Protein AF-A0A2T2T4G4-F1 (afdb_monomer_lite)

Foldseek 3Di:
DLADDDDDPVDPQEDDDPDFFDFSHFDPLLVVVLRVLVSLVLDAPKDADPVLLWIAAWDADPVRDIDGRLQLQQKWFDDPLDTHRCPPCVQRNGRDNSSSCSLAVQRIFGDFLQLQQLCVPPNPADGRFGFARHNPDDPPQGRSAGDCVRAPLVHLCCSRHRDGDRRRDRNANHQNSLSSSVRSPDDDDPSNCVSCPQEDAWPWDDWDDPDLFKTKTATDDDPPFAFPKKWKWKDFSPDDTDTQDIDDDHRIDMDGQNWATWMWMKMWTATPVRDIHIYSDIDIDGRDFELVQKDWDWDDADPLRFTKIKIAGDTGGNHDLQKKKFKWKFAPPDPDTDTPDIGSHRIDIRPRHFAFKMWMWIWIAGNVGDTDIYGTHIDGGDDDDQKRKDDQPPAQDAQKTKMKMAGQAWWKKWKWKADPVRDTQDIDIDTHHHRHIDIDMPPVHPSVPDDFDKMWIWMDIDPDIDIDIYGYDD

Structure (mmCIF, N/CA/C/O backbone):
data_AF-A0A2T2T4G4-F1
#
_entry.id   AF-A0A2T2T4G4-F1
#
loop_
_atom_site.group_PDB
_atom_site.id
_atom_site.type_symbol
_atom_site.label_atom_id
_atom_site.label_alt_id
_atom_site.label_comp_id
_atom_site.label_asym_id
_atom_site.label_entity_id
_atom_site.label_seq_id
_atom_site.pdbx_PDB_ins_code
_atom_site.Cartn_x
_atom_site.Cartn_y
_atom_site.Cartn_z
_atom_site.occupancy
_atom_site.B_iso_or_equiv
_atom_site.auth_seq_id
_atom_site.auth_comp_id
_atom_site.auth_asym_id
_atom_site.auth_atom_id
_atom_site.pdbx_PDB_model_num
ATOM 1 N N . PRO A 1 1 ? 4.767 -22.105 -36.476 1.00 50.28 1 PRO A N 1
ATOM 2 C CA . PRO A 1 1 ? 5.667 -20.942 -36.633 1.00 50.28 1 PRO A CA 1
ATOM 3 C C . PRO A 1 1 ? 5.771 -20.277 -35.268 1.00 50.28 1 PRO A C 1
ATOM 5 O O . PRO A 1 1 ? 4.762 -20.271 -34.569 1.00 50.28 1 PRO A O 1
ATOM 8 N N . ASP A 1 2 ? 6.945 -19.782 -34.886 1.00 65.94 2 ASP A N 1
ATOM 9 C CA . ASP A 1 2 ? 7.110 -19.106 -33.591 1.00 65.94 2 ASP A CA 1
ATOM 10 C C . ASP A 1 2 ? 6.454 -17.708 -33.599 1.00 65.94 2 ASP A C 1
ATOM 12 O O . ASP A 1 2 ? 6.078 -17.201 -32.552 1.00 65.94 2 ASP A O 1
ATOM 16 N N . MET A 1 3 ? 6.233 -17.127 -34.789 1.00 81.25 3 MET A N 1
ATOM 17 C CA . MET A 1 3 ? 5.476 -15.891 -35.028 1.00 81.25 3 MET A CA 1
ATOM 18 C C . MET A 1 3 ? 4.976 -15.835 -36.487 1.00 81.25 3 MET A C 1
ATOM 20 O O . MET A 1 3 ? 5.630 -16.385 -37.378 1.00 81.25 3 MET A O 1
ATOM 24 N N . ASP A 1 4 ? 3.835 -15.183 -36.731 1.00 84.31 4 ASP A N 1
ATOM 25 C CA . ASP A 1 4 ? 3.264 -14.906 -38.062 1.00 84.31 4 ASP A CA 1
ATOM 26 C C . ASP A 1 4 ? 2.778 -13.446 -38.098 1.00 84.31 4 ASP A C 1
ATOM 28 O O . ASP A 1 4 ? 1.934 -13.063 -37.288 1.00 84.31 4 ASP A O 1
ATOM 32 N N . THR A 1 5 ? 3.336 -12.629 -38.996 1.00 83.62 5 THR A N 1
ATOM 33 C CA . THR A 1 5 ? 2.974 -11.216 -39.177 1.00 83.62 5 THR A CA 1
ATOM 34 C C . THR A 1 5 ? 2.558 -10.969 -40.626 1.00 83.62 5 THR A C 1
ATOM 36 O O . THR A 1 5 ? 3.230 -11.392 -41.568 1.00 83.62 5 THR A O 1
ATOM 39 N N . ASN A 1 6 ? 1.427 -10.283 -40.819 1.00 87.62 6 ASN A N 1
ATOM 40 C CA . ASN A 1 6 ? 0.841 -10.034 -42.137 1.00 87.62 6 ASN A CA 1
ATOM 41 C C . ASN A 1 6 ? 0.688 -8.529 -42.367 1.00 87.62 6 ASN A C 1
ATOM 43 O O . ASN A 1 6 ? -0.032 -7.857 -41.635 1.00 87.62 6 ASN A O 1
ATOM 47 N N . PHE A 1 7 ? 1.329 -8.013 -43.416 1.00 89.50 7 PHE A N 1
ATOM 48 C CA . PHE A 1 7 ? 1.323 -6.587 -43.744 1.00 89.50 7 PHE A CA 1
ATOM 49 C C . PHE A 1 7 ? 0.552 -6.321 -45.036 1.00 89.50 7 PHE A C 1
ATOM 51 O O . PHE A 1 7 ? 0.706 -7.034 -46.029 1.00 89.50 7 PHE A O 1
ATOM 58 N N . ASN A 1 8 ? -0.267 -5.268 -45.033 1.00 89.12 8 ASN A N 1
ATOM 59 C CA . ASN A 1 8 ? -1.022 -4.854 -46.209 1.00 89.12 8 ASN A CA 1
ATOM 60 C C . ASN A 1 8 ? -0.156 -3.996 -47.149 1.00 89.12 8 ASN A C 1
ATOM 62 O O . ASN A 1 8 ? 0.025 -2.802 -46.909 1.00 89.12 8 ASN A O 1
ATOM 66 N N . PHE A 1 9 ? 0.332 -4.592 -48.237 1.00 86.81 9 PHE A N 1
ATOM 67 C CA . PHE A 1 9 ? 1.117 -3.903 -49.269 1.00 86.81 9 PHE A CA 1
ATOM 68 C C . PHE A 1 9 ? 0.275 -3.144 -50.308 1.00 86.81 9 PHE A C 1
ATOM 70 O O . PHE A 1 9 ? 0.850 -2.493 -51.176 1.00 86.81 9 PHE A O 1
ATOM 77 N N . ASP A 1 10 ? -1.059 -3.171 -50.214 1.00 92.00 10 ASP A N 1
ATOM 78 C CA . ASP A 1 10 ? -1.937 -2.376 -51.088 1.00 92.00 10 ASP A CA 1
ATOM 79 C C . ASP A 1 10 ? -2.020 -0.897 -50.660 1.00 92.00 10 ASP A C 1
ATOM 81 O O . ASP A 1 10 ? -2.660 -0.091 -51.335 1.00 92.00 10 ASP A O 1
ATOM 85 N N . ARG A 1 11 ? -1.388 -0.525 -49.537 1.00 90.50 11 ARG A N 1
ATOM 86 C CA . ARG A 1 11 ? -1.280 0.870 -49.095 1.00 90.50 11 ARG A CA 1
ATOM 87 C C . ARG A 1 11 ? -0.245 1.633 -49.922 1.00 90.50 11 ARG A C 1
ATOM 89 O O . ARG A 1 11 ? 0.830 1.114 -50.216 1.00 90.50 11 ARG A O 1
ATOM 96 N N . ASP A 1 12 ? -0.546 2.888 -50.229 1.00 93.25 12 ASP A N 1
ATOM 97 C CA . ASP A 1 12 ? 0.314 3.808 -50.980 1.00 93.25 12 ASP A CA 1
ATOM 98 C C . ASP A 1 12 ? 1.119 4.772 -50.090 1.00 93.25 12 ASP A C 1
ATOM 100 O O . ASP A 1 12 ? 1.944 5.534 -50.595 1.00 93.25 12 ASP A O 1
ATOM 104 N N . ASP A 1 13 ? 0.923 4.713 -48.772 1.00 94.69 13 ASP A N 1
ATOM 105 C CA . ASP A 1 13 ? 1.534 5.602 -47.781 1.00 94.69 13 ASP A CA 1
ATOM 106 C C . ASP A 1 13 ? 2.660 4.951 -46.960 1.00 94.69 13 ASP A C 1
ATOM 108 O O . ASP A 1 13 ? 3.085 5.499 -45.945 1.00 94.69 13 ASP A O 1
ATOM 112 N N . TRP A 1 14 ? 3.186 3.803 -47.394 1.00 96.12 14 TRP A N 1
ATOM 113 C CA . TRP A 1 14 ? 4.353 3.190 -46.759 1.00 96.12 14 TRP A CA 1
ATOM 114 C C . TRP A 1 14 ? 5.651 3.937 -47.075 1.00 96.12 14 TRP A C 1
ATOM 116 O O . TRP A 1 14 ? 5.998 4.156 -48.238 1.00 96.12 14 TRP A O 1
ATOM 126 N N . HIS A 1 15 ? 6.433 4.204 -46.032 1.00 96.38 15 HIS A N 1
ATOM 127 C CA . HIS A 1 15 ? 7.832 4.601 -46.132 1.00 96.38 15 HIS A CA 1
ATOM 128 C C . HIS A 1 15 ? 8.752 3.410 -45.842 1.00 96.38 15 HIS A C 1
ATOM 130 O O . HIS A 1 15 ? 8.664 2.780 -44.790 1.00 96.38 15 HIS A O 1
ATOM 136 N N . PHE A 1 16 ? 9.663 3.116 -46.775 1.00 95.44 16 PHE A N 1
ATOM 137 C CA . PHE A 1 16 ? 10.645 2.021 -46.673 1.00 95.44 16 PHE A CA 1
ATOM 138 C C . PHE A 1 16 ? 12.096 2.519 -46.552 1.00 95.44 16 PHE A C 1
ATOM 140 O O . PHE A 1 16 ? 13.031 1.718 -46.583 1.00 95.44 16 PHE A O 1
ATOM 147 N N . GLY A 1 17 ? 12.309 3.838 -46.512 1.00 93.19 17 GLY A N 1
ATOM 148 C CA . GLY A 1 17 ? 13.645 4.433 -46.523 1.00 93.19 17 GLY A CA 1
ATOM 149 C C . GLY A 1 17 ? 14.357 4.344 -45.172 1.00 93.19 17 GLY A C 1
ATOM 150 O O . GLY A 1 17 ? 13.733 4.186 -44.133 1.00 93.19 17 GLY A O 1
ATOM 151 N N . GLU A 1 18 ? 15.683 4.499 -45.166 1.00 91.62 18 GLU A N 1
ATOM 152 C CA . GLU A 1 18 ? 16.475 4.466 -43.924 1.00 91.62 18 GLU A CA 1
ATOM 153 C C . GLU A 1 18 ? 16.306 5.723 -43.055 1.00 91.62 18 GLU A C 1
ATOM 155 O O . GLU A 1 18 ? 16.443 5.630 -41.839 1.00 91.62 18 GLU A O 1
ATOM 160 N N . GLY A 1 19 ? 16.006 6.877 -43.659 1.00 93.31 19 GLY A N 1
ATOM 161 C CA . GLY A 1 19 ? 15.723 8.121 -42.931 1.00 93.31 19 GLY A CA 1
ATOM 162 C C . GLY A 1 19 ? 14.305 8.171 -42.363 1.00 93.31 19 GLY A C 1
ATOM 163 O O . GLY A 1 19 ? 13.494 7.297 -42.666 1.00 93.31 19 GLY A O 1
ATOM 164 N N . ASP A 1 20 ? 14.014 9.218 -41.593 1.00 93.94 20 ASP A N 1
ATOM 165 C CA . ASP A 1 20 ? 12.701 9.439 -40.976 1.00 93.94 20 ASP A CA 1
ATOM 166 C C . ASP A 1 20 ? 11.572 9.451 -42.016 1.00 93.94 20 ASP A C 1
ATOM 168 O O . ASP A 1 20 ? 11.730 9.964 -43.133 1.00 93.94 20 ASP A O 1
ATOM 172 N N . ALA A 1 21 ? 10.427 8.882 -41.643 1.00 94.94 21 ALA A N 1
ATOM 173 C CA . ALA A 1 21 ? 9.232 8.896 -42.466 1.00 94.94 21 ALA A CA 1
ATOM 174 C C . ALA A 1 21 ? 8.748 10.341 -42.677 1.00 94.94 21 ALA A C 1
ATOM 176 O O . ALA A 1 21 ? 8.621 11.110 -41.722 1.00 94.94 21 ALA A O 1
ATOM 177 N N . PRO A 1 22 ? 8.476 10.755 -43.926 1.00 94.50 22 PRO A N 1
ATOM 178 C CA . PRO A 1 22 ? 7.974 12.091 -44.198 1.00 94.50 22 PRO A CA 1
ATOM 179 C C . PRO A 1 22 ? 6.506 12.235 -43.774 1.00 94.50 22 PRO A C 1
ATOM 181 O O . PRO A 1 22 ? 5.774 11.261 -43.603 1.00 94.50 22 PRO A O 1
ATOM 184 N N . SER A 1 23 ? 6.048 13.487 -43.673 1.00 94.25 23 SER A N 1
ATOM 185 C CA . SER A 1 23 ? 4.639 13.808 -43.412 1.00 94.25 23 SER A CA 1
ATOM 186 C C . SER A 1 23 ? 3.700 13.055 -44.358 1.00 94.25 23 SER A C 1
ATOM 188 O O . SER A 1 23 ? 3.874 13.091 -45.577 1.00 94.25 23 SER A O 1
ATOM 190 N N . GLY A 1 24 ? 2.698 12.392 -43.777 1.00 93.88 24 GLY A N 1
ATOM 191 C CA . GLY A 1 24 ? 1.692 11.626 -44.510 1.00 93.88 24 GLY A CA 1
ATOM 192 C C . GLY A 1 24 ? 2.099 10.198 -44.878 1.00 93.88 24 GLY A C 1
ATOM 193 O O . GLY A 1 24 ? 1.319 9.548 -45.563 1.00 93.88 24 GLY A O 1
ATOM 194 N N . GLN A 1 25 ? 3.268 9.711 -44.446 1.00 96.12 25 GLN A N 1
ATOM 195 C CA . GLN A 1 25 ? 3.678 8.313 -44.622 1.00 96.12 25 GLN A CA 1
ATOM 196 C C . GLN A 1 25 ? 3.863 7.602 -43.278 1.00 96.12 25 GLN A C 1
ATOM 198 O O . GLN A 1 25 ? 4.226 8.232 -42.283 1.00 96.12 25 GLN A O 1
ATOM 203 N N . LEU A 1 26 ? 3.632 6.289 -43.263 1.00 94.94 26 LEU A N 1
ATOM 204 C CA . LEU A 1 26 ? 3.906 5.403 -42.131 1.00 94.94 26 LEU A CA 1
ATOM 205 C C . LEU A 1 26 ? 5.256 4.716 -42.316 1.00 94.94 26 LEU A C 1
ATOM 207 O O . LEU A 1 26 ? 5.515 4.137 -43.374 1.00 94.94 26 LEU A O 1
ATOM 211 N N . ASP A 1 27 ? 6.098 4.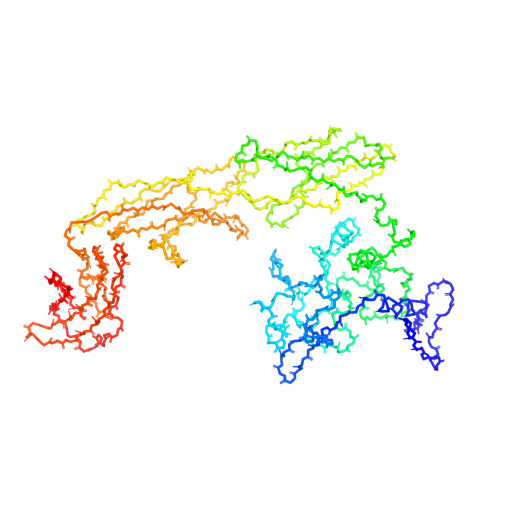725 -41.284 1.00 96.44 27 ASP A N 1
ATOM 212 C CA . ASP A 1 27 ? 7.347 3.971 -41.318 1.00 96.44 27 ASP A CA 1
ATOM 213 C C . ASP A 1 27 ? 7.075 2.463 -41.255 1.00 96.44 27 ASP A C 1
ATOM 215 O O . ASP A 1 27 ? 6.640 1.930 -40.232 1.00 96.44 27 ASP A O 1
ATOM 219 N N . PHE A 1 28 ? 7.361 1.749 -42.346 1.00 95.69 28 PHE A N 1
ATOM 220 C CA . PHE A 1 28 ? 7.135 0.306 -42.400 1.00 95.69 28 PHE A CA 1
ATOM 221 C C . PHE A 1 28 ? 7.978 -0.442 -41.360 1.00 95.69 28 PHE A C 1
ATOM 223 O O . PHE A 1 28 ? 7.524 -1.436 -40.798 1.00 95.69 28 PHE A O 1
ATOM 230 N N . THR A 1 29 ? 9.200 0.030 -41.082 1.00 95.56 29 THR A N 1
ATOM 231 C CA . THR A 1 29 ? 10.091 -0.636 -40.121 1.00 95.56 29 THR A CA 1
ATOM 232 C C . THR A 1 29 ? 9.561 -0.507 -38.694 1.00 95.56 29 THR A C 1
ATOM 234 O O . THR A 1 29 ? 9.560 -1.503 -37.978 1.00 95.56 29 THR A O 1
ATOM 237 N N . THR A 1 30 ? 9.060 0.665 -38.292 1.00 95.50 30 THR A N 1
ATOM 238 C CA . THR A 1 30 ? 8.356 0.861 -37.014 1.00 95.50 30 THR A CA 1
ATOM 239 C C . THR A 1 30 ? 7.189 -0.105 -36.866 1.00 95.50 30 THR A C 1
ATOM 241 O O . THR A 1 30 ? 7.160 -0.865 -35.901 1.00 95.50 30 THR A O 1
ATOM 244 N N . VAL A 1 31 ? 6.280 -0.157 -37.848 1.00 95.12 31 VAL A N 1
ATOM 245 C CA . VAL A 1 31 ? 5.118 -1.060 -37.784 1.00 95.12 31 VAL A CA 1
ATOM 246 C C . VAL A 1 31 ? 5.559 -2.524 -37.737 1.00 95.12 31 VAL A C 1
ATOM 248 O O . VAL A 1 31 ? 5.064 -3.298 -36.927 1.00 95.12 31 VAL A O 1
ATOM 251 N N . ALA A 1 32 ? 6.538 -2.923 -38.551 1.00 95.06 32 ALA A N 1
ATOM 252 C CA . ALA A 1 32 ? 7.031 -4.294 -38.534 1.00 95.06 32 ALA A CA 1
ATOM 253 C C . ALA A 1 32 ? 7.668 -4.679 -37.189 1.00 95.06 32 ALA A C 1
ATOM 255 O O . ALA A 1 32 ? 7.424 -5.777 -36.696 1.00 95.06 32 ALA A O 1
ATOM 256 N N . LEU A 1 33 ? 8.468 -3.795 -36.584 1.00 94.62 33 LEU A N 1
ATOM 257 C CA . LEU A 1 33 ? 9.089 -4.036 -35.279 1.00 94.62 33 LEU A CA 1
ATOM 258 C C . LEU A 1 33 ? 8.061 -4.090 -34.142 1.00 94.62 33 LEU A C 1
ATOM 260 O O . LEU A 1 33 ? 8.221 -4.910 -33.239 1.00 94.62 33 LEU A O 1
ATOM 264 N N . HIS A 1 34 ? 7.012 -3.272 -34.213 1.00 95.06 34 HIS A N 1
ATOM 265 C CA . HIS A 1 34 ? 5.882 -3.300 -33.286 1.00 95.06 34 HIS A CA 1
ATOM 266 C C . HIS A 1 34 ? 5.188 -4.672 -33.295 1.00 95.06 34 HIS A C 1
ATOM 268 O O . HIS A 1 34 ? 5.097 -5.340 -32.265 1.00 95.06 34 HIS A O 1
ATOM 274 N N . GLU A 1 35 ? 4.819 -5.172 -34.479 1.00 93.75 35 GLU A N 1
ATOM 275 C CA . GLU A 1 35 ? 4.204 -6.502 -34.613 1.00 93.75 35 GLU A CA 1
ATOM 276 C C . GLU A 1 35 ? 5.148 -7.633 -34.163 1.00 93.75 35 GLU A C 1
ATOM 278 O O . GLU A 1 35 ? 4.716 -8.628 -33.578 1.00 93.75 35 GLU A O 1
ATOM 283 N N . ILE A 1 36 ? 6.459 -7.482 -34.395 1.00 92.56 36 ILE A N 1
ATOM 284 C CA . ILE A 1 36 ? 7.465 -8.445 -33.923 1.00 92.56 36 ILE A CA 1
ATOM 285 C C . ILE A 1 36 ? 7.505 -8.503 -32.391 1.00 92.56 36 ILE A C 1
ATOM 287 O O . ILE A 1 36 ? 7.630 -9.589 -31.823 1.00 92.56 36 ILE A O 1
ATOM 291 N N . ALA A 1 37 ? 7.394 -7.363 -31.708 1.00 92.12 37 ALA A N 1
ATOM 292 C CA . ALA A 1 37 ? 7.420 -7.317 -30.251 1.00 92.12 37 ALA A CA 1
ATOM 293 C C . ALA A 1 37 ? 6.223 -8.050 -29.624 1.00 92.12 37 ALA A C 1
ATOM 295 O O . ALA A 1 37 ? 6.411 -8.768 -28.640 1.00 92.12 37 ALA A O 1
ATOM 296 N N . HIS A 1 38 ? 5.029 -7.987 -30.225 1.00 92.31 38 HIS A N 1
ATOM 297 C CA . HIS A 1 38 ? 3.893 -8.811 -29.787 1.00 92.31 38 HIS A CA 1
ATOM 298 C C . HIS A 1 38 ? 4.200 -10.316 -29.843 1.00 92.31 38 HIS A C 1
ATOM 300 O O . HIS A 1 38 ? 3.817 -11.064 -28.940 1.00 92.31 38 HIS A O 1
ATOM 306 N N . GLY A 1 39 ? 4.966 -10.764 -30.844 1.00 89.25 39 GLY A N 1
ATOM 307 C CA . GLY A 1 39 ? 5.459 -12.143 -30.928 1.00 89.25 39 GLY A CA 1
ATOM 308 C C . GLY A 1 39 ? 6.471 -12.529 -29.842 1.00 89.25 39 GLY A C 1
ATOM 309 O O . GLY A 1 39 ? 6.688 -13.714 -29.601 1.00 89.25 39 GLY A O 1
ATOM 310 N N . LEU A 1 40 ? 7.053 -11.557 -29.135 1.00 89.75 40 LEU A N 1
ATOM 311 C CA . LEU A 1 40 ? 7.964 -11.756 -28.002 1.00 89.75 40 LEU A CA 1
ATOM 312 C C . LEU A 1 40 ? 7.228 -11.710 -26.652 1.00 89.75 40 LEU A C 1
ATOM 314 O O . LEU A 1 40 ? 7.760 -11.221 -25.660 1.00 89.75 40 LEU A O 1
ATOM 318 N N . HIS A 1 41 ? 5.997 -12.220 -26.590 1.00 86.44 41 HIS A N 1
ATOM 319 C CA . HIS A 1 41 ? 5.142 -12.180 -25.393 1.00 86.44 41 HIS A CA 1
ATOM 320 C C . HIS A 1 41 ? 4.838 -10.767 -24.865 1.00 86.44 41 HIS A C 1
ATOM 322 O O . HIS A 1 41 ? 4.380 -10.630 -23.730 1.00 86.44 41 HIS A O 1
ATOM 328 N N . TYR A 1 42 ? 5.028 -9.719 -25.674 1.00 90.50 42 TYR A N 1
ATOM 329 C CA . TYR A 1 42 ? 4.520 -8.382 -25.369 1.00 90.50 42 TYR A CA 1
ATOM 330 C C . TYR A 1 42 ? 3.024 -8.313 -25.699 1.00 90.50 42 TYR A C 1
ATOM 332 O O . TYR A 1 42 ? 2.594 -7.637 -26.628 1.00 90.50 42 TYR A O 1
ATOM 340 N N . LEU A 1 43 ? 2.228 -9.130 -25.017 1.00 89.25 43 LEU A N 1
ATOM 341 C CA . LEU A 1 43 ? 0.816 -9.322 -25.316 1.00 89.25 43 LEU A CA 1
ATOM 342 C C . LEU A 1 43 ? 0.088 -9.771 -24.052 1.00 89.25 43 LEU A C 1
ATOM 344 O O . LEU A 1 43 ? 0.458 -10.768 -23.429 1.00 89.25 43 LEU A O 1
ATOM 348 N N . SER A 1 44 ? -0.995 -9.080 -23.716 1.00 90.88 44 SER A N 1
ATOM 349 C CA . SER A 1 44 ? -1.903 -9.525 -22.669 1.00 90.88 44 SER A CA 1
ATOM 350 C C . SER A 1 44 ? -2.871 -10.575 -23.203 1.00 90.88 44 SER A C 1
ATOM 352 O O . SER A 1 44 ? -3.480 -10.421 -24.262 1.00 90.88 44 SER A O 1
ATOM 354 N N . LEU A 1 45 ? -3.048 -11.649 -22.433 1.00 90.12 45 LEU A N 1
ATOM 355 C CA . LEU A 1 45 ? -4.073 -12.665 -22.690 1.00 90.12 45 LEU A CA 1
ATOM 356 C C . LEU A 1 45 ? -5.390 -12.365 -21.959 1.00 90.12 45 LEU A C 1
ATOM 358 O O . LEU A 1 45 ? -6.346 -13.139 -22.074 1.00 90.12 45 LEU A O 1
ATOM 362 N N . CYS A 1 46 ? -5.450 -11.244 -21.235 1.00 92.75 46 CYS A N 1
ATOM 363 C CA . CYS A 1 46 ? -6.655 -10.790 -20.564 1.00 92.75 46 CYS A CA 1
ATOM 364 C C . CYS A 1 46 ? -7.737 -10.381 -21.566 1.00 92.75 46 CYS A C 1
ATOM 366 O O . CYS A 1 46 ? -7.463 -9.805 -22.617 1.00 92.75 46 CYS A O 1
ATOM 368 N N . ARG A 1 47 ? -8.993 -10.650 -21.218 1.00 92.62 47 ARG A N 1
ATOM 369 C CA . ARG A 1 47 ? -10.178 -10.345 -22.019 1.00 92.62 47 ARG A CA 1
ATOM 370 C C . ARG A 1 47 ? -11.210 -9.638 -21.164 1.00 92.62 47 ARG A C 1
ATOM 372 O O . ARG A 1 47 ? -11.479 -10.065 -20.045 1.00 92.62 47 ARG A O 1
ATOM 379 N N . TYR A 1 48 ? -11.842 -8.624 -21.731 1.00 96.12 48 TYR A N 1
ATOM 380 C CA . TYR A 1 48 ? -12.996 -7.959 -21.143 1.00 96.12 48 TYR A CA 1
ATOM 381 C C . TYR A 1 48 ? -14.280 -8.381 -21.869 1.00 96.12 48 TYR A C 1
ATOM 383 O O . TYR A 1 48 ? -14.332 -8.401 -23.100 1.00 96.12 48 TYR A O 1
ATOM 391 N N . GLN A 1 49 ? -15.316 -8.748 -21.113 1.00 95.31 49 GLN A N 1
ATOM 392 C CA . GLN A 1 49 ? -16.643 -9.074 -21.634 1.00 95.31 49 GLN A CA 1
ATOM 393 C C . GLN A 1 49 ? -17.596 -7.900 -21.424 1.00 95.31 49 GLN A C 1
ATOM 395 O O . GLN A 1 49 ? -18.242 -7.793 -20.384 1.00 95.31 49 GLN A O 1
ATOM 400 N N . GLU A 1 50 ? -17.729 -7.055 -22.444 1.00 91.38 50 GLU A N 1
ATOM 401 C CA . GLU A 1 50 ? -18.490 -5.798 -22.386 1.00 91.38 50 GLU A CA 1
ATOM 402 C C . GLU A 1 50 ? -19.947 -5.974 -21.928 1.00 91.38 50 GLU A C 1
ATOM 404 O O . GLU A 1 50 ? -20.424 -5.236 -21.072 1.00 91.38 50 GLU A O 1
ATOM 409 N N . ASN A 1 51 ? -20.638 -7.017 -22.399 1.00 92.12 51 ASN A N 1
ATOM 410 C CA . ASN A 1 51 ? -22.031 -7.283 -22.008 1.00 92.12 51 ASN A CA 1
ATOM 411 C C . ASN A 1 51 ? -22.207 -7.633 -20.520 1.00 92.12 51 ASN A C 1
ATOM 413 O O . ASN A 1 51 ? -23.319 -7.551 -20.002 1.00 92.12 51 ASN A O 1
ATOM 417 N N . GLN A 1 52 ? -21.144 -8.094 -19.861 1.00 92.62 52 GLN A N 1
ATOM 418 C CA . GLN A 1 52 ? -21.162 -8.544 -18.467 1.00 92.62 52 GLN A CA 1
ATOM 419 C C . GLN A 1 52 ? -20.377 -7.605 -17.545 1.00 92.62 52 GLN A C 1
ATOM 421 O O . GLN A 1 52 ? -20.535 -7.681 -16.332 1.00 92.62 52 GLN A O 1
ATOM 426 N N . GLY A 1 53 ? -19.539 -6.729 -18.106 1.00 96.12 53 GLY A N 1
ATOM 427 C CA . GLY A 1 53 ? -18.601 -5.905 -17.351 1.00 96.12 53 GLY A CA 1
ATOM 428 C C . GLY A 1 53 ? -17.503 -6.711 -16.655 1.00 96.12 53 GLY A C 1
ATOM 429 O O . GLY A 1 53 ? -16.913 -6.211 -15.707 1.00 96.12 53 GLY A O 1
ATOM 430 N N . THR A 1 54 ? -17.245 -7.954 -17.078 1.00 97.69 54 THR A N 1
ATOM 431 C CA . THR A 1 54 ? -16.320 -8.867 -16.386 1.00 97.69 54 THR A CA 1
ATOM 432 C C . THR A 1 54 ? -14.997 -9.037 -17.123 1.00 97.69 54 THR A C 1
ATOM 434 O O . THR A 1 54 ? -14.984 -9.138 -18.351 1.00 97.69 54 THR A O 1
ATOM 437 N N . GLY A 1 55 ? -13.897 -9.155 -16.383 1.00 96.62 55 GLY A N 1
ATOM 438 C CA . GLY A 1 55 ? -12.560 -9.436 -16.907 1.00 96.62 55 GLY A CA 1
ATOM 439 C C . GLY A 1 55 ? -12.150 -10.894 -16.711 1.00 96.62 55 GLY A C 1
ATOM 440 O O . GLY A 1 55 ? -12.584 -11.539 -15.762 1.00 96.62 55 GLY A O 1
ATOM 441 N N . LYS A 1 56 ? -11.317 -11.426 -17.609 1.00 94.31 56 LYS A N 1
ATOM 442 C CA . LYS A 1 56 ? -10.749 -12.777 -17.526 1.00 94.31 56 LYS A CA 1
ATOM 443 C C . LYS A 1 56 ? -9.290 -12.783 -17.978 1.00 94.31 56 LYS A C 1
ATOM 445 O O . LYS A 1 56 ? -9.042 -12.430 -19.124 1.00 94.31 56 LYS A O 1
ATOM 450 N N . CYS A 1 57 ? -8.359 -13.236 -17.148 1.00 91.69 57 CYS A N 1
ATOM 451 C CA . CYS A 1 57 ? -6.920 -13.279 -17.430 1.00 91.69 57 CYS A CA 1
ATOM 452 C C . CYS A 1 57 ? -6.299 -14.683 -17.379 1.00 91.69 57 CYS A C 1
ATOM 454 O O . CYS A 1 57 ? -5.163 -14.851 -17.823 1.00 91.69 57 CYS A O 1
ATOM 456 N N . THR A 1 58 ? -7.024 -15.698 -16.893 1.00 89.25 58 THR A N 1
ATOM 457 C CA . THR A 1 58 ? -6.506 -17.077 -16.846 1.00 89.25 58 THR A CA 1
ATOM 458 C C . THR A 1 58 ? -7.037 -17.956 -17.979 1.00 89.25 58 THR A C 1
ATOM 460 O O . THR A 1 58 ? -8.125 -17.741 -18.526 1.00 89.25 58 THR A O 1
ATOM 463 N N . PHE A 1 59 ? -6.280 -18.994 -18.320 1.00 86.62 59 PHE A N 1
ATOM 464 C CA . PHE A 1 59 ? -6.685 -20.055 -19.239 1.00 86.62 59 PHE A CA 1
ATOM 465 C C . PHE A 1 59 ? -6.499 -21.430 -18.597 1.00 86.62 59 PHE A C 1
ATOM 467 O O . PHE A 1 59 ? -5.650 -21.618 -17.728 1.00 86.62 59 PHE A O 1
ATOM 474 N N . GLU A 1 60 ? -7.323 -22.388 -19.018 1.00 87.12 60 GLU A N 1
ATOM 475 C CA . GLU A 1 60 ? -7.231 -23.773 -18.556 1.00 87.12 60 GLU A CA 1
ATOM 476 C C . GLU A 1 60 ? -6.135 -24.519 -19.322 1.00 87.12 60 GLU A C 1
ATOM 478 O O . GLU A 1 60 ? -6.061 -24.471 -20.554 1.00 87.12 60 GLU A O 1
ATOM 483 N N . LEU A 1 61 ? -5.289 -25.219 -18.576 1.00 84.44 61 LEU A N 1
ATOM 484 C CA . LEU A 1 61 ? -4.264 -26.119 -19.077 1.00 84.44 61 LEU A CA 1
ATOM 485 C C . LEU A 1 61 ? -4.843 -27.523 -19.291 1.00 84.44 61 LEU A C 1
ATOM 487 O O . LEU A 1 61 ? -5.898 -27.884 -18.770 1.00 84.44 61 LEU A O 1
ATOM 491 N N . SER A 1 62 ? -4.134 -28.354 -20.057 1.00 86.75 62 SER A N 1
ATOM 492 C CA . SER A 1 62 ? -4.580 -29.714 -20.398 1.00 86.75 62 SER A CA 1
ATOM 493 C C . SER A 1 62 ? -4.764 -30.642 -19.192 1.00 86.75 62 SER A C 1
ATOM 495 O O . SER A 1 62 ? -5.431 -31.667 -19.307 1.00 86.75 62 SER A O 1
ATOM 497 N N . ASP A 1 63 ? -4.149 -30.313 -18.056 1.00 86.06 63 ASP A N 1
ATOM 498 C CA . ASP A 1 63 ? -4.273 -31.038 -16.790 1.00 86.06 63 ASP A CA 1
ATOM 499 C C . ASP A 1 63 ? -5.422 -30.522 -15.899 1.00 86.06 63 ASP A C 1
ATOM 501 O O . ASP A 1 63 ? -5.621 -31.031 -14.797 1.00 86.06 63 ASP A O 1
ATOM 505 N N . GLY A 1 64 ? -6.196 -29.542 -16.381 1.00 81.12 64 GLY A N 1
ATOM 506 C CA . GLY A 1 64 ? -7.310 -28.924 -15.665 1.00 81.12 64 GLY A CA 1
ATOM 507 C C . GLY A 1 64 ? -6.904 -27.815 -14.691 1.00 81.12 64 GLY A C 1
ATOM 508 O O . GLY A 1 64 ? -7.777 -27.253 -14.031 1.00 81.12 64 GLY A O 1
ATOM 509 N N . SER A 1 65 ? -5.613 -27.485 -14.584 1.00 80.38 65 SER A N 1
ATOM 510 C CA . SER A 1 65 ? -5.159 -26.314 -13.829 1.00 80.38 65 SER A CA 1
ATOM 511 C C . SER A 1 65 ? -5.387 -25.016 -14.614 1.00 80.38 65 SER A C 1
ATOM 513 O O . SER A 1 65 ? -5.645 -25.039 -15.818 1.00 80.38 65 SER A O 1
ATOM 515 N N . ARG A 1 66 ? -5.330 -23.867 -13.933 1.00 81.88 66 ARG A N 1
ATOM 516 C CA . ARG A 1 66 ? -5.448 -22.537 -14.551 1.00 81.88 66 ARG A CA 1
ATOM 517 C C . ARG A 1 66 ? -4.124 -21.804 -14.432 1.00 81.88 66 ARG A C 1
ATOM 519 O O . ARG A 1 66 ? -3.478 -21.891 -13.392 1.00 81.88 66 ARG A O 1
ATOM 526 N N . ALA A 1 67 ? -3.754 -21.080 -15.479 1.00 84.06 67 ALA A N 1
ATOM 527 C CA . ALA A 1 67 ? -2.556 -20.252 -15.507 1.00 84.06 67 ALA A CA 1
ATOM 528 C C . ALA A 1 67 ? -2.858 -18.886 -16.126 1.00 84.06 67 ALA A C 1
ATOM 530 O O . ALA A 1 67 ? -3.727 -18.771 -16.996 1.00 84.06 67 ALA A O 1
ATOM 531 N N . ALA A 1 68 ? -2.133 -17.863 -15.682 1.00 86.75 68 ALA A N 1
ATOM 532 C CA . ALA A 1 68 ? -2.054 -16.581 -16.364 1.00 86.75 68 ALA A CA 1
ATOM 533 C C . ALA A 1 68 ? -0.885 -16.590 -17.366 1.00 86.75 68 ALA A C 1
ATOM 535 O O . ALA A 1 68 ? -0.000 -17.449 -17.322 1.00 86.75 68 ALA A O 1
ATOM 536 N N . GLY A 1 69 ? -0.901 -15.661 -18.324 1.00 85.69 69 GLY A N 1
ATOM 537 C CA . GLY A 1 69 ? 0.240 -15.461 -19.220 1.00 85.69 69 GLY A CA 1
ATOM 538 C C . GLY A 1 69 ? 1.401 -14.793 -18.483 1.00 85.69 69 GLY A C 1
ATOM 539 O O . GLY A 1 69 ? 1.168 -13.999 -17.579 1.00 85.69 69 GLY A O 1
ATOM 540 N N . ILE A 1 70 ? 2.645 -15.044 -18.908 1.00 88.50 70 ILE A N 1
ATOM 541 C CA . ILE A 1 70 ? 3.840 -14.483 -18.244 1.00 88.50 70 ILE A CA 1
ATOM 542 C C . ILE A 1 70 ? 3.830 -12.948 -18.176 1.00 88.50 70 ILE A C 1
ATOM 544 O O . ILE A 1 70 ? 4.299 -12.373 -17.205 1.00 88.50 70 ILE A O 1
ATOM 548 N N . TYR A 1 71 ? 3.241 -12.282 -19.174 1.00 91.44 71 TYR A N 1
ATOM 549 C CA . TYR A 1 71 ? 3.066 -10.829 -19.172 1.00 91.44 71 TYR A CA 1
ATOM 550 C C . TYR A 1 71 ? 2.097 -10.367 -18.069 1.00 91.44 71 TYR A C 1
ATOM 552 O O . TYR A 1 71 ? 2.324 -9.345 -17.433 1.00 91.44 71 TYR A O 1
ATOM 560 N N . THR A 1 72 ? 1.034 -11.137 -17.808 1.00 92.12 72 THR A N 1
ATOM 561 C CA . THR A 1 72 ? 0.022 -10.833 -16.785 1.00 92.12 72 THR A CA 1
ATOM 562 C C . THR A 1 72 ? 0.578 -10.912 -15.366 1.00 92.12 72 THR A C 1
ATOM 564 O O . THR A 1 72 ? 0.122 -10.162 -14.510 1.00 92.12 72 THR A O 1
ATOM 567 N N . GLU A 1 73 ? 1.580 -11.759 -15.121 1.00 90.75 73 GLU A N 1
ATOM 568 C CA . GLU A 1 73 ? 2.241 -11.871 -13.808 1.00 90.75 73 GLU A CA 1
ATOM 569 C C . GLU A 1 73 ? 2.895 -10.554 -13.354 1.00 90.75 73 GLU A C 1
ATOM 571 O O . GLU A 1 73 ? 3.082 -10.330 -12.161 1.00 90.75 73 GLU A O 1
ATOM 576 N N . SER A 1 74 ? 3.205 -9.665 -14.301 1.00 95.06 74 SER A N 1
ATOM 577 C CA . SER A 1 74 ? 3.791 -8.347 -14.052 1.00 95.06 74 SER A CA 1
ATOM 578 C C . SER A 1 74 ? 2.782 -7.196 -14.121 1.00 95.06 74 SER A C 1
ATOM 580 O O . SER A 1 74 ? 3.184 -6.038 -14.025 1.00 95.06 74 SER A O 1
ATOM 582 N N . LEU A 1 75 ? 1.483 -7.473 -14.284 1.00 96.25 75 LEU A N 1
ATOM 583 C CA . LEU A 1 75 ? 0.443 -6.443 -14.355 1.00 96.25 75 LEU A CA 1
ATOM 584 C C . LEU A 1 75 ? -0.229 -6.214 -13.004 1.00 96.25 75 LEU A C 1
ATOM 586 O O . LEU A 1 75 ? -0.736 -7.143 -12.369 1.00 96.25 75 LEU A O 1
ATOM 590 N N . PHE A 1 76 ? -0.278 -4.950 -12.602 1.00 97.19 76 PHE A N 1
ATOM 591 C CA . PHE A 1 76 ? -0.844 -4.516 -11.333 1.00 97.19 76 PHE A CA 1
ATOM 592 C C . PHE A 1 76 ? -1.800 -3.356 -11.576 1.00 97.19 76 PHE A C 1
ATOM 594 O O . PHE A 1 76 ? -1.551 -2.509 -12.434 1.00 97.19 76 PHE A O 1
ATOM 601 N N . GLU A 1 77 ? -2.887 -3.316 -10.815 1.00 96.81 77 GLU A N 1
ATOM 602 C CA . GLU A 1 77 ? -3.644 -2.082 -10.637 1.00 96.81 77 GLU A CA 1
ATOM 603 C C . GLU A 1 77 ? -2.945 -1.245 -9.564 1.00 96.81 77 GLU A C 1
ATOM 605 O O . GLU A 1 77 ? -2.581 -1.767 -8.503 1.00 96.81 77 GLU A O 1
ATOM 610 N N . GLN A 1 78 ? -2.724 0.030 -9.870 1.00 92.75 78 GLN A N 1
ATOM 611 C CA . GLN A 1 78 ? -2.162 1.002 -8.948 1.00 92.75 78 GLN A CA 1
ATOM 612 C C . GLN A 1 78 ? -3.275 1.904 -8.411 1.00 92.75 78 GLN A C 1
ATOM 614 O O . GLN A 1 78 ? -3.889 2.654 -9.167 1.00 92.75 78 GLN A O 1
ATOM 619 N N . ASP A 1 79 ? -3.494 1.867 -7.098 1.00 85.88 79 ASP A N 1
ATOM 620 C CA . ASP A 1 79 ? -4.316 2.850 -6.390 1.00 85.88 79 ASP A CA 1
ATOM 621 C C . ASP A 1 79 ? -3.423 3.616 -5.408 1.00 85.88 79 ASP A C 1
ATOM 623 O O . ASP A 1 79 ? -2.988 3.090 -4.381 1.00 85.88 79 ASP A O 1
ATOM 627 N N . ASN A 1 80 ? -3.102 4.865 -5.750 1.00 80.50 80 ASN A N 1
ATOM 628 C CA . ASN A 1 80 ? -2.070 5.660 -5.077 1.00 80.50 80 ASN A CA 1
ATOM 629 C C . ASN A 1 80 ? -0.720 4.904 -5.032 1.00 80.50 80 ASN A C 1
ATOM 631 O O . ASN A 1 80 ? -0.165 4.573 -6.081 1.00 80.50 80 ASN A O 1
ATOM 635 N N . ASP A 1 81 ? -0.195 4.621 -3.836 1.00 74.38 81 ASP A N 1
ATOM 636 C CA . ASP A 1 81 ? 1.063 3.887 -3.631 1.00 74.38 81 ASP A CA 1
ATOM 637 C C . ASP A 1 81 ? 0.861 2.378 -3.399 1.00 74.38 81 ASP A C 1
ATOM 639 O O . ASP A 1 81 ? 1.826 1.652 -3.138 1.00 74.38 81 ASP A O 1
ATOM 643 N N . GLU A 1 82 ? -0.379 1.881 -3.460 1.00 82.56 82 GLU A N 1
ATOM 644 C CA . GLU A 1 82 ? -0.675 0.456 -3.318 1.00 82.56 82 GLU A CA 1
ATOM 645 C C . GLU A 1 82 ? -0.749 -0.225 -4.688 1.00 82.56 82 GLU A C 1
ATOM 647 O O . GLU A 1 82 ? -1.409 0.243 -5.616 1.00 82.56 82 GLU A O 1
ATOM 652 N N . LEU A 1 83 ? -0.056 -1.360 -4.805 1.00 90.00 83 LEU A N 1
ATOM 653 C CA . LEU A 1 83 ? -0.054 -2.201 -5.996 1.00 90.00 83 LEU A CA 1
ATOM 654 C C . LEU A 1 83 ? -0.787 -3.505 -5.697 1.00 90.00 83 LEU A C 1
ATOM 656 O O . LEU A 1 83 ? -0.404 -4.258 -4.798 1.00 90.00 83 LEU A O 1
ATOM 660 N N . ALA A 1 84 ? -1.804 -3.804 -6.498 1.00 92.25 84 ALA A N 1
ATOM 661 C CA . ALA A 1 84 ? -2.546 -5.053 -6.424 1.00 92.25 84 ALA A CA 1
ATOM 662 C C . ALA A 1 84 ? -2.338 -5.862 -7.709 1.00 92.25 84 ALA A C 1
ATOM 664 O O . ALA A 1 84 ? -2.733 -5.438 -8.795 1.00 92.25 84 ALA A O 1
ATOM 665 N N . ALA A 1 85 ? -1.710 -7.036 -7.585 1.00 92.62 85 ALA A N 1
ATOM 666 C CA . ALA A 1 85 ? -1.447 -7.918 -8.722 1.00 92.62 85 ALA A CA 1
ATOM 667 C C . ALA A 1 85 ? -2.762 -8.368 -9.362 1.00 92.62 85 ALA A C 1
ATOM 669 O O . ALA A 1 85 ? -3.633 -8.876 -8.652 1.00 92.62 85 ALA A O 1
ATOM 670 N N . LEU A 1 86 ? -2.878 -8.284 -10.691 1.00 92.88 86 LEU A N 1
ATOM 671 C CA . LEU A 1 86 ? -4.054 -8.792 -11.409 1.00 92.88 86 LEU A CA 1
ATOM 672 C C . LEU A 1 86 ? -4.254 -10.306 -11.234 1.00 92.88 86 LEU A C 1
ATOM 674 O O . LEU A 1 86 ? -5.355 -10.806 -11.439 1.00 92.88 86 LEU A O 1
ATOM 678 N N . THR A 1 87 ? -3.209 -11.039 -10.840 1.00 88.69 87 THR A N 1
ATOM 679 C CA . THR A 1 87 ? -3.257 -12.480 -10.543 1.00 88.69 87 THR A CA 1
ATOM 680 C C . THR A 1 87 ? -3.720 -12.800 -9.115 1.00 88.69 87 THR A C 1
ATOM 682 O O . THR A 1 87 ? -3.851 -13.971 -8.752 1.00 88.69 87 THR A O 1
ATOM 685 N N . ASN A 1 88 ? -3.999 -11.792 -8.281 1.00 89.19 88 ASN A N 1
ATOM 686 C CA . ASN A 1 88 ? -4.540 -12.002 -6.942 1.00 89.19 88 ASN A CA 1
ATOM 687 C C . ASN A 1 88 ? -6.041 -12.330 -6.996 1.00 89.19 88 ASN A C 1
ATOM 689 O O . ASN A 1 88 ? -6.882 -11.442 -6.899 1.00 89.19 88 ASN A O 1
ATOM 693 N N . GLU A 1 89 ? -6.378 -13.618 -7.051 1.00 84.94 89 GLU A N 1
ATOM 694 C CA . GLU A 1 89 ? -7.762 -14.130 -7.106 1.00 84.94 89 GLU A CA 1
ATOM 695 C C . GLU A 1 89 ? -8.647 -13.751 -5.901 1.00 84.94 89 GLU A C 1
ATOM 697 O O . GLU A 1 89 ? -9.861 -13.929 -5.955 1.00 84.94 89 GLU A O 1
ATOM 702 N N . SER A 1 90 ? -8.078 -13.247 -4.797 1.00 86.50 90 SER A N 1
ATOM 703 C CA . SER A 1 90 ? -8.884 -12.735 -3.674 1.00 86.50 90 SER A CA 1
ATOM 704 C C . SER A 1 90 ? -9.387 -11.309 -3.912 1.00 86.50 90 SER A C 1
ATOM 706 O O . SER A 1 90 ? -10.404 -10.931 -3.337 1.00 86.50 90 SER A O 1
ATOM 708 N N . ILE A 1 91 ? -8.675 -10.528 -4.732 1.00 87.94 91 ILE A N 1
ATOM 709 C CA . ILE A 1 91 ? -9.020 -9.142 -5.088 1.00 87.94 91 ILE A CA 1
ATOM 710 C C . ILE A 1 91 ? -9.682 -9.105 -6.468 1.00 87.94 91 ILE A C 1
ATOM 712 O O . ILE A 1 91 ? -10.738 -8.502 -6.634 1.00 87.94 91 ILE A O 1
ATOM 716 N N . TYR A 1 92 ? -9.099 -9.817 -7.433 1.00 91.62 92 TYR A N 1
ATOM 717 C CA . TYR A 1 92 ? -9.568 -9.919 -8.810 1.00 91.62 92 TYR A CA 1
ATOM 718 C C . TYR A 1 92 ? -9.865 -11.380 -9.168 1.00 91.62 92 TYR A C 1
ATOM 720 O O . TYR A 1 92 ? -9.085 -12.008 -9.886 1.00 91.62 92 TYR A O 1
ATOM 728 N N . PRO A 1 93 ? -10.982 -11.958 -8.687 1.00 92.88 93 PRO A N 1
ATOM 729 C CA . PRO A 1 93 ? -11.372 -13.296 -9.108 1.00 92.88 93 PRO A CA 1
ATOM 730 C C . PRO A 1 93 ? -11.500 -13.368 -10.633 1.00 92.88 93 PRO A C 1
ATOM 73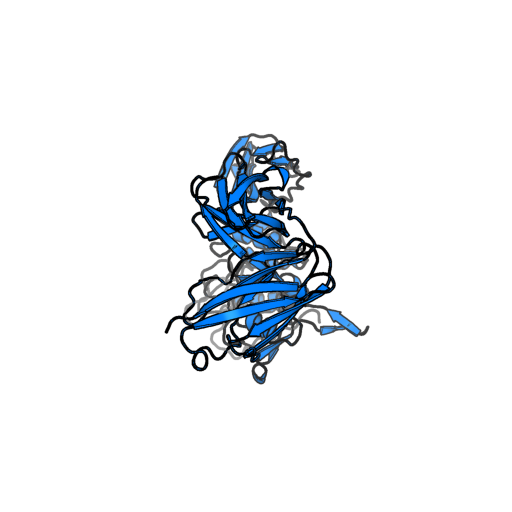2 O O . PRO A 1 93 ? -12.019 -12.448 -11.270 1.00 92.88 93 PRO A O 1
ATOM 735 N N . ASP A 1 94 ? -11.071 -14.456 -11.255 1.00 91.38 94 ASP A N 1
ATOM 736 C CA . ASP A 1 94 ? -11.160 -14.556 -12.709 1.00 91.38 94 ASP A CA 1
ATOM 737 C C . ASP A 1 94 ? -12.627 -14.638 -13.187 1.00 91.38 94 ASP A C 1
ATOM 739 O O . ASP A 1 94 ? -13.449 -15.354 -12.614 1.00 91.38 94 ASP A O 1
ATOM 743 N N . SER A 1 95 ? -12.962 -13.965 -14.295 1.00 93.94 95 SER A N 1
ATOM 744 C CA . SER A 1 95 ? -14.352 -13.769 -14.773 1.00 93.94 95 SER A CA 1
ATOM 745 C C . SER A 1 95 ? -15.237 -12.9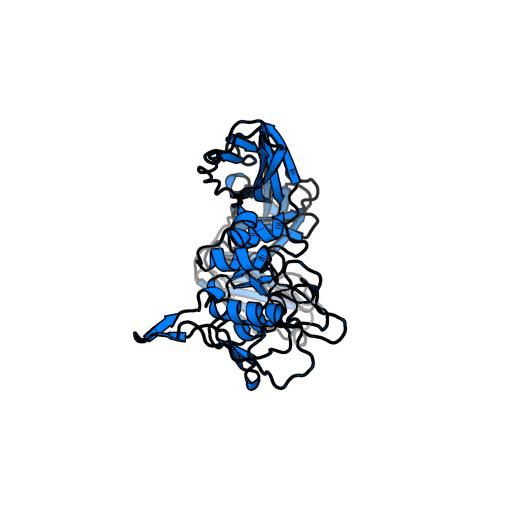30 -13.832 1.00 93.94 95 SER A C 1
ATOM 747 O O . SER A 1 95 ? -16.446 -13.155 -13.766 1.00 93.94 95 SER A O 1
ATOM 749 N N . SER A 1 96 ? -14.655 -11.954 -13.128 1.00 97.19 96 SER A N 1
ATOM 750 C CA . SER A 1 96 ? -15.353 -11.048 -12.199 1.00 97.19 96 SER A CA 1
ATOM 751 C C . SER A 1 96 ? -15.465 -9.613 -12.713 1.00 97.19 96 SER A C 1
ATOM 753 O O . SER A 1 96 ? -14.784 -9.219 -13.665 1.00 97.19 96 SER A O 1
ATOM 755 N N . GLN A 1 97 ? -16.332 -8.822 -12.075 1.00 97.81 97 GLN A N 1
ATOM 756 C CA . GLN A 1 97 ? -16.493 -7.402 -12.381 1.00 97.81 97 GLN A CA 1
ATOM 757 C C . GLN A 1 97 ? -15.330 -6.572 -11.829 1.00 97.81 97 GLN A C 1
ATOM 759 O O . GLN A 1 97 ? -14.917 -5.613 -12.467 1.00 97.81 97 GLN A O 1
ATOM 764 N N . GLU A 1 98 ? -14.761 -6.977 -10.697 1.00 97.00 98 GLU A N 1
ATOM 765 C CA . GLU A 1 98 ? -13.580 -6.379 -10.078 1.00 97.00 98 GLU A CA 1
ATOM 766 C C . GLU A 1 98 ? -12.402 -6.405 -11.054 1.00 97.00 98 GLU A C 1
ATOM 768 O O . GLU A 1 98 ? -11.836 -5.360 -11.371 1.00 97.00 98 GLU A O 1
ATOM 773 N N . LEU A 1 99 ? -12.116 -7.576 -11.638 1.00 96.81 99 LEU A N 1
ATOM 774 C CA . LEU A 1 99 ? -11.109 -7.689 -12.691 1.00 96.81 99 LEU A CA 1
ATOM 775 C C . LEU A 1 99 ? -11.501 -6.851 -13.918 1.00 96.81 99 LEU A C 1
ATOM 777 O O . LEU A 1 99 ? -10.666 -6.162 -14.488 1.00 96.81 99 LEU A O 1
ATOM 781 N N . GLY A 1 100 ? -12.777 -6.864 -14.320 1.00 97.75 100 GLY A N 1
ATOM 782 C CA . GLY A 1 100 ? -13.268 -6.069 -15.454 1.00 97.75 100 GLY A CA 1
ATOM 783 C C . GLY A 1 100 ? -13.050 -4.560 -15.298 1.00 97.75 100 GLY A C 1
ATOM 784 O O . GLY A 1 100 ? -12.678 -3.897 -16.269 1.00 97.75 100 GLY A O 1
ATOM 785 N N . ASN A 1 101 ? -13.229 -4.039 -14.085 1.00 97.31 101 ASN A N 1
ATOM 786 C CA . ASN A 1 101 ? -12.967 -2.646 -13.743 1.00 97.31 101 ASN A CA 1
ATOM 787 C C . ASN A 1 101 ? -11.469 -2.333 -13.845 1.00 97.31 101 ASN A C 1
ATOM 789 O O . ASN A 1 101 ? -11.113 -1.364 -14.509 1.00 97.31 101 ASN A O 1
ATOM 793 N N . ALA A 1 102 ? -10.595 -3.189 -13.305 1.00 96.69 102 ALA A N 1
ATOM 794 C CA . ALA A 1 102 ? -9.147 -2.992 -13.403 1.00 96.69 102 ALA A CA 1
ATOM 795 C C . ALA A 1 102 ? -8.657 -2.969 -14.866 1.00 96.69 102 ALA A C 1
ATOM 797 O O . ALA A 1 102 ? -7.864 -2.114 -15.260 1.00 96.69 102 ALA A O 1
ATOM 798 N N . LEU A 1 103 ? -9.200 -3.844 -15.727 1.00 97.25 103 LEU A N 1
ATOM 799 C CA . LEU A 1 103 ? -8.875 -3.880 -17.164 1.00 97.25 103 LEU A CA 1
ATOM 800 C C . LEU A 1 103 ? -9.340 -2.630 -17.946 1.00 97.25 103 LEU A C 1
ATOM 802 O O . LEU A 1 103 ? -8.939 -2.456 -19.099 1.00 97.25 103 LEU A O 1
ATOM 806 N N . THR A 1 104 ? -10.190 -1.784 -17.355 1.00 97.12 104 THR A N 1
ATOM 807 C CA . THR A 1 104 ? -10.801 -0.600 -17.991 1.00 97.12 104 THR A CA 1
ATOM 808 C C . THR A 1 104 ? -10.634 0.688 -17.168 1.00 97.12 104 THR A C 1
ATOM 810 O O . THR A 1 104 ? -11.231 1.716 -17.485 1.00 97.12 104 THR A O 1
ATOM 813 N N . GLY A 1 105 ? -9.813 0.661 -16.115 1.00 95.06 105 GLY A N 1
ATOM 814 C CA . GLY A 1 105 ? -9.717 1.740 -15.125 1.00 95.06 105 GLY A CA 1
ATOM 815 C C . GLY A 1 105 ? -8.670 2.822 -15.410 1.00 95.06 105 GLY A C 1
ATOM 816 O O . GLY A 1 105 ? -8.619 3.815 -14.689 1.00 95.06 105 GLY A O 1
ATOM 817 N N . ASP A 1 106 ? -7.824 2.651 -16.431 1.00 95.56 106 ASP A N 1
ATOM 818 C CA . ASP A 1 106 ? -6.627 3.475 -16.690 1.00 95.56 106 ASP A CA 1
ATOM 819 C C . ASP A 1 106 ? -5.672 3.578 -15.479 1.00 95.56 106 ASP A C 1
ATOM 821 O O . ASP A 1 106 ? -4.979 4.580 -15.295 1.00 95.56 106 ASP A O 1
ATOM 825 N N . GLN A 1 107 ? -5.630 2.526 -14.654 1.00 95.75 107 GLN A N 1
ATOM 826 C CA . GLN A 1 107 ? -4.761 2.405 -13.473 1.00 95.75 107 GLN A CA 1
ATOM 827 C C . GLN A 1 107 ? -3.758 1.247 -13.579 1.00 95.75 107 GLN A C 1
ATOM 829 O O . GLN A 1 107 ? -3.068 0.930 -12.614 1.00 95.75 107 GLN A O 1
ATOM 834 N N . LEU A 1 108 ? -3.673 0.583 -14.737 1.00 97.44 108 LEU A N 1
ATOM 835 C CA . LEU A 1 108 ? -2.750 -0.535 -14.895 1.00 97.44 108 LEU A CA 1
ATOM 836 C C . LEU A 1 108 ? -1.319 -0.058 -15.102 1.00 97.44 108 LEU A C 1
ATOM 838 O O . LEU A 1 108 ? -1.039 0.812 -15.933 1.00 97.44 108 LEU A O 1
ATOM 842 N N . VAL A 1 109 ? -0.412 -0.719 -14.401 1.00 97.81 109 VAL A N 1
ATOM 843 C CA . VAL A 1 109 ? 1.028 -0.571 -14.553 1.00 97.81 109 VAL A CA 1
ATOM 844 C C . VAL A 1 109 ? 1.679 -1.934 -14.758 1.00 97.81 109 VAL A C 1
ATOM 846 O O . VAL A 1 109 ? 1.135 -2.970 -14.367 1.00 97.81 109 VAL A O 1
ATOM 849 N N . PHE A 1 110 ? 2.847 -1.933 -15.392 1.00 97.06 110 PHE A N 1
ATOM 850 C CA . PHE A 1 110 ? 3.705 -3.107 -15.478 1.00 97.06 110 PHE A CA 1
ATOM 851 C C . PHE A 1 110 ? 4.875 -2.918 -14.522 1.00 97.06 110 PHE A C 1
ATOM 853 O O . PHE A 1 110 ? 5.639 -1.973 -14.698 1.00 97.06 110 PHE A O 1
ATOM 860 N N . THR A 1 111 ? 5.050 -3.828 -13.568 1.00 94.06 111 THR A N 1
ATOM 861 C CA . THR A 1 111 ? 6.187 -3.814 -12.638 1.00 94.06 111 THR A CA 1
ATOM 862 C C . THR A 1 111 ? 7.052 -5.054 -12.804 1.00 94.06 111 THR A C 1
ATOM 864 O O . THR A 1 111 ? 6.591 -6.176 -13.040 1.00 94.06 111 THR A O 1
ATOM 867 N N . GLY A 1 112 ? 8.349 -4.822 -12.694 1.00 90.69 112 GLY A N 1
ATOM 868 C CA . GLY A 1 112 ? 9.390 -5.827 -12.758 1.00 90.69 112 GLY A CA 1
ATOM 869 C C . GLY A 1 112 ? 10.722 -5.175 -12.422 1.00 90.69 112 GLY A C 1
ATOM 870 O O . GLY A 1 112 ? 10.899 -3.970 -12.602 1.00 90.69 112 GLY A O 1
ATOM 871 N N . GLU A 1 113 ? 11.663 -5.959 -11.901 1.00 84.88 113 GLU A N 1
ATOM 872 C CA . GLU A 1 113 ? 12.922 -5.431 -11.369 1.00 84.88 113 GLU A CA 1
ATOM 873 C C . GLU A 1 113 ? 13.686 -4.597 -12.405 1.00 84.88 113 GLU A C 1
ATOM 875 O O . GLU A 1 113 ? 14.192 -3.517 -12.099 1.00 84.88 113 GLU A O 1
ATOM 880 N N . ARG A 1 114 ? 13.771 -5.081 -13.647 1.00 86.69 114 ARG A N 1
ATOM 881 C CA . ARG A 1 114 ? 14.478 -4.376 -14.717 1.00 86.69 114 ARG A CA 1
ATOM 882 C C . ARG A 1 114 ? 13.646 -3.245 -15.291 1.00 86.69 114 ARG A C 1
ATOM 884 O O . ARG A 1 114 ? 14.231 -2.217 -15.620 1.00 86.69 114 ARG A O 1
ATOM 891 N N . THR A 1 115 ? 12.335 -3.432 -15.404 1.00 92.94 115 THR A N 1
ATOM 892 C CA . THR A 1 115 ? 11.368 -2.455 -15.916 1.00 92.94 115 THR A CA 1
ATOM 893 C C . THR A 1 115 ? 11.321 -1.200 -15.053 1.00 92.94 115 THR A C 1
ATOM 895 O O . THR A 1 115 ? 11.450 -0.093 -15.573 1.00 92.94 115 THR A O 1
ATOM 898 N N . ASP A 1 116 ? 11.215 -1.360 -13.739 1.00 89.88 116 ASP A N 1
ATOM 899 C CA . ASP A 1 116 ? 11.104 -0.231 -12.815 1.00 89.88 116 ASP A CA 1
ATOM 900 C C . ASP A 1 116 ? 1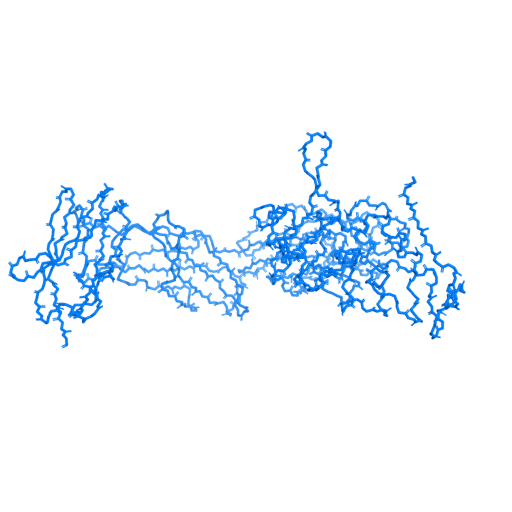2.429 0.529 -12.733 1.00 89.88 116 ASP A C 1
ATOM 902 O O . ASP A 1 116 ? 12.453 1.760 -12.748 1.00 89.88 116 ASP A O 1
ATOM 906 N N . ALA A 1 117 ? 13.551 -0.199 -12.752 1.00 81.44 117 ALA A N 1
ATOM 907 C CA . ALA A 1 117 ? 14.877 0.400 -12.744 1.00 81.44 117 ALA A CA 1
ATOM 908 C C . ALA A 1 117 ? 15.139 1.263 -13.994 1.00 81.44 117 ALA A C 1
ATOM 910 O O . ALA A 1 117 ? 15.608 2.398 -13.871 1.00 81.44 117 ALA A O 1
ATOM 911 N N . VAL A 1 118 ? 14.833 0.766 -15.204 1.00 86.50 118 VAL A N 1
ATOM 912 C CA . VAL A 1 118 ? 14.988 1.569 -16.437 1.00 86.50 118 VAL A CA 1
ATOM 913 C C . VAL A 1 118 ? 14.006 2.730 -16.503 1.00 86.50 118 VAL A C 1
ATOM 915 O O . VAL A 1 118 ? 14.385 3.790 -17.003 1.00 86.50 118 VAL A O 1
ATOM 918 N N . ALA A 1 119 ? 12.779 2.546 -16.011 1.00 89.50 119 ALA A N 1
ATOM 919 C CA . ALA A 1 119 ? 11.777 3.599 -15.977 1.00 89.50 119 ALA A CA 1
ATOM 920 C C . ALA A 1 119 ? 12.254 4.770 -15.111 1.00 89.50 119 ALA A C 1
ATOM 922 O O . ALA A 1 119 ? 12.301 5.892 -15.601 1.00 89.50 119 ALA A O 1
ATOM 923 N N . ASP A 1 120 ? 12.728 4.491 -13.895 1.00 83.12 120 ASP A N 1
ATOM 924 C CA . ASP A 1 120 ? 13.273 5.500 -12.982 1.00 83.12 120 ASP A CA 1
ATOM 925 C C . ASP A 1 120 ? 14.519 6.204 -13.540 1.00 83.12 120 ASP A C 1
ATOM 927 O O . ASP A 1 120 ? 14.669 7.421 -13.432 1.00 83.12 120 ASP A O 1
ATOM 931 N N . ALA A 1 121 ? 15.447 5.449 -14.132 1.00 75.75 121 ALA A N 1
ATOM 932 C CA . ALA A 1 121 ? 16.740 6.015 -14.505 1.00 75.75 121 ALA A CA 1
ATOM 933 C C . ALA A 1 121 ? 16.742 6.736 -15.858 1.00 75.75 121 ALA A C 1
ATOM 935 O O . ALA A 1 121 ? 17.647 7.538 -16.105 1.00 75.75 121 ALA A O 1
ATOM 936 N N . ARG A 1 122 ? 15.831 6.380 -16.773 1.00 78.25 122 ARG A N 1
ATOM 937 C CA . ARG A 1 122 ? 15.907 6.807 -18.181 1.00 78.25 122 ARG A CA 1
ATOM 938 C C . ARG A 1 122 ? 14.596 7.305 -18.769 1.00 78.25 122 ARG A C 1
ATOM 940 O O . ARG A 1 122 ? 14.644 7.962 -19.800 1.00 78.25 122 ARG A O 1
ATOM 947 N N . SER A 1 123 ? 13.457 7.048 -18.133 1.00 79.00 123 SER A N 1
ATOM 948 C CA . SER A 1 123 ? 12.168 7.526 -18.625 1.00 79.00 123 SER A CA 1
ATOM 949 C C . SER A 1 123 ? 11.705 8.771 -17.873 1.00 79.00 123 SER A C 1
ATOM 951 O O . SER A 1 123 ? 12.048 8.990 -16.717 1.00 79.00 123 SER A O 1
ATOM 953 N N . SER A 1 124 ? 10.894 9.592 -18.535 1.00 76.50 124 SER A N 1
ATOM 954 C CA . SER A 1 124 ? 10.163 10.700 -17.910 1.00 76.50 124 SER A CA 1
ATOM 955 C C . SER A 1 124 ? 8.755 10.305 -17.442 1.00 76.50 124 SER A C 1
ATOM 957 O O . SER A 1 124 ? 7.994 11.172 -17.019 1.00 76.50 124 SER A O 1
ATOM 959 N N . GLY A 1 125 ? 8.373 9.033 -17.601 1.00 83.00 125 GLY A N 1
ATOM 960 C CA . GLY A 1 125 ? 7.083 8.499 -17.158 1.00 83.00 125 GLY A CA 1
ATOM 961 C C . GLY A 1 125 ? 7.084 8.037 -15.692 1.00 83.00 125 GLY A C 1
ATOM 962 O O . GLY A 1 125 ? 8.120 8.093 -15.031 1.00 83.00 125 GLY A O 1
ATOM 963 N N . PRO A 1 126 ? 5.933 7.566 -15.180 1.00 88.50 126 PRO A N 1
ATOM 964 C CA . PRO A 1 126 ? 5.819 7.028 -13.832 1.00 88.50 126 PRO A CA 1
ATOM 965 C C . PRO A 1 126 ? 6.595 5.715 -13.674 1.00 88.50 126 PRO A C 1
ATOM 967 O O . PRO A 1 126 ? 6.893 5.017 -14.650 1.00 88.50 126 PRO A O 1
ATOM 970 N N . VAL A 1 127 ? 6.874 5.384 -12.415 1.00 90.31 127 VAL A N 1
ATOM 971 C CA . VAL A 1 127 ? 7.436 4.105 -11.979 1.00 90.31 127 VAL A CA 1
ATOM 972 C C . VAL A 1 127 ? 6.438 3.490 -10.989 1.00 90.31 127 VAL A C 1
ATOM 974 O O . VAL A 1 127 ? 6.204 4.109 -9.951 1.00 90.31 127 VAL A O 1
ATOM 977 N N . PRO A 1 128 ? 5.847 2.315 -11.270 1.00 95.00 128 PRO A N 1
ATOM 978 C CA . PRO A 1 128 ? 6.053 1.478 -12.457 1.00 95.00 128 PRO A CA 1
ATOM 979 C C . PRO A 1 128 ? 5.442 2.070 -13.753 1.00 95.00 128 PRO A C 1
ATOM 981 O O . PRO A 1 128 ? 4.509 2.875 -13.686 1.00 95.00 128 PRO A O 1
ATOM 984 N N . PRO A 1 129 ? 5.941 1.694 -14.951 1.00 96.75 129 PRO A N 1
ATOM 985 C CA . PRO A 1 129 ? 5.414 2.167 -16.231 1.00 96.75 129 PRO A CA 1
ATOM 986 C C . PRO A 1 129 ? 3.925 1.918 -16.459 1.00 96.75 129 PRO A C 1
ATOM 988 O O . PRO A 1 129 ? 3.425 0.805 -16.281 1.00 96.75 129 PRO A O 1
ATOM 991 N N . LYS A 1 130 ? 3.232 2.946 -16.960 1.00 97.00 130 LYS A N 1
ATOM 992 C CA . LYS A 1 130 ? 1.788 2.897 -17.209 1.00 97.00 130 LYS A CA 1
ATOM 993 C C . LYS A 1 130 ? 1.441 2.084 -18.459 1.00 97.00 130 LYS A C 1
ATOM 995 O O . LYS A 1 130 ? 1.984 2.311 -19.544 1.00 97.00 130 LYS A O 1
ATOM 1000 N N . VAL A 1 131 ? 0.475 1.183 -18.317 1.00 97.81 131 VAL A N 1
ATOM 1001 C CA . VAL A 1 131 ? -0.062 0.327 -19.380 1.00 97.81 131 VAL A CA 1
ATOM 1002 C C . VAL A 1 131 ? -1.332 0.953 -19.959 1.00 97.81 131 VAL A C 1
ATOM 1004 O O . VAL A 1 131 ? -2.114 1.604 -19.266 1.00 97.81 131 VAL A O 1
ATOM 1007 N N . TYR A 1 132 ? -1.554 0.781 -21.260 1.00 97.62 132 TYR A N 1
ATOM 1008 C CA . TYR A 1 132 ? -2.744 1.277 -21.941 1.00 97.62 132 TYR A CA 1
ATOM 1009 C C . TYR A 1 132 ? -3.990 0.464 -21.556 1.00 97.62 132 TYR A C 1
ATOM 1011 O O . TYR A 1 132 ? -4.269 -0.581 -22.144 1.00 97.62 132 TYR A O 1
ATOM 1019 N N . ALA A 1 133 ? -4.762 0.953 -20.586 1.00 97.00 133 ALA A N 1
ATOM 1020 C CA . ALA A 1 133 ? -6.009 0.341 -20.116 1.00 97.00 133 ALA A CA 1
ATOM 1021 C C . ALA A 1 133 ? -7.185 1.334 -20.219 1.00 97.00 133 ALA A C 1
ATOM 1023 O O . ALA A 1 133 ? -7.685 1.807 -19.200 1.00 97.00 133 ALA A O 1
ATOM 1024 N N . PRO A 1 134 ? -7.605 1.719 -21.439 1.00 96.12 134 PRO A N 1
ATOM 1025 C CA . PRO A 1 134 ? -8.639 2.733 -21.632 1.00 96.12 134 PRO A CA 1
ATOM 1026 C C . PRO A 1 134 ? -10.001 2.289 -21.081 1.00 96.12 134 PRO A C 1
ATOM 1028 O O . PRO A 1 134 ? -10.327 1.103 -21.090 1.00 96.12 134 PRO A O 1
ATOM 1031 N N . PHE A 1 135 ? -10.848 3.266 -20.734 1.00 95.12 135 PHE A N 1
ATOM 1032 C CA . PHE A 1 135 ? -12.241 3.021 -20.329 1.00 95.12 135 PHE A CA 1
ATOM 1033 C C . PHE A 1 135 ? -13.025 2.203 -21.361 1.00 95.12 135 PHE A C 1
ATOM 1035 O O . PHE A 1 135 ? -13.773 1.291 -21.021 1.00 95.12 135 PHE A O 1
ATOM 1042 N N . ASN A 1 136 ? -12.822 2.509 -22.644 1.00 94.56 136 ASN A N 1
ATOM 1043 C CA . ASN A 1 136 ? -13.355 1.701 -23.733 1.00 94.56 136 ASN A CA 1
ATOM 1044 C C . ASN A 1 136 ? -12.319 0.641 -24.100 1.00 94.56 136 ASN A C 1
ATOM 1046 O O . ASN A 1 136 ? -11.373 0.943 -24.830 1.00 94.56 136 ASN A O 1
ATOM 1050 N N . TYR A 1 137 ? -12.504 -0.581 -23.599 1.00 95.69 137 TYR A N 1
ATOM 1051 C CA . TYR A 1 137 ? -11.628 -1.704 -23.919 1.00 95.69 137 TYR A CA 1
ATOM 1052 C C . TYR A 1 137 ? -11.595 -1.968 -25.433 1.00 95.69 137 TYR A C 1
ATOM 1054 O O . TYR A 1 137 ? -12.630 -2.125 -26.082 1.00 95.69 137 TYR A O 1
ATOM 1062 N N . GLN A 1 138 ? -10.393 -2.061 -25.994 1.00 94.56 138 GLN A N 1
ATOM 1063 C CA . GLN A 1 138 ? -10.141 -2.317 -27.407 1.00 94.56 138 GLN A CA 1
ATOM 1064 C C . GLN A 1 138 ? -9.491 -3.686 -27.554 1.00 94.56 138 GLN A C 1
ATOM 1066 O O . GLN A 1 138 ? -8.311 -3.871 -27.248 1.00 94.56 138 GLN A O 1
ATOM 1071 N N . ALA A 1 139 ? -10.269 -4.659 -28.025 1.00 90.06 139 ALA A N 1
ATOM 1072 C CA . ALA A 1 139 ? -9.766 -6.005 -28.255 1.00 90.06 139 ALA A CA 1
ATOM 1073 C C . ALA A 1 139 ? -8.556 -5.980 -29.205 1.00 90.06 139 ALA A C 1
ATOM 1075 O O . ALA A 1 139 ? -8.637 -5.435 -30.303 1.00 90.06 139 ALA A O 1
ATOM 1076 N N . GLY A 1 140 ? -7.445 -6.577 -28.769 1.00 85.81 140 GLY A N 1
ATOM 1077 C CA . GLY A 1 140 ? -6.182 -6.600 -29.515 1.00 85.81 140 GLY A CA 1
ATOM 1078 C C . GLY A 1 140 ? -5.267 -5.394 -29.280 1.00 85.81 140 GLY A C 1
ATOM 1079 O O . GLY A 1 140 ? -4.143 -5.417 -29.757 1.00 85.81 140 GLY A O 1
ATOM 1080 N N . SER A 1 141 ? -5.701 -4.377 -28.526 1.00 93.25 141 SER A N 1
ATOM 1081 C CA . SER A 1 141 ? -4.871 -3.213 -28.185 1.00 93.25 141 SER A CA 1
ATOM 1082 C C . SER A 1 141 ? -4.750 -3.010 -26.676 1.00 93.25 141 SER A C 1
ATOM 1084 O O . SER A 1 141 ? -3.644 -2.922 -26.141 1.00 93.25 141 SER A O 1
ATOM 1086 N N . SER A 1 142 ? -5.867 -2.995 -25.949 1.00 96.19 142 SER A N 1
ATOM 1087 C CA . SER A 1 142 ? -5.839 -2.768 -24.506 1.00 96.19 142 SER A CA 1
ATOM 1088 C C . SER A 1 142 ? -4.931 -3.773 -23.793 1.00 96.19 142 SER A C 1
ATOM 1090 O O . SER A 1 142 ? -4.957 -4.975 -24.064 1.00 96.19 142 SER A O 1
ATOM 1092 N N . ILE A 1 143 ? -4.144 -3.259 -22.846 1.00 96.31 143 ILE A N 1
ATOM 1093 C CA . ILE A 1 143 ? -3.303 -4.013 -21.906 1.00 96.31 143 ILE A CA 1
ATOM 1094 C C . ILE A 1 143 ? -2.086 -4.675 -22.572 1.00 96.31 143 ILE A C 1
ATOM 1096 O O . ILE A 1 143 ? -1.287 -5.318 -21.909 1.00 96.31 143 ILE A O 1
ATOM 1100 N N . SER A 1 144 ? -1.902 -4.485 -23.879 1.00 95.81 144 SER A N 1
ATOM 1101 C CA . SER A 1 144 ? -0.748 -4.999 -24.632 1.00 95.81 144 SER A CA 1
ATOM 1102 C C . SER A 1 144 ? 0.171 -3.882 -25.129 1.00 95.81 144 SER A C 1
ATOM 1104 O O . SER A 1 144 ? 1.010 -4.120 -25.989 1.00 95.81 144 SER A O 1
ATOM 1106 N N . HIS A 1 145 ? -0.005 -2.669 -24.603 1.00 97.38 145 HIS A N 1
ATOM 1107 C CA . HIS A 1 145 ? 0.705 -1.465 -25.021 1.00 97.38 145 HIS A CA 1
ATOM 1108 C C . HIS A 1 145 ? 1.059 -0.590 -23.823 1.00 97.38 145 HIS A C 1
ATOM 1110 O O . HIS A 1 145 ? 0.369 -0.602 -22.799 1.00 97.38 145 HIS A O 1
ATOM 1116 N N . LEU A 1 146 ? 2.093 0.226 -23.985 1.00 97.19 146 LEU A N 1
ATOM 1117 C CA . LEU A 1 146 ? 2.356 1.364 -23.117 1.00 97.19 146 LEU A CA 1
ATOM 1118 C C . LEU A 1 146 ? 1.292 2.448 -23.316 1.00 97.19 146 LEU A C 1
ATOM 1120 O O . LEU A 1 146 ? 0.718 2.599 -24.395 1.00 97.19 146 LEU A O 1
ATOM 1124 N N . ASN A 1 147 ? 1.007 3.208 -22.261 1.00 96.81 147 ASN A N 1
ATOM 1125 C CA . ASN A 1 147 ? 0.009 4.270 -22.310 1.00 96.81 147 ASN A CA 1
ATOM 1126 C C . ASN A 1 147 ? 0.476 5.439 -23.205 1.00 96.81 147 ASN A C 1
ATOM 1128 O O . ASN A 1 147 ? 1.405 6.155 -22.844 1.00 96.81 147 ASN A O 1
ATOM 1132 N N . GLU A 1 148 ? -0.208 5.666 -24.332 1.00 94.12 148 GLU A N 1
ATOM 1133 C CA . GLU A 1 148 ? 0.108 6.719 -25.321 1.00 94.12 148 GLU A CA 1
ATOM 1134 C C . GLU A 1 148 ? 0.216 8.124 -24.703 1.00 94.12 148 GLU A C 1
ATOM 1136 O O . GLU A 1 148 ? 1.120 8.888 -25.020 1.00 94.12 148 GLU A O 1
ATOM 1141 N N . ALA A 1 149 ? -0.677 8.477 -23.771 1.00 94.06 149 ALA A N 1
ATOM 1142 C CA . ALA A 1 149 ? -0.647 9.797 -23.136 1.00 94.06 149 ALA A CA 1
ATOM 1143 C C . ALA A 1 149 ? 0.594 9.994 -22.247 1.00 94.06 149 ALA A C 1
ATOM 1145 O O . ALA A 1 149 ? 1.039 11.121 -22.038 1.00 94.06 149 ALA A O 1
ATOM 1146 N N . THR A 1 150 ? 1.145 8.896 -21.728 1.00 94.69 150 THR A N 1
ATOM 1147 C CA . THR A 1 150 ? 2.357 8.879 -20.901 1.00 94.69 150 THR A CA 1
ATOM 1148 C C . THR A 1 150 ? 3.623 8.816 -21.758 1.00 94.69 150 THR A C 1
ATOM 1150 O O . THR A 1 150 ? 4.628 9.447 -21.431 1.00 94.69 150 THR A O 1
ATOM 1153 N N . TYR A 1 151 ? 3.571 8.078 -22.867 1.00 94.56 151 TYR A N 1
ATOM 1154 C CA . TYR A 1 151 ? 4.683 7.863 -23.788 1.00 94.56 151 TYR A CA 1
ATOM 1155 C C . TYR A 1 151 ? 4.254 8.277 -25.205 1.00 94.56 151 TYR A C 1
ATOM 1157 O O . TYR A 1 151 ? 3.927 7.413 -26.002 1.00 94.56 151 TYR A O 1
ATOM 1165 N N . PRO A 1 152 ? 4.220 9.583 -25.522 1.00 92.38 152 PRO A N 1
ATOM 1166 C CA . PRO A 1 152 ? 3.757 10.065 -26.828 1.00 92.38 152 PRO A CA 1
ATOM 1167 C C . PRO A 1 152 ? 4.704 9.661 -27.967 1.00 92.38 152 PRO A C 1
ATOM 1169 O O . PRO A 1 152 ? 5.866 9.351 -27.713 1.00 92.38 152 PRO A O 1
ATOM 1172 N N . SER A 1 153 ? 4.258 9.774 -29.221 1.00 90.31 153 SER A N 1
ATOM 1173 C CA . SER A 1 153 ? 4.991 9.392 -30.448 1.00 90.31 153 SER A CA 1
ATOM 1174 C C . SER A 1 153 ? 6.438 9.906 -30.592 1.00 90.31 153 SER A C 1
ATOM 1176 O O . SER A 1 153 ? 7.245 9.301 -31.296 1.00 90.31 153 SER A O 1
ATOM 1178 N N . ASN A 1 154 ? 6.820 10.994 -29.914 1.00 88.19 154 ASN A N 1
ATOM 1179 C CA . ASN A 1 154 ? 8.196 11.514 -29.896 1.00 88.19 154 ASN A CA 1
ATOM 1180 C C . ASN A 1 154 ? 9.065 10.990 -28.731 1.00 88.19 154 ASN A C 1
ATOM 1182 O O . ASN A 1 154 ? 10.208 11.425 -28.573 1.00 88.19 154 ASN A O 1
ATOM 1186 N N . SER A 1 155 ? 8.523 10.106 -27.896 1.00 90.31 155 SER A N 1
ATOM 1187 C CA . SER A 1 155 ? 9.214 9.433 -26.798 1.00 90.31 155 SER A CA 1
ATOM 1188 C C . SER A 1 155 ? 10.081 8.291 -27.317 1.00 90.31 155 SER A C 1
ATOM 1190 O O . SER A 1 155 ? 9.693 7.553 -28.216 1.00 90.31 155 SER A O 1
ATOM 1192 N N . GLU A 1 156 ? 11.219 8.044 -26.668 1.00 91.44 156 GLU A N 1
ATOM 1193 C CA . GLU A 1 156 ? 12.046 6.865 -26.959 1.00 91.44 156 GLU A CA 1
ATOM 1194 C C . GLU A 1 156 ? 11.359 5.526 -26.624 1.00 91.44 156 GLU A C 1
ATOM 1196 O O . GLU A 1 156 ? 11.855 4.475 -27.023 1.00 91.44 156 GLU A O 1
ATOM 1201 N N . ASN A 1 157 ? 10.235 5.559 -25.896 1.00 93.94 157 ASN A N 1
ATOM 1202 C CA . ASN A 1 157 ? 9.431 4.391 -25.521 1.00 93.94 157 ASN A CA 1
ATOM 1203 C C . ASN A 1 157 ? 8.167 4.221 -26.389 1.00 93.94 157 ASN A C 1
ATOM 1205 O O . ASN A 1 157 ? 7.296 3.431 -26.040 1.00 93.94 157 ASN A O 1
ATOM 1209 N N . ALA A 1 158 ? 8.045 4.953 -27.500 1.00 94.19 158 ALA A N 1
ATOM 1210 C CA . ALA A 1 158 ? 6.822 4.981 -28.303 1.00 94.19 158 ALA A CA 1
ATOM 1211 C C . ALA A 1 158 ? 6.587 3.730 -29.172 1.00 94.19 158 ALA A C 1
ATOM 1213 O O . ALA A 1 158 ? 5.470 3.504 -29.610 1.00 94.19 158 ALA A O 1
ATOM 1214 N N . LEU A 1 159 ? 7.591 2.862 -29.391 1.00 95.88 159 LEU A N 1
ATOM 1215 C CA . LEU A 1 159 ? 7.427 1.708 -30.296 1.00 95.88 159 LEU A CA 1
ATOM 1216 C C . LEU A 1 159 ? 6.222 0.823 -29.935 1.00 95.88 159 LEU A C 1
ATOM 1218 O O . LEU A 1 159 ? 5.575 0.310 -30.838 1.00 95.88 159 LEU A O 1
ATOM 1222 N N . MET A 1 160 ? 5.943 0.627 -28.642 1.00 96.50 160 MET A N 1
ATOM 1223 C CA . MET A 1 160 ? 4.866 -0.248 -28.153 1.00 96.50 160 MET A CA 1
ATOM 1224 C C . MET A 1 160 ? 3.675 0.519 -27.580 1.00 96.50 160 MET A C 1
ATOM 1226 O O . MET A 1 160 ? 3.007 0.033 -26.667 1.00 96.50 160 MET A O 1
ATOM 1230 N N . THR A 1 161 ? 3.399 1.717 -28.080 1.00 96.12 161 THR A N 1
ATOM 1231 C CA . THR A 1 161 ? 2.151 2.429 -27.786 1.00 96.12 161 THR A CA 1
ATOM 1232 C C . THR A 1 161 ? 1.078 2.029 -28.812 1.00 96.12 161 THR A C 1
ATOM 1234 O O . THR A 1 161 ? 1.407 1.473 -29.861 1.00 96.12 161 THR A O 1
ATOM 1237 N N . PRO A 1 162 ? -0.226 2.185 -28.515 1.00 95.25 162 PRO A N 1
ATOM 1238 C CA . PRO A 1 162 ? -1.292 1.572 -29.313 1.00 95.25 162 PRO A CA 1
ATOM 1239 C C . PRO A 1 162 ? -1.498 2.195 -30.701 1.00 95.25 162 PRO A C 1
ATOM 1241 O O . PRO A 1 162 ? -2.282 1.660 -31.488 1.00 95.25 162 PRO A O 1
ATOM 1244 N N . THR A 1 163 ? -0.874 3.337 -31.000 1.00 90.44 163 THR A N 1
ATOM 1245 C CA . THR A 1 163 ? -1.078 4.070 -32.253 1.00 90.44 163 THR A CA 1
ATOM 1246 C C . THR A 1 163 ? 0.243 4.510 -32.858 1.00 90.44 163 THR A C 1
ATOM 1248 O O . THR A 1 163 ? 1.020 5.171 -32.188 1.00 90.44 163 THR A O 1
ATOM 1251 N N . VAL A 1 164 ? 0.445 4.206 -34.144 1.00 89.69 164 VAL A N 1
ATOM 1252 C CA . VAL A 1 164 ? 1.552 4.750 -34.943 1.00 89.69 164 VAL A CA 1
ATOM 1253 C C . VAL A 1 164 ? 1.019 5.892 -35.805 1.00 89.69 164 VAL A C 1
ATOM 1255 O O . VAL A 1 164 ? 0.125 5.687 -36.635 1.00 89.69 164 VAL A O 1
ATOM 1258 N N . GLU A 1 165 ? 1.552 7.095 -35.616 1.00 88.69 165 GLU A N 1
ATOM 1259 C CA . GLU A 1 165 ? 1.162 8.286 -36.371 1.00 88.69 165 GLU A CA 1
ATOM 1260 C C . GLU A 1 165 ? 1.951 8.439 -37.687 1.00 88.69 165 GLU A C 1
ATOM 1262 O O . GLU A 1 165 ? 3.028 7.879 -37.897 1.00 88.69 165 GLU A O 1
ATOM 1267 N N . ALA A 1 166 ? 1.416 9.229 -38.625 1.00 89.56 166 ALA A N 1
ATOM 1268 C CA . ALA A 1 166 ? 2.152 9.576 -39.840 1.00 89.56 166 ALA A CA 1
ATOM 1269 C C . ALA A 1 166 ? 3.381 10.438 -39.504 1.00 89.56 166 ALA A C 1
ATOM 1271 O O . ALA A 1 166 ? 3.288 11.357 -38.694 1.00 89.56 166 ALA A O 1
ATOM 1272 N N . ALA A 1 167 ? 4.497 10.195 -40.196 1.00 91.19 167 ALA A N 1
ATOM 1273 C CA . ALA A 1 167 ? 5.827 10.742 -39.894 1.00 91.19 167 ALA A CA 1
ATOM 1274 C C . ALA A 1 167 ? 6.439 10.311 -38.552 1.00 91.19 167 ALA A C 1
ATOM 1276 O O . ALA A 1 167 ? 7.452 10.869 -38.130 1.00 91.19 167 ALA A O 1
ATOM 1277 N N . GLU A 1 168 ? 5.868 9.307 -37.894 1.00 93.38 168 GLU A N 1
ATOM 1278 C CA . GLU A 1 168 ? 6.501 8.674 -36.747 1.00 93.38 168 GLU A CA 1
ATOM 1279 C C . GLU A 1 168 ? 7.585 7.691 -37.214 1.00 93.38 168 GLU A C 1
ATOM 1281 O O . GLU A 1 168 ? 7.396 6.927 -38.162 1.00 93.38 168 GLU A O 1
ATOM 1286 N N . THR A 1 169 ? 8.762 7.719 -36.585 1.00 94.62 169 THR A N 1
ATOM 1287 C CA . THR A 1 169 ? 9.864 6.785 -36.878 1.00 94.62 169 THR A CA 1
ATOM 1288 C C . THR A 1 169 ? 10.512 6.321 -35.583 1.00 94.62 169 THR A C 1
ATOM 1290 O O . THR A 1 169 ? 11.555 6.813 -35.157 1.00 94.62 169 THR A O 1
ATOM 1293 N N . ASN A 1 170 ? 9.887 5.321 -34.969 1.00 93.12 170 ASN A N 1
ATOM 1294 C CA . ASN A 1 170 ? 10.368 4.660 -33.765 1.00 93.12 170 ASN A CA 1
ATOM 1295 C C . ASN A 1 170 ? 10.856 3.260 -34.128 1.00 93.12 170 ASN A C 1
ATOM 1297 O O . ASN A 1 170 ? 10.064 2.364 -34.390 1.00 93.12 170 ASN A O 1
ATOM 1301 N N . ARG A 1 171 ? 12.175 3.069 -34.222 1.00 93.19 171 ARG A N 1
ATOM 1302 C CA . ARG A 1 171 ? 12.790 1.780 -34.613 1.00 93.19 171 ARG A CA 1
ATOM 1303 C C . ARG A 1 171 ? 13.605 1.134 -33.495 1.00 93.19 171 ARG A C 1
ATOM 1305 O O . ARG A 1 171 ? 14.315 0.159 -33.721 1.00 93.19 171 ARG A O 1
ATOM 1312 N N . ASN A 1 172 ? 13.513 1.691 -32.292 1.00 91.12 172 ASN A N 1
ATOM 1313 C CA . ASN A 1 172 ? 14.121 1.150 -31.087 1.00 91.12 172 ASN A CA 1
ATOM 1314 C C . ASN A 1 172 ? 13.001 0.721 -30.133 1.00 91.12 172 ASN A C 1
ATOM 1316 O O . ASN A 1 172 ? 12.046 1.479 -29.989 1.00 91.12 172 ASN A O 1
ATOM 1320 N N . PRO A 1 173 ? 13.123 -0.425 -29.439 1.00 92.25 173 PRO A N 1
ATOM 1321 C CA . PRO A 1 173 ? 12.151 -0.820 -28.417 1.00 92.25 173 PRO A CA 1
ATOM 1322 C C . PRO A 1 173 ? 12.009 0.203 -27.286 1.00 92.25 173 PRO A C 1
ATOM 1324 O O . PRO A 1 173 ? 10.952 0.310 -26.675 1.00 92.25 173 PRO A O 1
ATOM 1327 N N . GLY A 1 174 ? 13.077 0.954 -27.014 1.00 92.94 174 GLY A N 1
ATOM 1328 C CA . GLY A 1 174 ? 13.146 1.865 -25.879 1.00 92.94 174 GLY A CA 1
ATOM 1329 C C . GLY A 1 174 ? 13.509 1.150 -24.575 1.00 92.94 174 GLY A C 1
ATOM 1330 O O . GLY A 1 174 ? 13.445 -0.084 -24.490 1.00 92.94 174 GLY A O 1
ATOM 1331 N N . PRO A 1 175 ? 13.937 1.904 -23.551 1.00 93.00 175 PRO A N 1
ATOM 1332 C CA . PRO A 1 175 ? 14.345 1.330 -22.276 1.00 93.00 175 PRO A CA 1
ATOM 1333 C C . PRO A 1 175 ? 13.236 0.520 -21.600 1.00 93.00 175 PRO A C 1
ATOM 1335 O O . PRO A 1 175 ? 13.525 -0.581 -21.137 1.00 93.00 175 PRO A O 1
ATOM 1338 N N . ILE A 1 176 ? 11.988 1.008 -21.583 1.00 95.81 176 ILE A N 1
ATOM 1339 C CA . ILE A 1 176 ? 10.883 0.345 -20.869 1.00 95.81 176 ILE A CA 1
ATOM 1340 C C . ILE A 1 176 ? 10.580 -1.024 -21.477 1.00 95.81 176 ILE A C 1
ATOM 1342 O O . ILE A 1 176 ? 10.600 -2.018 -20.756 1.00 95.81 176 ILE A O 1
ATOM 1346 N N . VAL A 1 177 ? 10.384 -1.110 -22.797 1.00 95.62 177 VAL A N 1
ATOM 1347 C CA . VAL A 1 177 ? 10.093 -2.391 -23.466 1.00 95.62 177 VAL A CA 1
ATOM 1348 C C . VAL A 1 177 ? 11.259 -3.364 -23.304 1.00 95.62 177 VAL A C 1
ATOM 1350 O O . VAL A 1 177 ? 11.039 -4.544 -23.044 1.00 95.62 177 VAL A O 1
ATOM 1353 N N . CYS A 1 178 ? 12.509 -2.891 -23.380 1.00 94.69 178 CYS A N 1
ATOM 1354 C CA . CYS A 1 178 ? 13.671 -3.730 -23.078 1.00 94.69 178 CYS A CA 1
ATOM 1355 C C . CYS A 1 178 ? 13.654 -4.256 -21.627 1.00 94.69 178 CYS A C 1
ATOM 1357 O O . CYS A 1 178 ? 14.074 -5.389 -21.396 1.00 94.69 178 CYS A O 1
ATOM 1359 N N . GLY A 1 179 ? 13.183 -3.461 -20.659 1.00 93.19 179 GLY A N 1
ATOM 1360 C CA . GLY A 1 179 ? 12.993 -3.877 -19.262 1.00 93.19 179 GLY A CA 1
ATOM 1361 C C . GLY A 1 179 ? 11.928 -4.952 -19.128 1.00 93.19 179 GLY A C 1
ATOM 1362 O O . GLY A 1 179 ? 12.211 -6.022 -18.593 1.00 93.19 179 GLY A O 1
ATOM 1363 N N . GLN A 1 180 ? 10.762 -4.711 -19.727 1.00 95.69 180 GLN A N 1
ATOM 1364 C CA . GLN A 1 180 ? 9.626 -5.630 -19.702 1.00 95.69 180 GLN A CA 1
ATOM 1365 C C . GLN A 1 180 ? 9.996 -6.972 -20.333 1.00 95.69 180 GLN A C 1
ATOM 1367 O O . GLN A 1 180 ? 9.763 -8.018 -19.735 1.00 95.69 180 GLN A O 1
ATOM 1372 N N . LEU A 1 181 ? 10.657 -6.956 -21.497 1.00 94.75 181 LEU A N 1
ATOM 1373 C CA . LEU A 1 181 ? 11.141 -8.170 -22.158 1.00 94.75 181 LEU A CA 1
ATOM 1374 C C . LEU A 1 181 ? 12.127 -8.955 -21.284 1.00 94.75 181 LEU A C 1
ATOM 1376 O O . LEU A 1 181 ? 12.080 -10.184 -21.265 1.00 94.75 181 LEU A O 1
ATOM 1380 N N . ALA A 1 182 ? 13.005 -8.272 -20.549 1.00 91.81 182 ALA A N 1
ATOM 1381 C CA . ALA A 1 182 ? 13.950 -8.938 -19.663 1.00 91.81 182 ALA A CA 1
ATOM 1382 C C . ALA A 1 182 ? 13.272 -9.552 -18.431 1.00 91.81 182 ALA A C 1
ATOM 1384 O O . ALA A 1 182 ? 13.630 -10.665 -18.047 1.00 91.81 182 ALA A O 1
ATOM 1385 N N . ASP A 1 183 ? 12.294 -8.861 -17.840 1.00 92.56 183 ASP A N 1
ATOM 1386 C CA . ASP A 1 183 ? 11.553 -9.354 -16.674 1.00 92.56 183 ASP A CA 1
ATOM 1387 C C . ASP A 1 183 ? 10.642 -10.539 -17.023 1.00 92.56 183 ASP A C 1
ATOM 1389 O O . ASP A 1 183 ? 10.570 -11.495 -16.253 1.00 92.56 183 ASP A O 1
ATOM 1393 N N . VAL A 1 184 ? 10.041 -10.562 -18.222 1.00 91.25 184 VAL A N 1
ATOM 1394 C CA . VAL A 1 184 ? 9.297 -11.744 -18.712 1.00 91.25 184 VAL A CA 1
ATOM 1395 C C . VAL A 1 184 ? 10.212 -12.876 -19.210 1.00 91.25 184 VAL A C 1
ATOM 1397 O O . VAL A 1 184 ? 9.727 -13.921 -19.646 1.00 91.25 184 VAL A O 1
ATOM 1400 N N . GLY A 1 185 ? 11.536 -12.699 -19.132 1.00 89.56 185 GLY A N 1
ATOM 1401 C CA . GLY A 1 185 ? 12.524 -13.769 -19.288 1.00 89.56 185 GLY A CA 1
ATOM 1402 C C . GLY A 1 185 ? 13.243 -13.849 -20.637 1.00 89.56 185 GLY A C 1
ATOM 1403 O O . GLY A 1 185 ? 13.950 -14.832 -20.880 1.00 89.56 185 GLY A O 1
ATOM 1404 N N . TRP A 1 186 ? 13.116 -12.853 -21.520 1.00 91.19 186 TRP A N 1
ATOM 1405 C CA . TRP A 1 186 ? 13.854 -12.855 -22.785 1.00 91.19 186 TRP A CA 1
ATOM 1406 C C . TRP A 1 186 ? 15.327 -12.468 -22.605 1.00 91.19 186 TRP A C 1
ATOM 1408 O O . TRP A 1 186 ? 15.646 -11.485 -21.930 1.00 91.19 186 TRP A O 1
ATOM 1418 N N . PRO A 1 187 ? 16.260 -13.176 -23.268 1.00 88.50 187 PRO A N 1
ATOM 1419 C CA . PRO A 1 187 ? 17.631 -12.709 -23.377 1.00 88.50 187 PRO A CA 1
ATOM 1420 C C . PRO A 1 187 ? 17.684 -11.434 -24.224 1.00 88.50 187 PRO A C 1
ATOM 1422 O O . PRO A 1 187 ? 17.132 -11.365 -25.321 1.00 88.50 187 PRO A O 1
ATOM 1425 N N . LEU A 1 188 ? 18.407 -10.432 -23.733 1.00 86.69 188 LEU A N 1
ATOM 1426 C CA . LEU A 1 188 ? 18.541 -9.152 -24.417 1.00 86.69 188 LEU A CA 1
ATOM 1427 C C . LEU A 1 188 ? 19.776 -9.107 -25.323 1.00 86.69 188 LEU A C 1
ATOM 1429 O O . LEU A 1 188 ? 20.865 -9.557 -24.956 1.00 86.69 188 LEU A O 1
ATOM 1433 N N . ALA A 1 189 ? 19.623 -8.482 -26.492 1.00 86.56 189 ALA A N 1
ATOM 1434 C CA . ALA A 1 189 ? 20.734 -8.101 -27.362 1.00 86.56 189 ALA A CA 1
ATOM 1435 C C . ALA A 1 189 ? 21.457 -6.843 -26.840 1.00 86.56 189 ALA A C 1
ATOM 1437 O O . ALA A 1 189 ? 20.969 -6.152 -25.946 1.00 86.56 189 ALA A O 1
ATOM 1438 N N . SER A 1 190 ? 22.618 -6.507 -27.416 1.00 81.94 190 SER A N 1
ATOM 1439 C CA . SER A 1 190 ? 23.460 -5.374 -26.981 1.00 81.94 190 SER A CA 1
ATOM 1440 C C . SER A 1 190 ? 22.720 -4.030 -26.927 1.00 81.94 190 SER A C 1
ATOM 1442 O O . SER A 1 190 ? 22.940 -3.262 -25.993 1.00 81.94 190 SER A O 1
ATOM 1444 N N . GLN A 1 191 ? 21.815 -3.771 -27.875 1.00 84.62 191 GLN A N 1
ATOM 1445 C CA . GLN A 1 191 ? 21.014 -2.543 -27.938 1.00 84.62 191 GLN A CA 1
ATOM 1446 C C . GLN A 1 191 ? 20.006 -2.404 -26.792 1.00 84.62 191 GLN A C 1
ATOM 1448 O O . GLN A 1 191 ? 19.727 -1.284 -26.385 1.00 84.62 191 GLN A O 1
ATOM 1453 N N . CYS A 1 192 ? 19.488 -3.505 -26.245 1.00 88.75 192 CYS A N 1
ATOM 1454 C CA . CYS A 1 192 ? 18.703 -3.451 -25.013 1.00 88.75 192 CYS A CA 1
ATOM 1455 C C . CYS A 1 192 ? 19.619 -3.486 -23.784 1.00 88.75 192 CYS A C 1
ATOM 1457 O O . CYS A 1 192 ? 19.433 -2.711 -22.853 1.00 88.75 192 CYS A O 1
ATOM 1459 N N . ASN A 1 193 ? 20.667 -4.317 -23.794 1.00 81.81 193 ASN A N 1
ATOM 1460 C CA . ASN A 1 193 ? 21.613 -4.429 -22.680 1.00 81.81 193 ASN A CA 1
ATOM 1461 C C . ASN A 1 193 ? 22.312 -3.110 -22.339 1.00 81.81 193 ASN A C 1
ATOM 1463 O O . ASN A 1 193 ? 22.645 -2.908 -21.178 1.00 81.81 193 ASN A O 1
ATOM 1467 N N . GLN A 1 194 ? 22.507 -2.193 -23.293 1.00 82.81 194 GLN A N 1
ATOM 1468 C CA . GLN A 1 194 ? 23.065 -0.864 -23.006 1.00 82.81 194 GLN A CA 1
ATOM 1469 C C . GLN A 1 194 ? 22.208 -0.039 -22.032 1.00 82.81 194 GLN A C 1
ATOM 1471 O O . GLN A 1 194 ? 22.739 0.811 -21.312 1.00 82.81 194 GLN A O 1
ATOM 1476 N N . PHE A 1 195 ? 20.897 -0.308 -21.962 1.00 82.31 195 PHE A N 1
ATOM 1477 C CA . PHE A 1 195 ? 20.032 0.300 -20.955 1.00 82.31 195 PHE A CA 1
ATOM 1478 C C . PHE A 1 195 ? 20.362 -0.207 -19.548 1.00 82.31 195 PHE A C 1
ATOM 1480 O O . PHE A 1 195 ? 20.204 0.541 -18.587 1.00 82.31 195 PHE A O 1
ATOM 1487 N N . PHE A 1 196 ? 20.957 -1.403 -19.448 1.00 75.19 196 PHE A N 1
ATOM 1488 C CA . PHE A 1 196 ? 21.324 -2.068 -18.199 1.00 75.19 196 PHE A CA 1
ATOM 1489 C C . PHE A 1 196 ? 22.809 -2.149 -17.880 1.00 75.19 196 PHE A C 1
ATOM 1491 O O . PHE A 1 196 ? 23.167 -2.688 -16.840 1.00 75.19 196 PHE A O 1
ATOM 1498 N N . GLN A 1 197 ? 23.683 -1.567 -18.697 1.00 63.72 197 GLN A N 1
ATOM 1499 C CA . GLN A 1 197 ? 25.127 -1.555 -18.423 1.00 63.72 197 GLN A CA 1
ATOM 1500 C C . GLN A 1 197 ? 25.493 -0.857 -17.101 1.00 63.72 197 GLN A C 1
ATOM 1502 O O . GLN A 1 197 ? 26.520 -1.182 -16.513 1.00 63.72 197 GLN A O 1
ATOM 1507 N N . ASN A 1 198 ? 24.624 0.035 -16.617 1.00 58.66 198 ASN A N 1
ATOM 1508 C CA . ASN A 1 198 ? 24.807 0.800 -15.379 1.00 58.66 198 ASN A CA 1
ATOM 1509 C C . ASN A 1 198 ? 23.958 0.278 -14.210 1.00 58.66 198 ASN A C 1
ATOM 1511 O O . ASN A 1 198 ? 23.923 0.874 -13.133 1.00 58.66 198 ASN A O 1
ATOM 1515 N N . PHE A 1 199 ? 23.239 -0.814 -14.446 1.00 59.75 199 PHE A N 1
ATOM 1516 C CA . PHE A 1 199 ? 22.383 -1.471 -13.483 1.00 59.75 199 PHE A CA 1
ATOM 1517 C C . PHE A 1 199 ? 23.111 -2.691 -12.954 1.00 59.75 199 PHE A C 1
ATOM 1519 O O . PHE A 1 199 ? 23.479 -3.595 -13.704 1.00 59.75 199 PHE A O 1
ATOM 1526 N N . VAL A 1 200 ? 23.326 -2.719 -11.648 1.00 57.12 200 VAL A N 1
ATOM 1527 C CA . VAL A 1 200 ? 23.999 -3.840 -11.002 1.00 57.12 200 VAL A CA 1
ATOM 1528 C C . VAL A 1 200 ? 23.043 -4.424 -9.981 1.00 57.12 200 VAL A C 1
ATOM 1530 O O . VAL A 1 200 ? 22.357 -3.692 -9.264 1.00 57.12 200 VAL A O 1
ATOM 1533 N N . ASP A 1 201 ? 22.976 -5.752 -9.958 1.00 54.94 201 ASP A N 1
ATOM 1534 C CA . ASP A 1 201 ? 22.219 -6.509 -8.970 1.00 54.94 201 ASP A CA 1
ATOM 1535 C C . ASP A 1 201 ? 22.952 -6.395 -7.632 1.00 54.94 201 ASP A C 1
ATOM 1537 O O . ASP A 1 201 ? 23.896 -7.130 -7.335 1.00 54.94 201 ASP A O 1
ATOM 1541 N N . PHE A 1 202 ? 22.572 -5.391 -6.844 1.00 58.19 202 PHE A N 1
ATOM 1542 C CA . PHE A 1 202 ? 23.041 -5.277 -5.475 1.00 58.19 202 PHE A CA 1
ATOM 1543 C C . PHE A 1 202 ? 22.335 -6.371 -4.690 1.00 58.19 202 PHE A C 1
ATOM 1545 O O . PHE A 1 202 ? 21.162 -6.252 -4.334 1.00 58.19 202 PHE A O 1
ATOM 1552 N N . ARG A 1 203 ? 23.068 -7.439 -4.379 1.00 56.12 203 ARG A N 1
ATOM 1553 C CA . ARG A 1 203 ? 22.632 -8.361 -3.337 1.00 56.12 203 ARG A CA 1
ATOM 1554 C C . ARG A 1 203 ? 22.751 -7.638 -2.010 1.00 56.12 203 ARG A C 1
ATOM 1556 O O . ARG A 1 203 ? 23.839 -7.555 -1.439 1.00 56.12 203 ARG A O 1
ATOM 1563 N N . PHE A 1 204 ? 21.633 -7.103 -1.534 1.00 55.97 204 PHE A N 1
ATOM 1564 C CA . PHE A 1 204 ? 21.547 -6.643 -0.161 1.00 55.97 204 PHE A CA 1
ATOM 1565 C C . PHE A 1 204 ? 21.855 -7.827 0.754 1.00 55.97 204 PHE A C 1
ATOM 1567 O O . PHE A 1 204 ? 21.182 -8.860 0.726 1.00 55.97 204 PHE A O 1
ATOM 1574 N N . LYS A 1 205 ? 22.908 -7.693 1.556 1.00 59.31 205 LYS A N 1
ATOM 1575 C CA . LYS A 1 205 ? 23.090 -8.546 2.729 1.00 59.31 205 LYS A CA 1
ATOM 1576 C C . LYS A 1 205 ? 22.086 -8.048 3.756 1.00 59.31 205 LYS A C 1
ATOM 1578 O O . LYS A 1 205 ? 21.891 -6.838 3.849 1.00 59.31 205 LYS A O 1
ATOM 1583 N N . ALA A 1 206 ? 21.419 -8.974 4.450 1.00 52.62 206 ALA A N 1
ATOM 1584 C CA . ALA A 1 206 ? 20.348 -8.667 5.396 1.00 52.62 206 ALA A CA 1
ATOM 1585 C C . ALA A 1 206 ? 20.669 -7.388 6.179 1.00 52.62 206 ALA A C 1
ATOM 1587 O O . ALA A 1 206 ? 21.691 -7.319 6.866 1.00 52.62 206 ALA A O 1
ATOM 1588 N N . SER A 1 207 ? 19.833 -6.365 6.013 1.00 60.41 207 SER A N 1
ATOM 1589 C CA . SER A 1 207 ? 20.002 -5.129 6.754 1.00 60.41 207 SER A CA 1
ATOM 1590 C C . SER A 1 207 ? 19.741 -5.416 8.222 1.00 60.41 207 SER A C 1
ATOM 1592 O O . SER A 1 207 ? 18.668 -5.911 8.567 1.00 60.41 207 SER A O 1
ATOM 1594 N N . SER A 1 208 ? 20.709 -5.126 9.083 1.00 58.91 208 SER A N 1
ATOM 1595 C CA . SER A 1 208 ? 20.495 -5.186 10.523 1.00 58.91 208 SER A CA 1
ATOM 1596 C C . SER A 1 208 ? 20.062 -3.817 11.021 1.00 58.91 208 SER A C 1
ATOM 1598 O O . SER A 1 208 ? 20.698 -2.805 10.699 1.00 58.91 208 SER A O 1
ATOM 1600 N N . GLU A 1 209 ? 19.027 -3.800 11.845 1.00 63.62 209 GLU A N 1
ATOM 1601 C CA . GLU A 1 209 ? 18.753 -2.668 12.719 1.00 63.62 209 GLU A CA 1
ATOM 1602 C C . GLU A 1 209 ? 19.918 -2.507 13.691 1.00 63.62 209 GLU A C 1
ATOM 1604 O O . GLU A 1 209 ? 20.438 -3.481 14.244 1.00 63.62 209 GLU A O 1
ATOM 1609 N N . THR A 1 210 ? 20.381 -1.273 13.845 1.00 63.03 210 THR A N 1
ATOM 1610 C CA . THR A 1 210 ? 21.359 -0.928 14.886 1.00 63.03 210 THR A CA 1
ATOM 1611 C C . THR A 1 210 ? 20.679 -0.286 16.093 1.00 63.03 210 THR A C 1
ATOM 1613 O O . THR A 1 210 ? 21.195 -0.394 17.201 1.00 63.03 210 THR A O 1
ATOM 1616 N N . ASP A 1 211 ? 19.531 0.349 15.847 1.00 73.00 211 ASP A N 1
ATOM 1617 C CA . ASP A 1 211 ? 18.553 0.919 16.775 1.00 73.00 211 ASP A CA 1
ATOM 1618 C C . ASP A 1 211 ? 17.196 1.023 16.038 1.00 73.00 211 ASP A C 1
ATOM 1620 O O . ASP A 1 211 ? 17.154 0.833 14.819 1.00 73.00 211 ASP A O 1
ATOM 1624 N N . GLU A 1 212 ? 16.112 1.352 16.749 1.00 71.62 212 GLU A N 1
ATOM 1625 C CA . GLU A 1 212 ? 14.728 1.441 16.228 1.00 71.62 212 GLU A CA 1
ATOM 1626 C C . GLU A 1 212 ? 14.559 2.398 15.027 1.00 71.62 212 GLU A C 1
ATOM 1628 O O . GLU A 1 212 ? 13.601 2.290 14.264 1.00 71.62 212 GLU A O 1
ATOM 1633 N N . SER A 1 213 ? 15.485 3.343 14.821 1.00 83.19 213 SER A N 1
ATOM 1634 C CA . SER A 1 213 ? 15.390 4.400 13.801 1.00 83.19 213 SER A CA 1
ATOM 1635 C C . SER A 1 213 ? 16.467 4.319 12.710 1.00 83.19 213 SER A C 1
ATOM 1637 O O . SER A 1 213 ? 16.582 5.233 11.881 1.00 83.19 213 SER A O 1
ATOM 1639 N N . SER A 1 214 ? 17.279 3.258 12.711 1.00 86.25 214 SER A N 1
ATOM 1640 C CA . SER A 1 214 ? 18.464 3.136 11.860 1.00 86.25 214 SER A CA 1
ATOM 1641 C C . SER A 1 214 ? 18.525 1.809 11.115 1.00 86.25 214 SER A C 1
ATOM 1643 O O . SER A 1 214 ? 18.244 0.741 11.649 1.00 86.25 214 SER A O 1
ATOM 1645 N N . VAL A 1 215 ? 19.009 1.867 9.876 1.00 86.44 215 VAL A N 1
ATOM 1646 C CA . VAL A 1 215 ? 19.183 0.706 9.001 1.00 86.44 215 VAL A CA 1
ATOM 1647 C C . VAL A 1 215 ? 20.627 0.651 8.516 1.00 86.44 215 VAL A C 1
ATOM 1649 O O . VAL A 1 215 ? 21.144 1.618 7.946 1.00 86.44 215 VAL A O 1
ATOM 1652 N N . MET A 1 216 ? 21.297 -0.488 8.709 1.00 86.69 216 MET A N 1
ATOM 1653 C CA . MET A 1 216 ? 22.571 -0.761 8.047 1.00 86.69 216 MET A CA 1
ATOM 1654 C C . MET A 1 216 ? 22.326 -1.372 6.669 1.00 86.69 216 MET A C 1
ATOM 1656 O O . MET A 1 216 ? 21.838 -2.491 6.555 1.00 86.69 216 MET A O 1
ATOM 1660 N N . LEU A 1 217 ? 22.714 -0.650 5.622 1.00 87.00 217 LEU A N 1
ATOM 1661 C CA . LEU A 1 217 ? 22.762 -1.161 4.260 1.00 87.00 217 LEU A CA 1
ATOM 1662 C C . LEU A 1 217 ? 24.122 -1.821 4.018 1.00 87.00 217 LEU A C 1
ATOM 1664 O O . LEU A 1 217 ? 25.163 -1.230 4.313 1.00 87.00 217 LEU A O 1
ATOM 1668 N N . ASP A 1 218 ? 24.113 -3.027 3.462 1.00 84.94 218 ASP A N 1
ATOM 1669 C CA . ASP A 1 218 ? 25.308 -3.792 3.101 1.00 84.94 218 ASP A CA 1
ATOM 1670 C C . ASP A 1 218 ? 25.087 -4.433 1.731 1.00 84.94 218 ASP A C 1
ATOM 1672 O O . ASP A 1 218 ? 24.045 -5.040 1.478 1.00 84.94 218 ASP A O 1
ATOM 1676 N N . TRP A 1 219 ? 26.052 -4.258 0.837 1.00 83.06 219 TRP A N 1
ATOM 1677 C CA . TRP A 1 219 ? 25.978 -4.723 -0.539 1.00 83.06 219 TRP A CA 1
ATOM 1678 C C . TRP A 1 219 ? 27.335 -5.186 -1.059 1.00 83.06 219 TRP A C 1
ATOM 1680 O O . TRP A 1 219 ? 28.390 -4.998 -0.443 1.00 83.06 219 TRP A O 1
ATOM 1690 N N . GLU A 1 220 ? 27.310 -5.809 -2.230 1.00 77.62 220 GLU A N 1
ATOM 1691 C CA . GLU A 1 220 ? 28.507 -6.200 -2.966 1.00 77.62 220 GLU A CA 1
ATOM 1692 C C . GLU A 1 220 ? 28.718 -5.247 -4.140 1.00 77.62 220 GLU A C 1
ATOM 1694 O O . GLU A 1 220 ? 27.767 -4.846 -4.810 1.00 77.62 220 GLU A O 1
ATOM 1699 N N . ALA A 1 221 ? 29.968 -4.832 -4.347 1.00 71.44 221 ALA A N 1
ATOM 1700 C CA . ALA A 1 221 ? 30.314 -4.016 -5.500 1.00 71.44 221 ALA A CA 1
ATOM 1701 C C . ALA A 1 221 ? 30.207 -4.859 -6.787 1.00 71.44 221 ALA A C 1
ATOM 1703 O O . ALA A 1 221 ? 30.509 -6.053 -6.747 1.00 71.44 221 ALA A O 1
ATOM 1704 N N . PRO A 1 222 ? 29.841 -4.248 -7.923 1.00 64.81 222 PRO A N 1
ATOM 1705 C CA . PRO A 1 222 ? 29.802 -4.933 -9.210 1.00 64.81 222 PRO A CA 1
ATOM 1706 C C . PRO A 1 222 ? 31.177 -5.469 -9.631 1.00 64.81 222 PRO A C 1
ATOM 1708 O O . PRO A 1 222 ? 32.187 -4.768 -9.506 1.00 64.81 222 PRO A O 1
ATOM 1711 N N . ASP A 1 223 ? 31.209 -6.662 -10.226 1.00 63.50 223 ASP A N 1
ATOM 1712 C CA . ASP A 1 223 ? 32.430 -7.212 -10.817 1.00 63.50 223 ASP A CA 1
ATOM 1713 C C . ASP A 1 223 ? 32.945 -6.316 -11.954 1.00 63.50 223 ASP A C 1
ATOM 1715 O O . ASP A 1 223 ? 32.214 -5.940 -12.869 1.00 63.50 223 ASP A O 1
ATOM 1719 N N . GLY A 1 224 ? 34.233 -5.971 -11.905 1.00 65.25 224 GLY A N 1
ATOM 1720 C CA . GLY A 1 224 ? 34.893 -5.178 -12.947 1.00 65.25 224 GLY A CA 1
ATOM 1721 C C . GLY A 1 224 ? 34.613 -3.670 -12.910 1.00 65.25 224 GLY A C 1
ATOM 1722 O O . GLY A 1 224 ? 35.216 -2.938 -13.694 1.00 65.25 224 GLY A O 1
ATOM 1723 N N . VAL A 1 225 ? 33.783 -3.176 -11.984 1.00 69.38 225 VAL A N 1
ATOM 1724 C CA . VAL A 1 225 ? 33.521 -1.737 -11.822 1.00 69.38 225 VAL A CA 1
ATOM 1725 C C . VAL A 1 225 ? 34.377 -1.171 -10.694 1.00 69.38 225 VAL A C 1
ATOM 1727 O O . VAL A 1 225 ? 34.242 -1.532 -9.527 1.00 69.38 225 VAL A O 1
ATOM 1730 N N . SER A 1 226 ? 35.256 -0.225 -11.030 1.00 79.31 226 SER A N 1
ATOM 1731 C CA . SER A 1 226 ? 35.982 0.546 -10.017 1.00 79.31 226 SER A CA 1
ATOM 1732 C C . SER A 1 226 ? 35.144 1.747 -9.585 1.00 79.31 226 SER A C 1
ATOM 1734 O O . SER A 1 226 ? 35.060 2.740 -10.309 1.00 79.31 226 SER A O 1
ATOM 1736 N N . VAL A 1 227 ? 34.516 1.650 -8.413 1.00 83.88 227 VAL A N 1
ATOM 1737 C CA . VAL A 1 227 ? 33.670 2.715 -7.863 1.00 83.88 227 VAL A CA 1
ATOM 1738 C C . VAL A 1 227 ? 34.520 3.811 -7.222 1.00 83.88 227 VAL A C 1
ATOM 1740 O O . VAL A 1 227 ? 35.347 3.542 -6.352 1.00 83.88 227 VAL A O 1
ATOM 1743 N N . ARG A 1 228 ? 34.286 5.057 -7.641 1.00 88.94 228 ARG A N 1
ATOM 1744 C CA . ARG A 1 228 ? 34.899 6.258 -7.065 1.00 88.94 228 ARG A CA 1
ATOM 1745 C C . ARG A 1 228 ? 34.176 6.691 -5.794 1.00 88.94 228 ARG A C 1
ATOM 1747 O O . ARG A 1 228 ? 34.814 7.031 -4.803 1.00 88.94 228 ARG A O 1
ATOM 1754 N N . GLU A 1 229 ? 32.847 6.708 -5.847 1.00 91.56 229 GLU A N 1
ATOM 1755 C CA . GLU A 1 229 ? 31.990 7.232 -4.783 1.00 91.56 229 GLU A CA 1
ATOM 1756 C C . GLU A 1 229 ? 30.596 6.596 -4.840 1.00 91.56 229 GLU A C 1
ATOM 1758 O O . GLU A 1 229 ? 30.022 6.483 -5.919 1.00 91.56 229 GLU A O 1
ATOM 1763 N N . TYR A 1 230 ? 30.040 6.250 -3.680 1.00 91.38 230 TYR A N 1
ATOM 1764 C CA . TYR A 1 230 ? 28.657 5.836 -3.469 1.00 91.38 230 TYR A CA 1
ATOM 1765 C C . TYR A 1 230 ? 27.811 6.957 -2.855 1.00 91.38 230 TYR A C 1
ATOM 1767 O O . TYR A 1 230 ? 28.293 7.813 -2.102 1.00 91.38 230 TYR A O 1
ATOM 1775 N N . ARG A 1 231 ? 26.511 6.883 -3.130 1.00 93.62 231 ARG A N 1
ATOM 1776 C CA . ARG A 1 231 ? 25.437 7.677 -2.538 1.00 93.62 231 ARG A CA 1
ATOM 1777 C C . ARG A 1 231 ? 24.281 6.751 -2.172 1.00 93.62 231 ARG A C 1
ATOM 1779 O O . ARG A 1 231 ? 24.034 5.774 -2.870 1.00 93.62 231 ARG A O 1
ATOM 1786 N N . VAL A 1 232 ? 23.586 7.052 -1.086 1.00 92.12 232 VAL A N 1
ATOM 1787 C CA . VAL A 1 232 ? 22.334 6.385 -0.717 1.00 92.12 232 VAL A CA 1
ATOM 1788 C C . VAL A 1 232 ? 21.218 7.391 -0.879 1.00 92.12 232 VAL A C 1
ATOM 1790 O O . VAL A 1 232 ? 21.302 8.491 -0.324 1.00 92.12 232 VAL A O 1
ATOM 1793 N N . GLU A 1 233 ? 20.189 6.990 -1.610 1.00 92.94 233 GLU A N 1
ATOM 1794 C CA . GLU A 1 233 ? 18.944 7.731 -1.725 1.00 92.94 233 GLU A CA 1
ATOM 1795 C C . GLU A 1 233 ? 17.825 6.980 -1.011 1.00 92.94 233 GLU A C 1
ATOM 1797 O O . GLU A 1 233 ? 17.805 5.746 -1.005 1.00 92.94 233 GLU A O 1
ATOM 1802 N N . VAL A 1 234 ? 16.920 7.732 -0.390 1.00 91.44 234 VAL A N 1
ATOM 1803 C CA . VAL A 1 234 ? 15.792 7.201 0.376 1.00 91.44 234 VAL A CA 1
ATOM 1804 C C . VAL A 1 234 ? 14.512 7.878 -0.075 1.00 91.44 234 VAL A C 1
ATOM 1806 O O . VAL A 1 234 ? 14.458 9.100 -0.140 1.00 91.44 234 VAL A O 1
ATOM 1809 N N . ALA A 1 235 ? 13.496 7.071 -0.346 1.00 87.12 235 ALA A N 1
ATOM 1810 C CA . ALA A 1 235 ? 12.115 7.495 -0.513 1.00 87.12 235 ALA A CA 1
ATOM 1811 C C . ALA A 1 235 ? 11.320 7.118 0.745 1.00 87.12 235 ALA A C 1
ATOM 1813 O O . ALA A 1 235 ? 11.505 6.023 1.290 1.00 87.12 235 ALA A O 1
ATOM 1814 N N . ARG A 1 236 ? 10.437 8.008 1.214 1.00 86.12 236 ARG A N 1
ATOM 1815 C CA . ARG A 1 236 ? 9.526 7.771 2.350 1.00 86.12 236 ARG A CA 1
ATOM 1816 C C . ARG A 1 236 ? 8.091 7.724 1.831 1.00 86.12 236 ARG A C 1
ATOM 1818 O O . ARG A 1 236 ? 7.693 8.625 1.107 1.00 86.12 236 ARG A O 1
ATOM 1825 N N . PHE A 1 237 ? 7.339 6.693 2.215 1.00 79.19 237 PHE A N 1
ATOM 1826 C CA . PHE A 1 237 ? 5.959 6.445 1.777 1.00 79.19 237 PHE A CA 1
ATOM 1827 C C . PHE A 1 237 ? 5.779 6.541 0.255 1.00 79.19 237 PHE A C 1
ATOM 1829 O O . PHE A 1 237 ? 4.879 7.215 -0.207 1.00 79.19 237 PHE A O 1
ATOM 1836 N N . GLY A 1 238 ? 6.683 5.938 -0.524 1.00 76.38 238 GLY A N 1
ATOM 1837 C CA . GLY A 1 238 ? 6.576 5.956 -1.992 1.00 76.38 238 GLY A CA 1
ATOM 1838 C C . GLY A 1 238 ? 6.889 7.300 -2.665 1.00 76.38 238 GLY A C 1
ATOM 1839 O O . GLY A 1 238 ? 6.896 7.359 -3.887 1.00 76.38 238 GLY A O 1
ATOM 1840 N N . GLY A 1 239 ? 7.207 8.353 -1.902 1.00 76.50 239 GLY A N 1
ATOM 1841 C CA . GLY A 1 239 ? 7.585 9.655 -2.454 1.00 76.50 239 GLY A CA 1
ATOM 1842 C C . GLY A 1 239 ? 8.934 9.666 -3.184 1.00 76.50 239 GLY A C 1
ATOM 1843 O O . GLY A 1 239 ? 9.585 8.637 -3.373 1.00 76.50 239 GLY A O 1
ATOM 1844 N N . ASP A 1 240 ? 9.391 10.862 -3.553 1.00 81.44 240 ASP A N 1
ATOM 1845 C CA . ASP A 1 240 ? 10.641 11.035 -4.295 1.00 81.44 240 ASP A CA 1
ATOM 1846 C C . ASP A 1 240 ? 11.871 10.536 -3.516 1.00 81.44 240 ASP A C 1
ATOM 1848 O O . ASP A 1 240 ? 11.985 10.673 -2.295 1.00 81.44 240 ASP A O 1
ATOM 1852 N N . PHE A 1 241 ? 12.837 9.979 -4.249 1.00 85.50 241 PHE A N 1
ATOM 1853 C CA . PHE A 1 241 ? 14.124 9.584 -3.688 1.00 85.50 241 PHE A CA 1
ATOM 1854 C C . PHE A 1 241 ? 15.008 10.802 -3.408 1.00 85.50 241 PHE A C 1
ATOM 1856 O O . PHE A 1 241 ? 15.418 11.517 -4.322 1.00 85.50 241 PHE A O 1
ATOM 1863 N N . GLU A 1 242 ? 15.412 10.967 -2.150 1.00 91.12 242 GLU A N 1
ATOM 1864 C CA . GLU A 1 242 ? 16.335 12.017 -1.721 1.00 91.12 242 GLU A CA 1
ATOM 1865 C C . GLU A 1 242 ? 17.698 11.440 -1.323 1.00 91.12 242 GLU A C 1
ATOM 1867 O O . GLU A 1 242 ? 17.785 10.443 -0.604 1.00 91.12 242 GLU A O 1
ATOM 1872 N N . THR A 1 243 ? 18.799 12.078 -1.738 1.00 93.94 243 THR A N 1
ATOM 1873 C CA . THR A 1 243 ? 20.146 11.680 -1.291 1.00 93.94 243 THR A CA 1
ATOM 1874 C C . THR A 1 243 ? 20.330 11.972 0.204 1.00 93.94 243 THR A C 1
ATOM 1876 O O . THR A 1 243 ? 20.501 13.121 0.606 1.00 93.94 243 THR A O 1
ATOM 1879 N N . VAL A 1 244 ? 20.408 10.922 1.027 1.00 93.81 244 VAL A N 1
ATOM 1880 C CA . VAL A 1 244 ? 20.610 11.027 2.487 1.00 93.81 244 VAL A CA 1
ATOM 1881 C C . VAL A 1 244 ? 22.072 10.869 2.910 1.00 93.81 244 VAL A C 1
ATOM 1883 O O . VAL A 1 244 ? 22.479 11.325 3.983 1.00 93.81 244 VAL A O 1
ATOM 1886 N N . LYS A 1 245 ? 22.891 10.201 2.085 1.00 93.19 245 LYS A N 1
ATOM 1887 C CA . LYS A 1 245 ? 24.339 10.032 2.292 1.00 93.19 245 LYS A CA 1
ATOM 1888 C C . LYS A 1 245 ? 25.072 10.029 0.956 1.00 93.19 245 LYS A C 1
ATOM 1890 O O . LYS A 1 245 ? 24.615 9.418 0.002 1.00 93.19 245 LYS A O 1
ATOM 1895 N N . SER A 1 246 ? 26.256 10.626 0.918 1.00 94.31 246 SER A N 1
ATOM 1896 C CA . SER A 1 246 ? 27.141 10.665 -0.253 1.00 94.31 246 SER A CA 1
ATOM 1897 C C . SER A 1 246 ? 28.611 10.681 0.180 1.00 94.31 246 SER A C 1
ATOM 1899 O O . SER A 1 246 ? 28.903 10.724 1.381 1.00 94.31 246 SER A O 1
ATOM 1901 N N . GLY A 1 247 ? 29.544 10.609 -0.771 1.00 91.75 247 GLY A N 1
ATOM 1902 C CA . GLY A 1 247 ? 30.968 10.824 -0.509 1.00 91.75 247 GLY A CA 1
ATOM 1903 C C . GLY A 1 247 ? 31.715 9.649 0.119 1.00 91.75 247 GLY A C 1
ATOM 1904 O O . GLY A 1 247 ? 32.734 9.874 0.768 1.00 91.75 247 GLY A O 1
ATOM 1905 N N . PHE A 1 248 ? 31.225 8.412 -0.001 1.00 91.56 248 PHE A N 1
ATOM 1906 C CA . PHE A 1 248 ? 31.850 7.246 0.642 1.00 91.56 248 PHE A CA 1
ATOM 1907 C C . PHE A 1 248 ? 32.171 6.126 -0.355 1.00 91.56 248 PHE A C 1
ATOM 1909 O O . PHE A 1 248 ? 31.577 6.053 -1.420 1.00 91.56 248 PHE A O 1
ATOM 1916 N N . SER A 1 249 ? 33.127 5.256 -0.025 1.00 87.44 249 SER A N 1
ATOM 1917 C CA . SER A 1 249 ? 33.615 4.193 -0.925 1.00 87.44 249 SER A CA 1
ATOM 1918 C C . SER A 1 249 ? 33.401 2.771 -0.394 1.00 87.44 249 SER A C 1
ATOM 1920 O O . SER A 1 249 ? 33.587 1.806 -1.131 1.00 87.44 249 SER A O 1
ATOM 1922 N N . SER A 1 250 ? 33.005 2.616 0.873 1.00 87.75 250 SER A N 1
ATOM 1923 C CA . SER A 1 250 ? 32.662 1.314 1.448 1.00 87.75 250 SER A CA 1
ATOM 1924 C C . SER A 1 250 ? 31.325 0.810 0.913 1.00 87.75 250 SER A C 1
ATOM 1926 O O . SER A 1 250 ? 30.384 1.585 0.767 1.00 87.75 250 SER A O 1
ATOM 1928 N N . THR A 1 251 ? 31.196 -0.504 0.735 1.00 86.88 251 THR A N 1
ATOM 1929 C CA . THR A 1 251 ? 29.933 -1.150 0.334 1.00 86.88 251 THR A CA 1
ATOM 1930 C C . THR A 1 251 ? 28.979 -1.402 1.505 1.00 86.88 251 THR A C 1
ATOM 1932 O O . THR A 1 251 ? 28.142 -2.297 1.478 1.00 86.88 251 THR A O 1
ATOM 1935 N N . LYS A 1 252 ? 29.151 -0.629 2.578 1.00 87.25 252 LYS A N 1
ATOM 1936 C CA . LYS A 1 252 ? 28.311 -0.652 3.769 1.00 87.25 252 LYS A CA 1
ATOM 1937 C C . LYS A 1 252 ? 28.053 0.767 4.217 1.00 87.25 252 LYS A C 1
ATOM 1939 O O . LYS A 1 252 ? 28.988 1.583 4.238 1.00 87.25 252 LYS A O 1
ATOM 1944 N N . LYS A 1 253 ? 26.816 1.050 4.615 1.00 90.69 253 LYS A N 1
ATOM 1945 C CA . LYS A 1 253 ? 26.434 2.352 5.147 1.00 90.69 253 LYS A CA 1
ATOM 1946 C C . LYS A 1 253 ? 25.250 2.259 6.101 1.00 90.69 253 LYS A C 1
ATOM 1948 O O . LYS A 1 253 ? 24.194 1.767 5.730 1.00 90.69 253 LYS A O 1
ATOM 1953 N N . THR A 1 254 ? 25.413 2.807 7.300 1.00 90.12 254 THR A N 1
ATOM 1954 C CA . THR A 1 254 ? 24.295 3.031 8.222 1.00 90.12 254 THR A CA 1
ATOM 1955 C C . THR A 1 254 ? 23.592 4.339 7.886 1.00 90.12 254 THR A C 1
ATOM 1957 O O . THR A 1 254 ? 24.241 5.386 7.744 1.00 90.12 254 THR A O 1
ATOM 1960 N N . ILE A 1 255 ? 22.272 4.261 7.766 1.00 91.00 255 ILE A N 1
ATOM 1961 C CA . ILE A 1 255 ? 21.359 5.395 7.683 1.00 91.00 255 ILE A CA 1
ATOM 1962 C C . ILE A 1 255 ? 20.632 5.469 9.022 1.00 91.00 255 ILE A C 1
ATOM 1964 O O . ILE A 1 255 ? 20.052 4.476 9.441 1.00 91.00 255 ILE A O 1
ATOM 1968 N N . SER A 1 256 ? 20.704 6.615 9.692 1.00 90.06 256 SER A N 1
ATOM 1969 C CA . SER A 1 256 ? 20.156 6.824 11.039 1.00 90.06 256 SER A CA 1
ATOM 1970 C C . SER A 1 256 ? 19.152 7.963 11.050 1.00 90.06 256 SER A C 1
ATOM 1972 O O . SER A 1 256 ? 19.170 8.786 10.131 1.00 90.06 256 SER A O 1
ATOM 1974 N N . ASN A 1 257 ? 18.353 8.048 12.117 1.00 89.81 257 ASN A N 1
ATOM 1975 C CA . ASN A 1 257 ? 17.316 9.064 12.309 1.00 89.81 257 ASN A CA 1
ATOM 1976 C C . ASN A 1 257 ? 16.291 9.056 11.166 1.00 89.81 257 ASN A C 1
ATOM 1978 O O . ASN A 1 257 ? 15.952 10.105 10.616 1.00 89.81 257 ASN A O 1
ATOM 1982 N N . LEU A 1 258 ? 15.842 7.869 10.757 1.00 91.38 258 LEU A N 1
ATOM 1983 C CA . LEU A 1 258 ? 14.817 7.742 9.724 1.00 91.38 258 LEU A CA 1
ATOM 1984 C C . LEU A 1 258 ? 13.443 8.176 10.254 1.00 91.38 258 LEU A C 1
ATOM 1986 O O . LEU A 1 258 ? 12.684 8.832 9.538 1.00 91.38 258 LEU A O 1
ATOM 1990 N N . GLY A 1 259 ? 13.136 7.872 11.516 1.00 92.69 259 GLY A N 1
ATOM 1991 C CA . GLY A 1 259 ? 11.818 8.076 12.117 1.00 92.69 259 GLY A CA 1
ATOM 1992 C C . GLY A 1 259 ? 10.748 7.123 11.578 1.00 92.69 259 GLY A C 1
ATOM 1993 O O . GLY A 1 259 ? 11.049 6.184 10.849 1.00 92.69 259 GLY A O 1
ATOM 1994 N N . LEU A 1 260 ? 9.478 7.402 11.882 1.00 91.56 260 LEU A N 1
ATOM 1995 C CA . LEU A 1 260 ? 8.331 6.599 11.435 1.00 91.56 260 LEU A CA 1
ATOM 1996 C C . LEU A 1 260 ? 8.118 6.665 9.918 1.00 91.56 260 LEU A C 1
ATOM 1998 O O . LEU A 1 260 ? 7.959 7.748 9.353 1.00 91.56 260 LEU A O 1
ATOM 2002 N N . GLY A 1 261 ? 8.062 5.531 9.232 1.00 89.00 261 GLY A N 1
ATOM 2003 C CA . GLY A 1 261 ? 7.840 5.529 7.789 1.00 89.00 261 GLY A CA 1
ATOM 2004 C C . GLY A 1 261 ? 7.921 4.156 7.149 1.00 89.00 261 GLY A C 1
ATOM 2005 O O . GLY A 1 261 ? 8.481 3.219 7.715 1.00 89.00 261 GLY A O 1
ATOM 2006 N N . ARG A 1 262 ? 7.396 4.056 5.926 1.00 86.62 262 ARG A N 1
ATOM 2007 C CA . ARG A 1 262 ? 7.780 3.002 4.978 1.00 86.62 262 ARG A CA 1
ATOM 2008 C C . ARG A 1 262 ? 8.885 3.572 4.099 1.00 86.62 262 ARG A C 1
ATOM 2010 O O . ARG A 1 262 ? 8.651 4.556 3.405 1.00 86.62 262 ARG A O 1
ATOM 2017 N N . PHE A 1 263 ? 10.081 3.011 4.166 1.00 85.62 263 PHE A N 1
ATOM 2018 C CA . PHE A 1 263 ? 11.250 3.521 3.459 1.00 85.62 263 PHE A CA 1
ATOM 2019 C C . PHE A 1 263 ? 11.649 2.589 2.331 1.00 85.62 263 PHE A C 1
ATOM 2021 O O . PHE A 1 263 ? 11.662 1.375 2.525 1.00 85.62 263 PHE A O 1
ATOM 2028 N N . SER A 1 264 ? 12.052 3.174 1.209 1.00 86.75 264 SER A N 1
ATOM 2029 C CA . SER A 1 264 ? 12.742 2.493 0.118 1.00 86.75 264 SER A CA 1
ATOM 2030 C C . SER A 1 264 ? 14.133 3.097 -0.036 1.00 86.75 264 SER A C 1
ATOM 2032 O O . SER A 1 264 ? 14.281 4.314 -0.084 1.00 86.75 264 SER A O 1
ATOM 2034 N N . PHE A 1 265 ? 15.162 2.258 -0.105 1.00 88.00 265 PHE A N 1
ATOM 2035 C CA . PHE A 1 265 ? 16.565 2.652 -0.205 1.00 88.00 265 PHE A CA 1
ATOM 2036 C C . PHE A 1 265 ? 17.122 2.206 -1.547 1.00 88.00 265 PHE A C 1
ATOM 2038 O O . PHE A 1 265 ? 16.953 1.047 -1.922 1.00 88.00 265 PHE A O 1
ATOM 2045 N N . ARG A 1 266 ? 17.870 3.078 -2.221 1.00 87.25 266 ARG A N 1
ATOM 2046 C CA . ARG A 1 266 ? 18.683 2.708 -3.385 1.00 87.25 266 ARG A CA 1
ATOM 2047 C C . ARG A 1 266 ? 20.089 3.263 -3.272 1.00 87.25 266 ARG A C 1
ATOM 2049 O O . ARG A 1 266 ? 20.329 4.277 -2.612 1.00 87.25 266 ARG A O 1
ATOM 2056 N N . VAL A 1 267 ? 21.026 2.596 -3.929 1.00 87.94 267 VAL A N 1
ATOM 2057 C CA . VAL A 1 267 ? 22.428 3.005 -3.956 1.00 87.94 267 VAL A CA 1
ATOM 2058 C C . VAL A 1 267 ? 22.746 3.558 -5.336 1.00 87.94 267 VAL A C 1
ATOM 2060 O O . VAL A 1 267 ? 22.601 2.862 -6.335 1.00 87.94 267 VAL A O 1
ATOM 2063 N N . ARG A 1 268 ? 23.221 4.801 -5.393 1.00 87.12 268 ARG A N 1
ATOM 2064 C CA . ARG A 1 268 ? 23.851 5.372 -6.587 1.00 87.12 268 ARG A CA 1
ATOM 2065 C C . ARG A 1 268 ? 25.361 5.331 -6.451 1.00 87.12 268 ARG A C 1
ATOM 2067 O O . ARG A 1 268 ? 25.893 5.372 -5.342 1.00 87.12 268 ARG A O 1
ATOM 2074 N N . TRP A 1 269 ? 26.074 5.289 -7.566 1.00 87.56 269 TRP A N 1
ATOM 2075 C CA . TRP A 1 269 ? 27.524 5.437 -7.544 1.00 87.56 269 TRP A CA 1
ATOM 2076 C C . TRP A 1 269 ? 28.069 6.099 -8.794 1.00 87.56 269 TRP A C 1
ATOM 2078 O O . TRP A 1 269 ? 27.462 6.068 -9.863 1.00 87.56 269 TRP A O 1
ATOM 2088 N N . ILE A 1 270 ? 29.256 6.675 -8.638 1.00 87.56 270 ILE A N 1
ATOM 2089 C CA . ILE A 1 270 ? 30.059 7.184 -9.738 1.00 87.56 270 ILE A CA 1
ATOM 2090 C C . ILE A 1 270 ? 31.239 6.242 -9.924 1.00 87.56 270 ILE A C 1
ATOM 2092 O O . ILE A 1 270 ? 32.006 6.013 -8.983 1.00 87.56 270 ILE A O 1
ATOM 2096 N N . ALA A 1 271 ? 31.394 5.683 -11.118 1.00 83.94 271 ALA A N 1
ATOM 2097 C CA . ALA A 1 271 ? 32.562 4.883 -11.456 1.00 83.94 271 ALA A CA 1
ATOM 2098 C C . ALA A 1 271 ? 33.775 5.778 -11.775 1.00 83.94 271 ALA A C 1
ATOM 2100 O O . ALA A 1 271 ? 33.662 6.988 -11.979 1.00 83.94 271 ALA A O 1
ATOM 2101 N N . ASN A 1 272 ? 34.972 5.193 -11.802 1.00 83.88 272 ASN A N 1
ATOM 2102 C CA . ASN A 1 272 ? 36.210 5.927 -12.090 1.00 83.88 272 ASN A CA 1
ATOM 2103 C C . ASN A 1 272 ? 36.258 6.537 -13.501 1.00 83.88 272 ASN A C 1
ATOM 2105 O O . ASN A 1 272 ? 36.995 7.498 -13.712 1.00 83.88 272 ASN A O 1
ATOM 2109 N N . ASP A 1 273 ? 35.479 6.006 -14.445 1.00 80.31 273 ASP A N 1
ATOM 2110 C CA . ASP A 1 273 ? 35.310 6.567 -15.792 1.00 80.31 273 ASP A CA 1
ATOM 2111 C C . ASP A 1 273 ? 34.355 7.776 -15.836 1.00 80.31 273 ASP A C 1
ATOM 2113 O O . ASP A 1 273 ? 34.219 8.419 -16.874 1.00 80.31 273 ASP A O 1
ATOM 2117 N N . GLY A 1 274 ? 33.733 8.119 -14.704 1.00 82.38 274 GLY A N 1
ATOM 2118 C CA . GLY A 1 274 ? 32.796 9.228 -14.568 1.00 82.38 274 GLY A CA 1
ATOM 2119 C C . GLY A 1 274 ? 31.336 8.863 -14.831 1.00 82.38 274 GLY A C 1
ATOM 2120 O O . GLY A 1 274 ? 30.489 9.739 -14.680 1.00 82.38 274 GLY A O 1
ATOM 2121 N N . SER A 1 275 ? 31.023 7.611 -15.180 1.00 78.19 275 SER A N 1
ATOM 2122 C CA . SER A 1 275 ? 29.639 7.166 -15.353 1.00 78.19 275 SER A CA 1
ATOM 2123 C C . SER A 1 275 ? 28.880 7.166 -14.024 1.00 78.19 275 SER A C 1
ATOM 2125 O O . SER A 1 275 ? 29.400 6.742 -12.986 1.00 78.19 275 SER A O 1
ATOM 2127 N N . GLU A 1 276 ? 27.633 7.636 -14.061 1.00 82.38 276 GLU A N 1
ATOM 2128 C CA . GLU A 1 276 ? 26.699 7.542 -12.942 1.00 82.38 276 GLU A CA 1
ATOM 2129 C C . GLU A 1 276 ? 25.795 6.322 -13.105 1.00 82.38 276 GLU A C 1
ATOM 2131 O O . GLU A 1 276 ? 25.336 5.990 -14.202 1.00 82.38 276 GLU A O 1
ATOM 2136 N N . ASN A 1 277 ? 25.567 5.639 -11.992 1.00 79.12 277 ASN A N 1
ATOM 2137 C CA . ASN A 1 277 ? 24.937 4.333 -11.949 1.00 79.12 277 ASN A CA 1
ATOM 2138 C C . ASN A 1 277 ? 24.016 4.223 -10.725 1.00 79.12 277 ASN A C 1
ATOM 2140 O O . ASN A 1 277 ? 24.156 4.993 -9.768 1.00 79.12 277 ASN A O 1
ATOM 2144 N N . VAL A 1 278 ? 23.093 3.261 -10.747 1.00 80.25 278 VAL A N 1
ATOM 2145 C CA . VAL A 1 278 ? 22.084 3.059 -9.695 1.00 80.25 278 VAL A CA 1
ATOM 2146 C C . VAL A 1 278 ? 21.778 1.571 -9.501 1.00 80.25 278 VAL A C 1
ATOM 2148 O O . VAL A 1 278 ? 21.898 0.769 -10.429 1.00 80.25 278 VAL A O 1
ATOM 2151 N N . SER A 1 279 ? 21.446 1.183 -8.269 1.00 77.44 279 SER A N 1
ATOM 2152 C CA . SER A 1 279 ? 21.136 -0.201 -7.916 1.00 77.44 279 SER A CA 1
ATOM 2153 C C . SER A 1 279 ? 19.836 -0.643 -8.585 1.00 77.44 279 SER A C 1
ATOM 2155 O O . SER A 1 279 ? 18.870 0.113 -8.597 1.00 77.44 279 SER A O 1
ATOM 2157 N N . LEU A 1 280 ? 19.804 -1.876 -9.104 1.00 69.44 280 LEU A N 1
ATOM 2158 C CA . LEU A 1 280 ? 18.589 -2.467 -9.690 1.00 69.44 280 LEU A CA 1
ATOM 2159 C C . LEU A 1 280 ? 17.474 -2.657 -8.669 1.00 69.44 280 LEU A C 1
ATOM 2161 O O . LEU A 1 280 ? 16.306 -2.435 -8.955 1.00 69.44 280 LEU A O 1
ATOM 2165 N N . ARG A 1 281 ? 17.861 -3.090 -7.470 1.00 70.31 281 ARG A N 1
ATOM 2166 C CA . ARG A 1 281 ? 16.943 -3.339 -6.369 1.00 70.31 281 ARG A CA 1
ATOM 2167 C C . ARG A 1 281 ? 16.890 -2.130 -5.457 1.00 70.31 281 ARG A C 1
ATOM 2169 O O . ARG A 1 281 ? 17.913 -1.487 -5.190 1.00 70.31 281 ARG A O 1
ATOM 2176 N N . THR A 1 282 ? 15.709 -1.898 -4.910 1.00 77.44 282 THR A N 1
ATOM 2177 C CA . THR A 1 282 ? 15.544 -1.143 -3.679 1.00 77.44 282 THR A CA 1
ATOM 2178 C C . THR A 1 282 ? 15.507 -2.115 -2.503 1.00 77.44 282 THR A C 1
ATOM 2180 O O . THR A 1 282 ? 15.110 -3.274 -2.634 1.00 77.44 282 THR A O 1
ATOM 2183 N N . LEU A 1 283 ? 15.964 -1.662 -1.342 1.00 78.50 283 LEU A N 1
ATOM 2184 C CA . LEU A 1 283 ? 15.636 -2.311 -0.077 1.00 78.50 283 LEU A CA 1
ATOM 2185 C C . LEU A 1 283 ? 14.444 -1.570 0.515 1.00 78.50 283 LEU A C 1
ATOM 2187 O O . LEU A 1 283 ? 14.434 -0.345 0.461 1.00 78.50 283 LEU A O 1
ATOM 2191 N N . SER A 1 284 ? 13.492 -2.270 1.122 1.00 82.38 284 SER A N 1
ATOM 2192 C CA . SER A 1 284 ? 12.403 -1.620 1.850 1.00 82.38 284 SER A CA 1
ATOM 2193 C C . SER A 1 284 ? 12.441 -1.954 3.335 1.00 82.38 284 SER A C 1
ATOM 2195 O O . SER A 1 284 ? 12.763 -3.077 3.724 1.00 82.38 284 SER A O 1
ATOM 2197 N N . LYS A 1 285 ? 12.106 -0.973 4.174 1.00 83.88 285 LYS A N 1
ATOM 2198 C CA . LYS A 1 285 ? 11.978 -1.138 5.626 1.00 83.88 285 LYS A CA 1
ATOM 2199 C C . LYS A 1 285 ? 10.838 -0.275 6.143 1.00 83.88 285 LYS A C 1
ATOM 2201 O O . LYS A 1 285 ? 10.802 0.920 5.874 1.00 83.88 285 LYS A O 1
ATOM 2206 N N . THR A 1 286 ? 9.952 -0.867 6.934 1.00 85.94 286 THR A N 1
ATOM 2207 C CA . THR A 1 286 ? 8.982 -0.116 7.734 1.00 85.94 286 THR A CA 1
ATOM 2208 C C . THR A 1 286 ? 9.542 0.087 9.136 1.00 85.94 286 THR A C 1
ATOM 2210 O O . THR A 1 286 ? 10.005 -0.872 9.755 1.00 85.94 286 THR A O 1
ATOM 2213 N N . ILE A 1 287 ? 9.504 1.331 9.609 1.00 88.31 287 ILE A N 1
ATOM 2214 C CA . ILE A 1 287 ? 9.762 1.722 10.997 1.00 88.31 287 ILE A CA 1
ATOM 2215 C C . ILE A 1 287 ? 8.443 2.257 11.542 1.00 88.31 287 ILE A C 1
ATOM 2217 O O . ILE A 1 287 ? 7.871 3.199 10.985 1.00 88.31 287 ILE A O 1
ATOM 2221 N N . ASN A 1 288 ? 7.942 1.623 12.592 1.00 91.50 288 ASN A N 1
ATOM 2222 C CA . ASN A 1 288 ? 6.641 1.897 13.184 1.00 91.50 288 ASN A CA 1
ATOM 2223 C C . ASN A 1 288 ? 6.732 1.787 14.710 1.00 91.50 288 ASN A C 1
ATOM 2225 O O . ASN A 1 288 ? 7.758 1.359 15.220 1.00 91.50 288 ASN A O 1
ATOM 2229 N N . LEU A 1 289 ? 5.667 2.175 15.408 1.00 92.75 289 LEU A N 1
ATOM 2230 C CA . LEU A 1 289 ? 5.540 1.967 16.846 1.00 92.75 289 LEU A CA 1
ATOM 2231 C C . LEU A 1 289 ? 5.199 0.504 17.143 1.00 92.75 289 LEU A C 1
ATOM 2233 O O . LEU A 1 289 ? 4.197 -0.016 16.636 1.00 92.75 289 LEU A O 1
ATOM 2237 N N . GLU A 1 290 ? 5.998 -0.116 17.999 1.00 92.62 290 GLU A N 1
ATOM 2238 C CA . GLU A 1 290 ? 5.792 -1.469 18.513 1.00 92.62 290 GLU A CA 1
ATOM 2239 C C . GLU A 1 290 ? 5.111 -1.423 19.892 1.00 92.62 290 GLU A C 1
ATOM 2241 O O . GLU A 1 290 ? 4.940 -0.361 20.496 1.00 92.62 290 GLU A O 1
ATOM 2246 N N . GLU A 1 291 ? 4.670 -2.566 20.427 1.00 94.50 291 GLU A N 1
ATOM 2247 C CA . GLU A 1 291 ? 3.961 -2.590 21.720 1.00 94.50 291 GLU A CA 1
ATOM 2248 C C . GLU A 1 291 ? 4.814 -2.016 22.875 1.00 94.50 291 GLU A C 1
ATOM 2250 O O . GLU A 1 291 ? 4.280 -1.441 23.837 1.00 94.50 291 GLU A O 1
ATOM 2255 N N . GLU A 1 292 ? 6.136 -2.177 22.798 1.00 94.00 292 GLU A N 1
ATOM 2256 C CA . GLU A 1 292 ? 7.085 -1.687 23.801 1.00 94.00 292 GLU A CA 1
ATOM 2257 C C . GLU A 1 292 ? 7.246 -0.164 23.804 1.00 94.00 292 GLU A C 1
ATOM 2259 O O . GLU A 1 292 ? 7.492 0.418 24.864 1.00 94.00 292 GLU A O 1
ATOM 2264 N N . ASP A 1 293 ? 6.966 0.491 22.676 1.00 95.38 293 ASP A N 1
ATOM 2265 C CA . ASP A 1 293 ? 6.908 1.949 22.584 1.00 95.38 293 ASP A CA 1
ATOM 2266 C C . ASP A 1 293 ? 5.680 2.524 23.281 1.00 95.38 293 ASP A C 1
ATOM 2268 O O . ASP A 1 293 ? 5.653 3.709 23.624 1.00 95.38 293 ASP A O 1
ATOM 2272 N N . LEU A 1 294 ? 4.643 1.703 23.477 1.00 97.94 294 LEU A N 1
ATOM 2273 C CA . LEU A 1 294 ? 3.364 2.121 24.028 1.00 97.94 294 LEU A CA 1
ATOM 2274 C C . LEU A 1 294 ? 3.309 1.922 25.544 1.00 97.94 294 LEU A C 1
ATOM 2276 O O . LEU A 1 294 ? 3.567 0.848 26.095 1.00 97.94 294 LEU A O 1
ATOM 2280 N N . THR A 1 295 ? 2.826 2.953 26.228 1.00 98.00 295 THR A N 1
ATOM 2281 C CA . THR A 1 295 ? 2.525 2.949 27.661 1.00 98.00 295 THR A CA 1
ATOM 2282 C C . THR A 1 295 ? 1.044 3.210 27.881 1.00 98.00 295 THR A C 1
ATOM 2284 O O . THR A 1 295 ? 0.427 4.022 27.189 1.00 98.00 295 THR A O 1
ATOM 2287 N N . ALA A 1 296 ? 0.465 2.498 28.843 1.00 96.88 296 ALA A N 1
ATOM 2288 C CA . ALA A 1 296 ? -0.931 2.644 29.211 1.00 96.88 296 ALA A CA 1
ATOM 2289 C C . ALA A 1 296 ? -1.091 2.454 30.719 1.00 96.88 296 ALA A C 1
ATOM 2291 O O . ALA A 1 296 ? -0.883 1.360 31.245 1.00 96.88 296 ALA A O 1
ATOM 2292 N N . GLU A 1 297 ? -1.479 3.518 31.414 1.00 95.44 297 GLU A N 1
ATOM 2293 C CA . GLU A 1 297 ? -1.651 3.511 32.863 1.00 95.44 297 GLU A CA 1
ATOM 2294 C C . GLU A 1 297 ? -3.076 3.897 33.257 1.00 95.44 297 GLU A C 1
ATOM 2296 O O . GLU A 1 297 ? -3.689 4.816 32.717 1.00 95.44 297 GLU A O 1
ATOM 2301 N N . ARG A 1 298 ? -3.627 3.187 34.243 1.00 94.44 298 ARG A N 1
ATOM 2302 C CA . ARG A 1 298 ? -4.943 3.501 34.811 1.00 94.44 298 ARG A CA 1
ATOM 2303 C C . ARG A 1 298 ? -4.763 4.568 35.886 1.00 94.44 298 ARG A C 1
ATOM 2305 O O . ARG A 1 298 ? -4.140 4.293 36.906 1.00 94.44 298 ARG A O 1
ATOM 2312 N N . ALA A 1 299 ? -5.337 5.752 35.690 1.00 87.62 299 ALA A N 1
ATOM 2313 C CA . ALA A 1 299 ? -5.154 6.871 36.621 1.00 87.62 299 ALA A CA 1
ATOM 2314 C C . ALA A 1 299 ? -6.220 6.932 37.728 1.00 87.62 299 ALA A C 1
ATOM 2316 O O . ALA A 1 299 ? -5.914 7.217 38.884 1.00 87.62 299 ALA A O 1
ATOM 2317 N N . GLY A 1 300 ? -7.489 6.676 37.399 1.00 90.50 300 GLY A N 1
ATOM 2318 C CA . GLY A 1 300 ? -8.595 6.809 38.352 1.00 90.50 300 GLY A CA 1
ATOM 2319 C C . GLY A 1 300 ? -9.945 6.423 37.761 1.00 90.50 300 GLY A C 1
ATOM 2320 O O . GLY A 1 300 ? -10.018 6.015 36.602 1.00 90.50 300 GLY A O 1
ATOM 2321 N N . ARG A 1 301 ? -11.013 6.548 38.556 1.00 94.12 301 ARG A N 1
ATOM 2322 C CA . ARG A 1 301 ? -12.397 6.295 38.129 1.00 94.12 301 ARG A CA 1
ATOM 2323 C C . ARG A 1 301 ? -13.279 7.516 38.353 1.00 94.12 301 ARG A C 1
ATOM 2325 O O . ARG A 1 301 ? -13.059 8.265 39.301 1.00 94.12 301 ARG A O 1
ATOM 2332 N N . ASP A 1 302 ? -14.265 7.701 37.483 1.00 93.06 302 ASP A N 1
ATOM 2333 C CA . ASP A 1 302 ? -15.336 8.673 37.682 1.00 93.06 302 ASP A CA 1
ATOM 2334 C C . ASP A 1 302 ? -16.393 8.153 38.675 1.00 93.06 302 ASP A C 1
ATOM 2336 O O . ASP A 1 302 ? -16.342 7.009 39.133 1.00 93.06 302 ASP A O 1
ATOM 2340 N N . GLU A 1 303 ? -17.372 8.995 39.011 1.00 89.75 303 GLU A N 1
ATOM 2341 C CA . GLU A 1 303 ? -18.461 8.655 39.943 1.00 89.75 303 GLU A CA 1
ATOM 2342 C C . GLU A 1 303 ? -19.318 7.466 39.476 1.00 89.75 303 GLU A C 1
ATOM 2344 O O . GLU A 1 303 ? -20.000 6.834 40.280 1.00 89.75 303 GLU A O 1
ATOM 2349 N N . GLN A 1 304 ? -19.280 7.143 38.181 1.00 88.00 304 GLN A N 1
ATOM 2350 C CA . GLN A 1 304 ? -19.999 6.018 37.589 1.00 88.00 304 GLN A CA 1
ATOM 2351 C C . GLN A 1 304 ? -19.153 4.737 37.585 1.00 88.00 304 GLN A C 1
ATOM 2353 O O . GLN A 1 304 ? -19.631 3.700 37.135 1.00 88.00 304 GLN A O 1
ATOM 2358 N N . GLY A 1 305 ? -17.911 4.785 38.080 1.00 90.00 305 GLY A N 1
ATOM 2359 C CA . GLY A 1 305 ? -16.981 3.659 38.123 1.00 90.00 305 GLY A CA 1
ATOM 2360 C C . GLY A 1 305 ? -16.219 3.415 36.817 1.00 90.00 305 GLY A C 1
ATOM 2361 O O . GLY A 1 305 ? -15.473 2.432 36.732 1.00 90.00 305 GLY A O 1
ATOM 2362 N N . ARG A 1 306 ? -16.368 4.293 35.816 1.00 93.38 306 ARG A N 1
ATOM 2363 C CA . ARG A 1 306 ? -15.624 4.227 34.551 1.00 93.38 306 ARG A CA 1
ATOM 2364 C C . ARG A 1 306 ? -14.218 4.762 34.755 1.00 93.38 306 ARG A C 1
ATOM 2366 O O . ARG A 1 306 ? -14.027 5.733 35.479 1.00 93.38 306 ARG A O 1
ATOM 2373 N N . ALA A 1 307 ? -13.230 4.143 34.128 1.00 95.75 307 ALA A N 1
ATOM 2374 C CA . ALA A 1 307 ? -11.832 4.482 34.346 1.00 95.75 307 ALA A CA 1
ATOM 2375 C C . ALA A 1 307 ? -11.315 5.564 33.388 1.00 95.75 307 ALA A C 1
ATOM 2377 O O . ALA A 1 307 ? -11.852 5.783 32.302 1.00 95.75 307 ALA A O 1
ATOM 2378 N N . THR A 1 308 ? -10.235 6.219 33.793 1.00 97.44 308 THR A N 1
ATOM 2379 C CA . THR A 1 308 ? -9.370 7.013 32.920 1.00 97.44 308 THR A CA 1
ATOM 2380 C C . THR A 1 308 ? -8.103 6.218 32.632 1.00 97.44 308 THR A C 1
ATOM 2382 O O . THR A 1 308 ? -7.474 5.707 33.563 1.00 97.44 308 THR A O 1
ATOM 2385 N N . VAL A 1 309 ? -7.741 6.133 31.355 1.00 98.00 309 VAL A N 1
ATOM 2386 C CA . VAL A 1 309 ? -6.504 5.515 30.871 1.00 98.00 309 VAL A CA 1
ATOM 2387 C C . VAL A 1 309 ? -5.623 6.615 30.285 1.00 98.00 309 VAL A C 1
ATOM 2389 O O . VAL A 1 309 ? -6.041 7.324 29.370 1.00 98.00 309 VAL A O 1
ATOM 2392 N N . GLU A 1 310 ? -4.427 6.773 30.838 1.00 98.25 310 GLU A N 1
ATOM 2393 C CA . GLU A 1 310 ? -3.387 7.661 30.328 1.00 98.25 310 GLU A CA 1
ATOM 2394 C C . GLU A 1 310 ? -2.504 6.859 29.376 1.00 98.25 310 GLU A C 1
ATOM 2396 O O . GLU A 1 310 ? -1.905 5.857 29.769 1.00 98.25 310 GLU A O 1
ATOM 2401 N N . LEU A 1 311 ? -2.470 7.275 28.114 1.00 98.50 311 LEU A N 1
ATOM 2402 C CA . LEU A 1 311 ? -1.670 6.661 27.064 1.00 98.50 311 LEU A CA 1
ATOM 2403 C C . LEU A 1 311 ? -0.485 7.566 26.747 1.00 98.50 311 LEU A C 1
ATOM 2405 O O . LEU A 1 311 ? -0.647 8.784 26.633 1.00 98.50 311 LEU A O 1
ATOM 2409 N N . GLY A 1 312 ? 0.679 6.968 26.545 1.00 98.31 312 GLY A N 1
ATOM 2410 C CA . GLY A 1 312 ? 1.879 7.644 26.062 1.00 98.31 312 GLY A CA 1
ATOM 2411 C C . GLY A 1 312 ? 2.638 6.745 25.102 1.00 98.31 312 GLY A C 1
ATOM 2412 O O . GLY A 1 312 ? 2.532 5.522 25.203 1.00 98.31 312 GLY A O 1
ATOM 2413 N N . TRP A 1 313 ? 3.385 7.330 24.174 1.00 97.88 313 TRP A N 1
ATOM 2414 C CA . TRP A 1 313 ? 4.211 6.560 23.249 1.00 97.88 313 TRP A CA 1
ATOM 2415 C C . TRP A 1 313 ? 5.541 7.241 22.950 1.00 97.88 313 TRP A C 1
ATOM 2417 O O . TRP A 1 313 ? 5.623 8.468 22.837 1.00 97.88 313 TRP A O 1
ATOM 2427 N N . ASN A 1 314 ? 6.586 6.432 22.816 1.00 95.38 314 ASN A N 1
ATOM 2428 C CA . ASN A 1 314 ? 7.899 6.892 22.385 1.00 95.38 314 ASN A CA 1
ATOM 2429 C C . ASN A 1 314 ? 7.958 6.854 20.863 1.00 95.38 314 ASN A C 1
ATOM 2431 O O . ASN A 1 314 ? 7.581 5.873 20.248 1.00 95.38 314 ASN A O 1
ATOM 2435 N N . VAL A 1 315 ? 8.374 7.956 20.246 1.00 94.31 315 VAL A N 1
ATOM 2436 C CA . VAL A 1 315 ? 8.436 8.066 18.787 1.00 94.31 315 VAL A CA 1
ATOM 2437 C C . VAL A 1 315 ? 9.901 8.005 18.367 1.00 94.31 315 VAL A C 1
ATOM 2439 O O . VAL A 1 315 ? 10.673 8.800 18.915 1.00 94.31 315 VAL A O 1
ATOM 2442 N N . PRO A 1 316 ? 10.272 7.155 17.389 1.00 92.00 316 PRO A N 1
ATOM 2443 C CA . PRO A 1 316 ? 11.642 7.047 16.909 1.00 92.00 316 PRO A CA 1
ATOM 2444 C C . PRO A 1 316 ? 12.226 8.392 16.470 1.00 92.00 316 PRO A C 1
ATOM 2446 O O . PRO A 1 316 ? 11.547 9.220 15.841 1.00 92.00 316 PRO A O 1
ATOM 2449 N N . ASP A 1 317 ? 13.509 8.594 16.763 1.00 90.12 317 ASP A N 1
ATOM 2450 C CA . ASP A 1 317 ? 14.243 9.793 16.369 1.00 90.12 317 ASP A CA 1
ATOM 2451 C C . ASP A 1 317 ? 14.235 9.984 14.844 1.00 90.12 317 ASP A C 1
ATOM 2453 O O . ASP A 1 317 ? 14.278 9.037 14.058 1.00 90.12 317 ASP A O 1
ATOM 2457 N N . GLY A 1 318 ? 14.161 11.245 14.412 1.00 90.38 318 GLY A N 1
ATOM 2458 C CA . GLY A 1 318 ? 14.030 11.600 12.995 1.00 90.38 318 GLY A CA 1
ATOM 2459 C C . GLY A 1 318 ? 12.599 11.576 12.453 1.00 90.38 318 GLY A C 1
ATOM 2460 O O . GLY A 1 318 ? 12.387 11.886 11.281 1.00 90.38 318 GLY A O 1
ATOM 2461 N N . THR A 1 319 ? 11.601 11.262 13.286 1.00 93.50 319 THR A N 1
ATOM 2462 C CA . THR A 1 319 ? 10.192 11.421 12.901 1.00 93.50 319 THR A CA 1
ATOM 2463 C C . THR A 1 319 ? 9.858 12.910 12.739 1.00 93.50 319 THR A C 1
ATOM 2465 O O . THR A 1 319 ? 10.054 13.671 13.692 1.00 93.50 319 THR A O 1
ATOM 2468 N N . PRO A 1 320 ? 9.360 13.348 11.566 1.00 90.62 320 PRO A N 1
ATOM 2469 C CA . PRO A 1 320 ? 8.993 14.741 11.329 1.00 90.62 320 PRO A CA 1
ATOM 2470 C C . PRO A 1 320 ? 7.947 15.268 12.319 1.00 90.62 320 PRO A C 1
ATOM 2472 O O . PRO A 1 320 ? 7.014 14.561 12.693 1.00 90.62 320 PRO A O 1
ATOM 2475 N N . GLU A 1 321 ? 8.043 16.550 12.680 1.00 90.62 321 GLU A N 1
ATOM 2476 C CA . GLU A 1 321 ? 7.068 17.210 13.568 1.00 90.62 321 GLU A CA 1
ATOM 2477 C C . GLU A 1 321 ? 5.670 17.357 12.947 1.00 90.62 321 GLU A C 1
ATOM 2479 O O . GLU A 1 321 ? 4.709 17.640 13.657 1.00 90.62 321 GLU A O 1
ATOM 2484 N N . SER A 1 322 ? 5.545 17.164 11.630 1.00 89.94 322 SER A N 1
ATOM 2485 C CA . SER A 1 322 ? 4.264 17.173 10.919 1.00 89.94 322 SER A CA 1
ATOM 2486 C C . SER A 1 322 ? 3.377 15.970 11.243 1.00 89.94 322 SER A C 1
ATOM 2488 O O . SER A 1 322 ? 2.199 15.997 10.895 1.00 89.94 322 SER A O 1
ATOM 2490 N N . PHE A 1 323 ? 3.912 14.935 11.897 1.00 93.44 323 PHE A N 1
ATOM 2491 C CA . PHE A 1 323 ? 3.129 13.768 12.278 1.00 93.44 323 PHE A CA 1
ATOM 2492 C C . PHE A 1 323 ? 2.058 14.107 13.318 1.00 93.44 323 PHE A C 1
ATOM 2494 O O . PHE A 1 323 ? 2.313 14.759 14.334 1.00 93.44 323 PHE A O 1
ATOM 2501 N N . SER A 1 324 ? 0.860 13.585 13.084 1.00 96.19 324 SER A N 1
ATOM 2502 C CA . SER A 1 324 ? -0.251 13.587 14.027 1.00 96.19 324 SER A CA 1
ATOM 2503 C C . SER A 1 324 ? -0.641 12.159 14.394 1.00 96.19 324 SER A C 1
ATOM 2505 O O . SER A 1 324 ? -0.275 11.202 13.713 1.00 96.19 324 SER A O 1
ATOM 2507 N N . TYR A 1 325 ? -1.360 12.006 15.501 1.00 98.00 325 TYR A N 1
ATOM 2508 C CA . TYR A 1 325 ? -1.691 10.702 16.055 1.00 98.00 325 TYR A CA 1
ATOM 2509 C C . TYR A 1 325 ? -3.187 10.582 16.263 1.00 98.00 325 TYR A C 1
ATOM 2511 O O . TYR A 1 325 ? -3.830 11.430 16.893 1.00 98.00 325 TYR A O 1
ATOM 2519 N N . ARG A 1 326 ? -3.739 9.480 15.782 1.00 97.81 326 ARG A N 1
ATOM 2520 C CA . ARG A 1 326 ? -5.102 9.055 16.053 1.00 97.81 326 ARG A CA 1
ATOM 2521 C C . ARG A 1 326 ? -5.054 7.879 17.009 1.00 97.81 326 ARG A C 1
ATOM 2523 O O . ARG A 1 326 ? -4.399 6.876 16.749 1.00 97.81 326 ARG A O 1
ATOM 2530 N N . VAL A 1 327 ? -5.745 8.014 18.132 1.00 98.50 327 VAL A N 1
ATOM 2531 C CA . VAL A 1 327 ? -5.834 6.953 19.131 1.00 98.50 327 VAL A CA 1
ATOM 2532 C C . VAL A 1 327 ? -7.066 6.131 18.829 1.00 98.50 327 VAL A C 1
ATOM 2534 O O . VAL A 1 327 ? -8.187 6.652 18.795 1.00 98.50 327 VAL A O 1
ATOM 2537 N N . GLU A 1 328 ? -6.853 4.843 18.618 1.00 98.25 328 GLU A N 1
ATOM 2538 C CA . GLU A 1 328 ? -7.912 3.896 18.326 1.00 98.25 328 GLU A CA 1
ATOM 2539 C C . GLU A 1 328 ? -7.993 2.828 19.408 1.00 98.25 328 GLU A C 1
ATOM 2541 O O . GLU A 1 328 ? -7.007 2.489 20.061 1.00 98.25 328 GLU A O 1
ATOM 2546 N N . ARG A 1 329 ? -9.202 2.310 19.614 1.00 97.38 329 ARG A N 1
ATOM 2547 C CA . ARG A 1 329 ? -9.488 1.315 20.642 1.00 97.38 329 ARG A CA 1
ATOM 2548 C C . ARG A 1 329 ? -10.514 0.311 20.142 1.00 97.38 329 ARG A C 1
ATOM 2550 O O . ARG A 1 329 ? -11.544 0.708 19.590 1.00 97.38 329 ARG A O 1
ATOM 2557 N N . ALA A 1 330 ? -10.287 -0.957 20.444 1.00 96.19 330 ALA A N 1
ATOM 2558 C CA . ALA A 1 330 ? -11.252 -2.037 20.297 1.00 96.19 330 ALA A CA 1
ATOM 2559 C C . ALA A 1 330 ? -11.381 -2.806 21.623 1.00 96.19 330 ALA A C 1
ATOM 2561 O O . ALA A 1 330 ? -10.463 -2.776 22.447 1.00 96.19 330 ALA A O 1
ATOM 2562 N N . PRO A 1 331 ? -12.506 -3.489 21.888 1.00 94.94 331 PRO A N 1
ATOM 2563 C CA . PRO A 1 331 ? -12.511 -4.550 22.887 1.00 94.94 331 PRO A CA 1
ATOM 2564 C C . PRO A 1 331 ? -11.516 -5.645 22.493 1.00 94.94 331 PRO A C 1
ATOM 2566 O O . PRO A 1 331 ? -11.380 -5.929 21.305 1.00 94.94 331 PRO A O 1
ATOM 2569 N N . ARG A 1 332 ? -10.870 -6.288 23.470 1.00 93.94 332 ARG A N 1
ATOM 2570 C CA . ARG A 1 332 ? -9.837 -7.297 23.193 1.00 93.94 332 ARG A CA 1
ATOM 2571 C C . ARG A 1 332 ? -10.336 -8.398 22.247 1.00 93.94 332 ARG A C 1
ATOM 2573 O O . ARG A 1 332 ? -11.446 -8.928 22.416 1.00 93.94 332 ARG A O 1
ATOM 2580 N N . GLY A 1 333 ? -9.509 -8.735 21.257 1.00 86.81 333 GLY A N 1
ATOM 2581 C CA . GLY A 1 333 ? -9.807 -9.755 20.252 1.00 86.81 333 GLY A CA 1
ATOM 2582 C C . GLY A 1 333 ? -10.882 -9.329 19.249 1.00 86.81 333 GLY A C 1
ATOM 2583 O O . GLY A 1 333 ? -11.551 -10.185 18.671 1.00 86.81 333 GLY A O 1
ATOM 2584 N N . ASN A 1 334 ? -11.113 -8.024 19.089 1.00 87.38 334 ASN A N 1
ATOM 2585 C CA . ASN A 1 334 ? -11.962 -7.462 18.045 1.00 87.38 334 ASN A CA 1
ATOM 2586 C C . ASN A 1 334 ? -11.099 -6.652 17.065 1.00 87.38 334 ASN A C 1
ATOM 2588 O O . ASN A 1 334 ? -10.257 -5.867 17.484 1.00 87.38 334 ASN A O 1
ATOM 2592 N N . GLN A 1 335 ? -11.329 -6.837 15.767 1.00 85.75 335 GLN A N 1
ATOM 2593 C CA . GLN A 1 335 ? -10.601 -6.152 14.695 1.00 85.75 335 GLN A CA 1
ATOM 2594 C C . GLN A 1 335 ? -11.188 -4.761 14.377 1.00 85.75 335 GLN A C 1
ATOM 2596 O O . GLN A 1 335 ? -10.535 -3.945 13.730 1.00 85.75 335 GLN A O 1
ATOM 2601 N N . ASP A 1 336 ? -12.395 -4.458 14.868 1.00 90.50 336 ASP A N 1
ATOM 2602 C CA . ASP A 1 336 ? -13.091 -3.191 14.617 1.00 90.50 336 ASP A CA 1
ATOM 2603 C C . ASP A 1 336 ? -12.625 -2.082 15.576 1.00 90.50 336 ASP A C 1
ATOM 2605 O O . ASP A 1 336 ? -13.323 -1.687 16.522 1.00 90.50 336 ASP A O 1
ATOM 2609 N N . PHE A 1 337 ? -11.426 -1.561 15.329 1.00 94.56 337 PHE A N 1
ATOM 2610 C CA . PHE A 1 337 ? -10.884 -0.412 16.049 1.00 94.56 337 PHE A CA 1
ATOM 2611 C C . PHE A 1 337 ? -11.675 0.861 15.748 1.00 94.56 337 PHE A C 1
ATOM 2613 O O . PHE A 1 337 ? -11.965 1.196 14.601 1.00 94.56 337 PHE A O 1
ATOM 2620 N N . ARG A 1 338 ? -12.017 1.606 16.804 1.00 95.19 338 ARG A N 1
ATOM 2621 C CA . ARG A 1 338 ? -12.691 2.904 16.693 1.00 95.19 338 ARG A CA 1
ATOM 2622 C C . ARG A 1 338 ? -11.786 4.012 17.182 1.00 95.19 338 ARG A C 1
ATOM 2624 O O . ARG A 1 338 ? -11.189 3.899 18.252 1.00 95.19 338 ARG A O 1
ATOM 2631 N N . THR A 1 339 ? -11.760 5.117 16.452 1.00 97.44 339 THR A N 1
ATOM 2632 C CA . THR A 1 339 ? -11.101 6.342 16.897 1.00 97.44 339 THR A CA 1
ATOM 2633 C C . THR A 1 339 ? -11.776 6.902 18.141 1.00 97.44 339 THR A C 1
ATOM 2635 O O . THR A 1 339 ? -12.979 7.164 18.145 1.00 97.44 339 THR A O 1
ATOM 2638 N N . ILE A 1 340 ? -10.990 7.118 19.192 1.00 97.06 340 ILE A N 1
ATOM 2639 C CA . ILE A 1 340 ? -11.442 7.765 20.430 1.00 97.06 340 ILE A CA 1
ATOM 2640 C C . ILE A 1 340 ? -10.919 9.198 20.570 1.00 97.06 340 ILE A C 1
ATOM 2642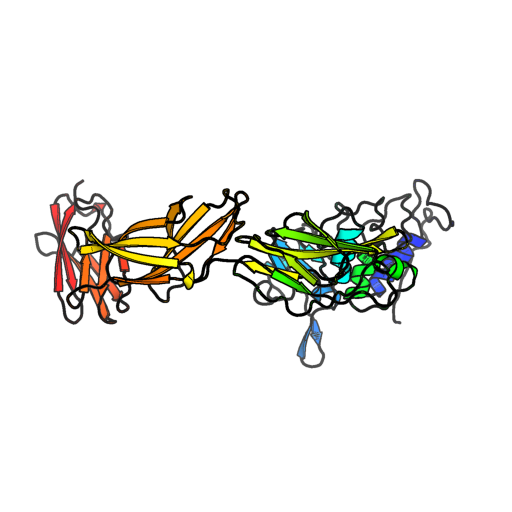 O O . ILE A 1 340 ? -11.412 9.950 21.409 1.00 97.06 340 ILE A O 1
ATOM 2646 N N . GLY A 1 341 ? -9.950 9.589 19.741 1.00 97.44 341 GLY A N 1
ATOM 2647 C CA . GLY A 1 341 ? -9.465 10.959 19.657 1.00 97.44 341 GLY A CA 1
ATOM 2648 C C . GLY A 1 341 ? -8.251 11.104 18.748 1.00 97.44 341 GLY A C 1
ATOM 2649 O O . GLY A 1 341 ? -7.684 10.122 18.272 1.00 97.44 341 GLY A O 1
ATOM 2650 N N . THR A 1 342 ? -7.859 12.353 18.524 1.00 97.12 342 THR A N 1
ATOM 2651 C CA . THR A 1 342 ? -6.678 12.741 17.748 1.00 97.12 342 THR A CA 1
ATOM 2652 C C . THR A 1 342 ? -5.848 13.743 18.541 1.00 97.12 342 THR A C 1
ATOM 2654 O O . THR A 1 342 ? -6.389 14.523 19.328 1.00 97.12 342 THR A O 1
ATOM 2657 N N . THR A 1 343 ? -4.535 13.738 18.347 1.00 97.25 343 THR A N 1
ATOM 2658 C CA . THR A 1 343 ? -3.596 14.607 19.061 1.00 97.25 343 THR A CA 1
ATOM 2659 C C . THR A 1 343 ? -2.316 14.803 18.248 1.00 97.25 343 THR A C 1
ATOM 2661 O O . THR A 1 343 ? -1.925 13.932 17.482 1.00 97.25 343 THR A O 1
ATOM 2664 N N . SER A 1 344 ? -1.645 15.943 18.414 1.00 94.69 344 SER A N 1
ATOM 2665 C CA . SER A 1 344 ? -0.263 16.148 17.943 1.00 94.69 344 SER A CA 1
ATOM 2666 C C . SER A 1 344 ? 0.775 15.854 19.030 1.00 94.69 344 SER A C 1
ATOM 2668 O O . SER A 1 344 ? 1.977 15.872 18.785 1.00 94.69 344 SER A O 1
ATOM 2670 N N . GLN A 1 345 ? 0.317 15.613 20.259 1.00 95.88 345 GLN A N 1
ATOM 2671 C CA . GLN A 1 345 ? 1.167 15.248 21.384 1.00 95.88 345 GLN A CA 1
ATOM 2672 C C . GLN A 1 345 ? 1.404 13.739 21.388 1.00 95.88 345 GLN A C 1
ATOM 2674 O O . GLN A 1 345 ? 0.554 12.976 20.944 1.00 95.88 345 GLN A O 1
ATOM 2679 N N . ARG A 1 346 ? 2.516 13.301 21.982 1.00 96.62 346 ARG A N 1
ATOM 2680 C CA . ARG A 1 346 ? 2.876 11.878 22.130 1.00 96.62 346 ARG A CA 1
ATOM 2681 C C . ARG A 1 346 ? 2.191 11.203 23.332 1.00 96.62 346 ARG A C 1
ATOM 2683 O O . ARG A 1 346 ? 2.754 10.329 23.984 1.00 96.62 346 ARG A O 1
ATOM 2690 N N . ALA A 1 347 ? 1.010 11.704 23.685 1.00 97.88 347 ALA A N 1
ATOM 2691 C CA . ALA A 1 347 ? 0.217 11.258 24.820 1.00 97.88 347 ALA A CA 1
ATOM 2692 C C . ALA A 1 347 ? -1.265 11.590 24.615 1.00 97.88 347 ALA A C 1
ATOM 2694 O O . ALA A 1 347 ? -1.617 12.568 23.943 1.00 97.88 347 ALA A O 1
ATOM 2695 N N . PHE A 1 348 ? -2.136 10.792 25.234 1.00 98.38 348 PHE A N 1
ATOM 2696 C CA . PHE A 1 348 ? -3.584 10.958 25.172 1.00 98.38 348 PHE A CA 1
ATOM 2697 C C . PHE A 1 348 ? -4.281 10.438 26.433 1.00 98.38 348 PHE A C 1
ATOM 2699 O O . PHE A 1 348 ? -4.048 9.315 26.870 1.00 98.38 348 PHE A O 1
ATOM 2706 N N . THR A 1 349 ? -5.214 11.225 26.969 1.00 98.12 349 THR A N 1
ATOM 2707 C CA . THR A 1 349 ? -6.024 10.836 28.130 1.00 98.12 349 THR A CA 1
ATOM 2708 C C . THR A 1 349 ? -7.396 10.321 27.691 1.00 98.12 349 THR A C 1
ATOM 2710 O O . THR A 1 349 ? -8.300 11.101 27.374 1.00 98.12 349 THR A O 1
ATOM 2713 N N . ALA A 1 350 ? -7.599 9.005 27.737 1.00 97.12 350 ALA A N 1
ATOM 2714 C CA . ALA A 1 350 ? -8.879 8.367 27.451 1.00 97.12 350 ALA A CA 1
ATOM 2715 C C . ALA A 1 350 ? -9.750 8.305 28.720 1.00 97.12 350 ALA A C 1
ATOM 2717 O O . ALA A 1 350 ? -9.588 7.428 29.567 1.00 97.12 350 ALA A O 1
ATOM 2718 N N . ARG A 1 351 ? -10.691 9.245 28.872 1.00 95.75 351 ARG A N 1
ATOM 2719 C CA . ARG A 1 351 ? -11.586 9.336 30.049 1.00 95.75 351 ARG A CA 1
ATOM 2720 C C . ARG A 1 351 ? -12.865 8.522 29.882 1.00 95.75 351 ARG A C 1
ATOM 2722 O O . ARG A 1 351 ? -13.321 8.308 28.762 1.00 95.75 351 ARG A O 1
ATOM 2729 N N . GLY A 1 352 ? -13.484 8.128 30.994 1.00 93.69 352 GLY A N 1
ATOM 2730 C CA . GLY A 1 352 ? -14.826 7.531 30.994 1.00 93.69 352 GLY A CA 1
ATOM 2731 C C . GLY A 1 352 ? -14.898 6.175 30.288 1.00 93.69 352 GLY A C 1
ATOM 2732 O O . GLY A 1 352 ? -15.892 5.873 29.637 1.00 93.69 352 GLY A O 1
ATOM 2733 N N . GLN A 1 353 ? -13.837 5.377 30.387 1.00 94.62 353 GLN A N 1
ATOM 2734 C CA . GLN A 1 353 ? -13.750 4.043 29.806 1.00 94.62 353 GLN A CA 1
ATOM 2735 C C . GLN A 1 353 ? -14.563 3.055 30.651 1.00 94.62 353 GLN A C 1
ATOM 2737 O O . GLN A 1 353 ? -14.309 2.888 31.848 1.00 94.62 353 GLN A O 1
ATOM 2742 N N . THR A 1 354 ? -15.556 2.412 30.044 1.00 95.25 354 THR A N 1
ATOM 2743 C CA . THR A 1 354 ? -16.335 1.338 30.672 1.00 95.25 354 THR A CA 1
ATOM 2744 C C . THR A 1 354 ? -15.388 0.217 31.122 1.00 95.25 354 THR A C 1
ATOM 2746 O O . THR A 1 354 ? -14.465 -0.114 30.390 1.00 95.25 354 THR A O 1
ATOM 2749 N N . PRO A 1 355 ? -15.551 -0.376 32.312 1.00 96.19 355 PRO A N 1
ATOM 2750 C CA . PRO A 1 355 ? -14.779 -1.548 32.710 1.00 96.19 355 PRO A CA 1
ATOM 2751 C C . PRO A 1 355 ? -14.866 -2.695 31.700 1.00 96.19 355 PRO A C 1
ATOM 2753 O O . PRO A 1 355 ? -15.927 -2.903 31.119 1.00 96.19 355 PRO A O 1
ATOM 2756 N N . GLY A 1 356 ? -13.767 -3.421 31.515 1.00 96.12 356 GLY A N 1
ATOM 2757 C CA . GLY A 1 356 ? -13.577 -4.509 30.555 1.00 96.12 356 GLY A CA 1
ATOM 2758 C C . GLY A 1 356 ? -12.159 -4.531 29.979 1.00 96.12 356 GLY A C 1
ATOM 2759 O O . GLY A 1 356 ? -11.284 -3.779 30.417 1.00 96.12 356 GLY A O 1
ATOM 2760 N N . GLN A 1 357 ? -11.931 -5.400 28.999 1.00 96.94 357 GLN A N 1
ATOM 2761 C CA . GLN A 1 357 ? -10.643 -5.598 28.338 1.00 96.94 357 GLN A CA 1
ATOM 2762 C C . GLN A 1 357 ? -10.608 -4.915 26.974 1.00 96.94 357 GLN A C 1
ATOM 2764 O O . GLN A 1 357 ? -11.473 -5.133 26.119 1.00 96.94 357 GLN A O 1
ATOM 2769 N N . TYR A 1 358 ? -9.567 -4.119 26.758 1.00 97.00 358 TYR A N 1
ATOM 2770 C CA . TYR A 1 358 ? -9.359 -3.348 25.541 1.00 97.00 358 TYR A CA 1
ATOM 2771 C C . TYR A 1 358 ? -7.991 -3.609 24.924 1.00 97.00 358 TYR A C 1
ATOM 2773 O O . TYR A 1 358 ? -7.040 -4.006 25.600 1.00 97.00 358 TYR A O 1
ATOM 2781 N N . GLU A 1 359 ? -7.912 -3.303 23.638 1.00 97.38 359 GLU A N 1
ATOM 2782 C CA . GLU A 1 359 ? -6.690 -3.119 22.870 1.00 97.38 359 GLU A CA 1
ATOM 2783 C C . GLU A 1 359 ? -6.685 -1.680 22.354 1.00 97.38 359 GLU A C 1
ATOM 2785 O O . GLU A 1 359 ? -7.670 -1.213 21.771 1.00 97.38 359 GLU A O 1
ATOM 2790 N N . TYR A 1 360 ? -5.597 -0.960 22.612 1.00 98.25 360 TYR A N 1
ATOM 2791 C CA . TYR A 1 360 ? -5.361 0.389 22.105 1.00 98.25 360 TYR A CA 1
ATOM 2792 C C . TYR A 1 360 ? -4.279 0.344 21.040 1.00 98.25 360 TYR A C 1
ATOM 2794 O O . TYR A 1 360 ? -3.312 -0.388 21.192 1.00 98.25 360 TYR A O 1
ATOM 2802 N N . ARG A 1 361 ? -4.397 1.155 19.996 1.00 97.75 361 ARG A N 1
ATOM 2803 C CA . ARG A 1 361 ? -3.311 1.367 19.035 1.00 97.75 361 ARG A CA 1
ATOM 2804 C C . ARG A 1 361 ? -3.229 2.830 18.646 1.00 97.75 361 ARG A C 1
ATOM 2806 O O . ARG A 1 361 ? -4.213 3.571 18.751 1.00 97.75 361 ARG A O 1
ATOM 2813 N N . ILE A 1 362 ? -2.057 3.226 18.183 1.00 98.38 362 ILE A N 1
ATOM 2814 C CA . ILE A 1 362 ? -1.773 4.568 17.704 1.00 98.38 362 ILE A CA 1
ATOM 2815 C C . ILE A 1 362 ? -1.631 4.497 16.191 1.00 98.38 362 ILE A C 1
ATOM 2817 O O . ILE A 1 362 ? -0.791 3.768 15.670 1.00 98.38 362 ILE A O 1
ATOM 2821 N N . VAL A 1 363 ? -2.454 5.261 15.480 1.00 96.88 363 VAL A N 1
ATOM 2822 C CA . VAL A 1 363 ? -2.262 5.490 14.051 1.00 96.88 363 VAL A CA 1
ATOM 2823 C C . VAL A 1 363 ? -1.500 6.795 13.885 1.00 96.88 363 VAL A C 1
ATOM 2825 O O . VAL A 1 363 ? -2.011 7.861 14.227 1.00 96.88 363 VAL A O 1
ATOM 2828 N N . SER A 1 364 ? -0.267 6.692 13.405 1.00 94.94 364 SER A N 1
ATOM 2829 C CA . SER A 1 364 ? 0.615 7.824 13.130 1.00 94.94 364 SER A CA 1
ATOM 2830 C C . SER A 1 364 ? 0.428 8.253 11.681 1.00 94.94 364 SER A C 1
ATOM 2832 O O . SER A 1 364 ? 0.578 7.424 10.786 1.00 94.94 364 SER A O 1
ATOM 2834 N N . GLU A 1 365 ? 0.096 9.518 11.452 1.00 91.06 365 GLU A N 1
ATOM 2835 C CA . GLU A 1 365 ? -0.252 10.060 10.137 1.00 91.06 365 GLU A CA 1
ATOM 2836 C C . GLU A 1 365 ? 0.636 11.261 9.806 1.00 91.06 365 GLU A C 1
ATOM 2838 O O . GLU A 1 365 ? 0.787 12.157 10.640 1.00 91.06 365 GLU A O 1
ATOM 2843 N N . ASP A 1 366 ? 1.241 11.278 8.620 1.00 86.94 366 ASP A N 1
ATOM 2844 C CA . ASP A 1 366 ? 2.053 12.406 8.163 1.00 86.94 366 ASP A CA 1
ATOM 2845 C C . ASP A 1 366 ? 1.193 13.558 7.598 1.00 86.94 366 ASP A C 1
ATOM 2847 O O . ASP A 1 366 ? -0.032 13.482 7.513 1.00 86.94 366 ASP A O 1
ATOM 2851 N N . GLY A 1 367 ? 1.838 14.658 7.198 1.00 81.19 367 GLY A N 1
ATOM 2852 C CA . GLY A 1 367 ? 1.142 15.826 6.639 1.00 81.19 367 GLY A CA 1
ATOM 2853 C C . GLY A 1 367 ? 0.497 15.609 5.261 1.00 81.19 367 GLY A C 1
ATOM 2854 O O . GLY A 1 367 ? -0.216 16.498 4.798 1.00 81.19 367 GLY A O 1
ATOM 2855 N N . ASN A 1 368 ? 0.744 14.464 4.621 1.00 80.31 368 ASN A N 1
ATOM 2856 C CA . ASN A 1 368 ? 0.241 14.098 3.298 1.00 80.31 368 ASN A CA 1
ATOM 2857 C C . ASN A 1 368 ? -0.861 13.023 3.369 1.00 80.31 368 ASN A C 1
ATOM 2859 O O . ASN A 1 368 ? -1.393 12.637 2.332 1.00 80.31 368 ASN A O 1
ATOM 2863 N N . GLY A 1 369 ? -1.229 12.564 4.573 1.00 78.19 369 GLY A N 1
ATOM 2864 C CA . GLY A 1 369 ? -2.256 11.541 4.789 1.00 78.19 369 GLY A CA 1
ATOM 2865 C C . GLY A 1 369 ? -1.730 10.102 4.801 1.00 78.19 369 GLY A C 1
ATOM 2866 O O . GLY A 1 369 ? -2.528 9.170 4.892 1.00 78.19 369 GLY A O 1
ATOM 2867 N N . ASN A 1 370 ? -0.410 9.893 4.754 1.00 82.62 370 ASN A N 1
ATOM 2868 C CA . ASN A 1 370 ? 0.174 8.560 4.883 1.00 82.62 370 ASN A CA 1
ATOM 2869 C C . ASN A 1 370 ? 0.085 8.089 6.330 1.00 82.62 370 ASN A C 1
ATOM 2871 O O . ASN A 1 370 ? 0.503 8.808 7.237 1.00 82.62 370 ASN A O 1
ATOM 2875 N N . ALA A 1 371 ? -0.396 6.863 6.552 1.00 84.12 371 ALA A N 1
ATOM 2876 C CA . ALA A 1 371 ? -0.664 6.349 7.891 1.00 84.12 371 ALA A CA 1
ATOM 2877 C C . ALA A 1 371 ? 0.060 5.029 8.211 1.00 84.12 371 ALA A C 1
ATOM 2879 O O . ALA A 1 371 ? 0.193 4.126 7.379 1.00 84.12 371 ALA A O 1
ATOM 2880 N N . LEU A 1 372 ? 0.475 4.891 9.472 1.00 86.69 372 LEU A N 1
ATOM 2881 C CA . LEU A 1 372 ? 1.035 3.678 10.068 1.00 86.69 372 LEU A CA 1
ATOM 2882 C C . LEU A 1 372 ? 0.252 3.323 11.330 1.00 86.69 372 LEU A C 1
ATOM 2884 O O . LEU A 1 372 ? 0.140 4.145 12.234 1.00 86.69 372 LEU A O 1
ATOM 2888 N N . SER A 1 373 ? -0.287 2.106 11.399 1.00 92.25 373 SER A N 1
ATOM 2889 C CA . SER A 1 373 ? -0.955 1.601 12.607 1.00 92.25 373 SER A CA 1
ATOM 2890 C C . SER A 1 373 ? 0.047 0.843 13.463 1.00 92.25 373 SER A C 1
ATOM 2892 O O . SER A 1 373 ? 0.652 -0.098 12.960 1.00 92.25 373 SER A O 1
ATOM 2894 N N . SER A 1 374 ? 0.227 1.245 14.719 1.00 95.62 374 SER A N 1
ATOM 2895 C CA . SER A 1 374 ? 1.088 0.543 15.674 1.00 95.62 374 SER A CA 1
ATOM 2896 C C . SER A 1 374 ? 0.581 -0.865 15.988 1.00 95.62 374 SER A C 1
ATOM 2898 O O . SER A 1 374 ? -0.594 -1.183 15.757 1.00 95.62 374 SER A O 1
ATOM 2900 N N . ASP A 1 375 ? 1.428 -1.649 16.648 1.00 92.88 375 ASP A N 1
ATOM 2901 C CA . ASP A 1 375 ? 0.967 -2.792 17.435 1.00 92.88 375 ASP A CA 1
ATOM 2902 C C . ASP A 1 375 ? -0.014 -2.352 18.535 1.00 92.88 375 ASP A C 1
ATOM 2904 O O . ASP A 1 375 ? -0.158 -1.166 18.861 1.00 92.88 375 ASP A O 1
ATOM 2908 N N . THR A 1 376 ? -0.735 -3.311 19.110 1.00 96.62 376 THR A N 1
ATOM 2909 C CA . THR A 1 376 ? -1.777 -3.029 20.100 1.00 96.62 376 THR A CA 1
ATOM 2910 C C . THR A 1 376 ? -1.256 -3.116 21.528 1.00 96.62 376 THR A C 1
ATOM 2912 O O . THR A 1 376 ? -0.661 -4.121 21.903 1.00 96.62 376 THR A O 1
ATOM 2915 N N . LYS A 1 377 ? -1.595 -2.138 22.374 1.00 97.44 377 LYS A N 1
ATOM 2916 C CA . LYS A 1 377 ? -1.387 -2.183 23.822 1.00 97.44 377 LYS A CA 1
ATOM 2917 C C . LYS A 1 377 ? -2.632 -2.704 24.553 1.00 97.44 377 LYS A C 1
ATOM 2919 O O . LYS A 1 377 ? -3.665 -2.019 24.546 1.00 97.44 377 LYS A O 1
ATOM 2924 N N . PRO A 1 378 ? -2.575 -3.875 25.210 1.00 97.31 378 PRO A N 1
ATOM 2925 C CA . PRO A 1 378 ? -3.677 -4.368 26.026 1.00 97.31 378 PRO A CA 1
ATOM 2926 C C . PRO A 1 378 ? -3.883 -3.523 27.292 1.00 97.31 378 PRO A C 1
ATOM 2928 O O . PRO A 1 378 ? -2.927 -3.160 27.976 1.00 97.31 378 PRO A O 1
ATOM 2931 N N . VAL A 1 379 ? -5.144 -3.266 27.654 1.00 97.50 379 VAL A N 1
ATOM 2932 C CA . VAL A 1 379 ? -5.516 -2.614 28.921 1.00 97.50 379 VAL A CA 1
ATOM 2933 C C . VAL A 1 379 ? -6.722 -3.309 29.541 1.00 97.50 379 VAL A C 1
ATOM 2935 O O . VAL A 1 379 ? -7.786 -3.392 28.926 1.00 97.50 379 VAL A O 1
ATOM 2938 N N . ASP A 1 380 ? -6.566 -3.739 30.792 1.00 96.50 380 ASP A N 1
ATOM 2939 C CA . ASP A 1 380 ? -7.618 -4.390 31.575 1.00 96.50 380 ASP A CA 1
ATOM 2940 C C . ASP A 1 380 ? -8.191 -3.422 32.607 1.00 96.50 380 ASP A C 1
ATOM 2942 O O . ASP A 1 380 ? -7.471 -2.896 33.461 1.00 96.50 380 ASP A O 1
ATOM 2946 N N . ILE A 1 381 ? -9.497 -3.179 32.558 1.00 96.06 381 ILE A N 1
ATOM 2947 C CA . ILE A 1 381 ? -10.197 -2.295 33.489 1.00 96.06 381 ILE A CA 1
ATOM 2948 C C . ILE A 1 381 ? -11.147 -3.132 34.337 1.00 96.06 381 ILE A C 1
ATOM 2950 O O . ILE A 1 381 ? -12.263 -3.435 33.929 1.00 96.06 381 ILE A O 1
ATOM 2954 N N . ASP A 1 382 ? -10.712 -3.461 35.550 1.00 94.44 382 ASP A N 1
ATOM 2955 C CA . ASP A 1 382 ? -11.452 -4.360 36.438 1.00 94.44 382 ASP A CA 1
ATOM 2956 C C . ASP A 1 382 ? -12.791 -3.765 36.913 1.00 94.44 382 ASP A C 1
ATOM 2958 O O . ASP A 1 382 ? -12.997 -2.545 36.907 1.00 94.44 382 ASP A O 1
ATOM 2962 N N . PHE A 1 383 ? -13.693 -4.616 37.396 1.00 94.38 383 PHE A N 1
ATOM 2963 C CA . PHE A 1 383 ? -14.899 -4.228 38.129 1.00 94.38 383 PHE A CA 1
ATOM 2964 C C . PHE A 1 383 ? -15.303 -5.318 39.127 1.00 94.38 383 PHE A C 1
ATOM 2966 O O . PHE A 1 383 ? -14.868 -6.466 39.025 1.00 94.38 383 PHE A O 1
ATOM 2973 N N . GLU A 1 384 ? -16.131 -4.947 40.103 1.00 92.00 384 GLU A N 1
ATOM 2974 C CA . GLU A 1 384 ? -16.644 -5.867 41.119 1.00 92.00 384 GLU A CA 1
ATOM 2975 C C . GLU A 1 384 ? -18.011 -6.448 40.731 1.00 92.00 384 GLU A C 1
ATOM 2977 O O . GLU A 1 384 ? -18.862 -5.762 40.161 1.00 92.00 384 GLU A O 1
ATOM 2982 N N . GLY A 1 385 ? -18.249 -7.703 41.122 1.00 92.56 385 GLY A N 1
ATOM 2983 C CA . GLY A 1 385 ? -19.491 -8.431 40.850 1.00 92.56 385 GLY A CA 1
ATOM 2984 C C . GLY A 1 385 ? -19.506 -9.146 39.495 1.00 92.56 385 GLY A C 1
ATOM 2985 O O . GLY A 1 385 ? -18.505 -9.200 38.788 1.00 92.56 385 GLY A O 1
ATOM 2986 N N . SER A 1 386 ? -20.656 -9.726 39.142 1.00 93.88 386 SER A N 1
ATOM 2987 C CA . SER A 1 386 ? -20.835 -10.495 37.898 1.00 93.88 386 SER A CA 1
ATOM 2988 C C . SER A 1 386 ? -21.095 -9.628 36.662 1.00 93.88 386 SER A C 1
ATOM 2990 O O . SER A 1 386 ? -20.955 -10.105 35.536 1.00 93.88 386 SER A O 1
ATOM 2992 N N . VAL A 1 387 ? -21.461 -8.356 36.854 1.00 95.06 387 VAL A N 1
ATOM 2993 C CA . VAL A 1 387 ? -21.724 -7.404 35.771 1.00 95.06 387 VAL A CA 1
ATOM 2994 C C . VAL A 1 387 ? -21.440 -5.968 36.211 1.00 95.06 387 VAL A C 1
ATOM 2996 O O . VAL A 1 387 ? -21.804 -5.557 37.318 1.00 95.06 387 VAL A O 1
ATOM 2999 N N . PHE A 1 388 ? -20.863 -5.183 35.310 1.00 95.50 388 PHE A N 1
ATOM 3000 C CA . PHE A 1 388 ? -20.835 -3.732 35.384 1.00 95.50 388 PHE A CA 1
ATOM 3001 C C . PHE A 1 388 ? -21.907 -3.142 34.467 1.00 95.50 388 PHE A C 1
ATOM 3003 O O . PHE A 1 388 ? -22.039 -3.544 33.314 1.00 95.50 388 PHE A O 1
ATOM 3010 N N . ILE A 1 389 ? -22.680 -2.185 34.985 1.00 94.94 389 ILE A N 1
ATOM 3011 C CA . ILE A 1 389 ? -23.780 -1.546 34.254 1.00 94.94 389 ILE A CA 1
ATOM 3012 C C . ILE A 1 389 ? -23.751 -0.052 34.518 1.00 94.94 389 ILE A C 1
ATOM 3014 O O . ILE A 1 389 ? -23.921 0.381 35.666 1.00 94.94 389 ILE A O 1
ATOM 3018 N N . THR A 1 390 ? -23.656 0.726 33.448 1.00 93.56 390 THR A N 1
ATOM 3019 C CA . THR A 1 390 ? -23.779 2.180 33.494 1.00 93.56 390 THR A CA 1
ATOM 3020 C C . THR A 1 390 ? -24.837 2.683 32.508 1.00 93.56 390 THR A C 1
ATOM 3022 O O . THR A 1 390 ? -25.258 1.975 31.591 1.00 93.56 390 THR A O 1
ATOM 3025 N N . GLY A 1 391 ? -25.316 3.900 32.744 1.00 91.62 391 GLY A N 1
ATOM 3026 C CA . GLY A 1 391 ? -26.437 4.502 32.031 1.00 91.62 391 GLY A CA 1
ATOM 3027 C C . GLY A 1 391 ? -27.780 4.353 32.755 1.00 91.62 391 GLY A C 1
ATOM 3028 O O . GLY A 1 391 ? -27.832 3.883 33.898 1.00 91.62 391 GLY A O 1
ATOM 3029 N N . PRO A 1 392 ? -28.879 4.770 32.106 1.00 93.31 392 PRO A N 1
ATOM 3030 C CA . PRO A 1 392 ? -28.940 5.180 30.702 1.00 93.31 392 PRO A CA 1
ATOM 3031 C C . PRO A 1 392 ? -28.266 6.532 30.420 1.00 93.31 392 PRO A C 1
ATOM 3033 O O . PRO A 1 392 ? -28.213 7.389 31.299 1.00 93.31 392 PRO A O 1
ATOM 3036 N N . PHE A 1 393 ? -27.780 6.736 29.193 1.00 91.19 393 PHE A N 1
ATOM 3037 C CA . PHE A 1 393 ? -27.232 8.015 28.728 1.00 91.19 393 PHE A CA 1
ATOM 3038 C C . PHE A 1 393 ? -27.792 8.432 27.360 1.00 91.19 393 PHE A C 1
ATOM 3040 O O . PHE A 1 393 ? -27.843 7.592 26.461 1.00 91.19 393 PHE A O 1
ATOM 3047 N N . PRO A 1 394 ? -28.134 9.719 27.164 1.00 92.62 394 PRO A N 1
ATOM 3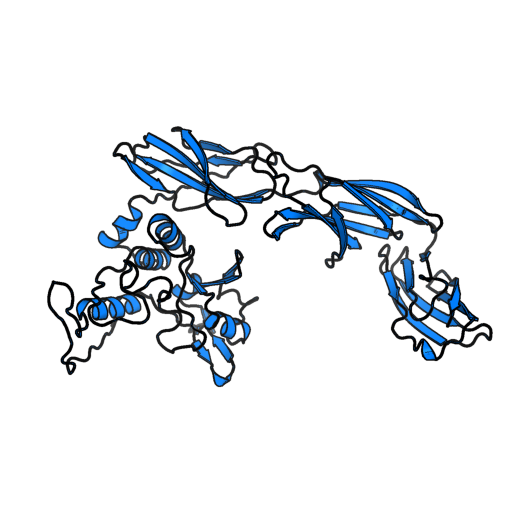048 C CA . PRO A 1 394 ? -28.299 10.731 28.210 1.00 92.62 394 PRO A CA 1
ATOM 3049 C C . PRO A 1 394 ? -29.478 10.390 29.141 1.00 92.62 394 PRO A C 1
ATOM 3051 O O . PRO A 1 394 ? -30.409 9.693 28.749 1.00 92.62 394 PRO A O 1
ATOM 3054 N N . ASN A 1 395 ? -29.437 10.885 30.377 1.00 92.75 395 ASN A N 1
ATOM 3055 C CA . ASN A 1 395 ? -30.557 10.813 31.315 1.00 92.75 395 ASN A CA 1
ATOM 3056 C C . ASN A 1 395 ? -30.655 12.152 32.072 1.00 92.75 395 ASN A C 1
ATOM 3058 O O . ASN A 1 395 ? -29.724 12.468 32.815 1.00 92.75 395 ASN A O 1
ATOM 3062 N N . PRO A 1 396 ? -31.718 12.960 31.881 1.00 94.38 396 PRO A N 1
ATOM 3063 C CA . PRO A 1 396 ? -32.927 12.660 31.106 1.00 94.38 396 PRO A CA 1
ATOM 3064 C C . PRO A 1 396 ? -32.690 12.476 29.596 1.00 94.38 396 PRO A C 1
ATOM 3066 O O . PRO A 1 396 ? -31.794 13.089 29.019 1.00 94.38 396 PRO A O 1
ATOM 3069 N N . THR A 1 397 ? -33.502 11.629 28.963 1.00 93.94 397 THR A N 1
ATOM 3070 C CA . THR A 1 397 ? -33.507 11.358 27.517 1.00 93.94 397 THR A CA 1
ATOM 3071 C C . THR A 1 397 ? -34.718 11.999 26.834 1.00 93.94 397 THR A C 1
ATOM 3073 O O . THR A 1 397 ? -35.750 12.217 27.464 1.00 93.94 397 THR A O 1
ATOM 3076 N N . GLN A 1 398 ? -34.606 12.289 25.537 1.00 91.31 398 GLN A N 1
ATOM 3077 C CA . GLN A 1 398 ? -35.720 12.762 24.706 1.00 91.31 398 GLN A CA 1
ATOM 3078 C C . GLN A 1 398 ? -36.124 11.721 23.656 1.00 91.31 398 GLN A C 1
ATOM 3080 O O . GLN A 1 398 ? -37.291 11.350 23.542 1.00 91.31 398 GLN A O 1
ATOM 3085 N N . ASN A 1 399 ? -35.148 11.256 22.877 1.00 90.19 399 ASN A N 1
ATOM 3086 C CA . ASN A 1 399 ? -35.351 10.395 21.710 1.00 90.19 399 ASN A CA 1
ATOM 3087 C C . ASN A 1 399 ? -34.228 9.364 21.504 1.00 90.19 399 ASN A C 1
ATOM 3089 O O . ASN A 1 399 ? -34.171 8.737 20.451 1.00 90.19 399 ASN A O 1
ATOM 3093 N N . GLN A 1 400 ? -33.318 9.232 22.468 1.00 92.38 400 GLN A N 1
ATOM 3094 C CA . GLN A 1 400 ? -32.205 8.288 22.415 1.00 92.38 400 GLN A CA 1
ATOM 3095 C C . GLN A 1 400 ? -31.704 7.993 23.822 1.00 92.38 400 GLN A C 1
ATOM 3097 O O . GLN A 1 400 ? -31.489 8.908 24.618 1.00 92.38 400 GLN A O 1
ATOM 3102 N N . ALA A 1 401 ? -31.474 6.732 24.138 1.00 93.81 401 ALA A N 1
ATOM 3103 C CA . ALA A 1 401 ? -30.759 6.363 25.344 1.00 93.81 401 ALA A CA 1
ATOM 3104 C C . ALA A 1 401 ? -29.986 5.078 25.095 1.00 93.81 401 ALA A C 1
ATOM 3106 O O . ALA A 1 401 ? -30.393 4.246 24.281 1.00 93.81 401 ALA A O 1
ATOM 3107 N N . ALA A 1 402 ? -28.883 4.940 25.813 1.00 94.44 402 ALA A N 1
ATOM 3108 C CA . ALA A 1 402 ? -28.044 3.763 25.763 1.00 94.44 402 ALA A CA 1
ATOM 3109 C C . ALA A 1 402 ? -27.652 3.317 27.162 1.00 94.44 402 ALA A C 1
ATOM 3111 O O . ALA A 1 402 ? -27.475 4.147 28.056 1.00 94.44 402 ALA A O 1
ATOM 3112 N N . VAL A 1 403 ? -27.470 2.015 27.331 1.00 94.75 403 VAL A N 1
ATOM 3113 C CA . VAL A 1 403 ? -26.808 1.433 28.501 1.00 94.75 403 VAL A CA 1
ATOM 3114 C C . VAL A 1 403 ? -25.508 0.783 28.059 1.00 94.75 403 VAL A C 1
ATOM 3116 O O . VAL A 1 403 ? -25.414 0.255 26.951 1.00 94.75 403 VAL A O 1
ATOM 3119 N N . GLU A 1 404 ? -24.501 0.823 28.921 1.00 94.94 404 GLU A N 1
ATOM 3120 C CA . GLU A 1 404 ? -23.255 0.093 28.696 1.00 94.94 404 GLU A CA 1
ATOM 3121 C C . GLU A 1 404 ? -23.128 -1.008 29.739 1.00 94.94 404 GLU A C 1
ATOM 3123 O O . GLU A 1 404 ? -23.392 -0.793 30.929 1.00 94.94 404 GLU A O 1
ATOM 3128 N N . LEU A 1 405 ? -22.751 -2.190 29.266 1.00 94.50 405 LEU A N 1
ATOM 3129 C CA . LEU A 1 405 ? -22.759 -3.435 30.015 1.00 94.50 405 LEU A CA 1
ATOM 3130 C C . LEU A 1 405 ? -21.434 -4.158 29.799 1.00 94.50 405 LEU A C 1
ATOM 3132 O O . LEU A 1 405 ? -20.986 -4.288 28.661 1.00 94.50 405 LEU A O 1
ATOM 3136 N N . THR A 1 406 ? -20.874 -4.702 30.871 1.00 96.38 406 THR A N 1
ATOM 3137 C CA . THR A 1 406 ? -19.751 -5.640 30.795 1.00 96.38 406 THR A CA 1
ATOM 3138 C C . THR A 1 406 ? -20.015 -6.784 31.757 1.00 96.38 406 THR A C 1
ATOM 3140 O O . THR A 1 406 ? -20.206 -6.554 32.950 1.00 96.38 406 THR A O 1
ATOM 3143 N N . ALA A 1 407 ? -20.055 -8.012 31.250 1.00 95.75 407 ALA A N 1
ATOM 3144 C CA . ALA A 1 407 ? -20.237 -9.214 32.058 1.00 95.75 407 ALA A CA 1
ATOM 3145 C C . ALA A 1 407 ? -18.888 -9.849 32.410 1.00 95.75 407 ALA A C 1
ATOM 3147 O O . ALA A 1 407 ? -17.945 -9.769 31.628 1.00 95.75 407 ALA A O 1
ATOM 3148 N N . LYS A 1 408 ? -18.793 -10.495 33.578 1.00 94.94 408 LYS A N 1
ATOM 3149 C CA . LYS A 1 408 ? -17.571 -11.204 33.998 1.00 94.94 408 LYS A CA 1
ATOM 3150 C C . LYS A 1 408 ? -17.354 -12.510 33.223 1.00 94.94 408 LYS A C 1
ATOM 3152 O O . LYS A 1 408 ? -16.221 -12.924 33.021 1.00 94.94 408 LYS A O 1
ATOM 3157 N N . GLU A 1 409 ? -18.446 -13.129 32.786 1.00 95.44 409 GLU A N 1
ATOM 3158 C CA . GLU A 1 409 ? -18.477 -14.404 32.067 1.00 95.44 409 GLU A CA 1
ATOM 3159 C C . GLU A 1 409 ? -19.440 -14.329 30.878 1.00 95.44 409 GLU A C 1
ATOM 3161 O O . GLU A 1 409 ? -20.405 -13.551 30.916 1.00 95.44 409 GLU A O 1
ATOM 3166 N N . ASP A 1 410 ? -19.202 -15.182 29.876 1.00 95.94 410 ASP A N 1
ATOM 3167 C CA . ASP A 1 410 ? -20.046 -15.342 28.689 1.00 95.94 410 ASP A CA 1
ATOM 3168 C C . ASP A 1 410 ? -21.483 -15.709 29.087 1.00 95.94 410 ASP A C 1
ATOM 3170 O O . ASP A 1 410 ? -21.739 -16.745 29.722 1.00 95.94 410 ASP A O 1
ATOM 3174 N N . GLN A 1 411 ? -22.445 -14.865 28.716 1.00 95.75 411 GLN A N 1
ATOM 3175 C CA . GLN A 1 411 ? -23.848 -15.086 29.058 1.00 95.75 411 GLN A CA 1
ATOM 3176 C C . GLN A 1 411 ? -24.821 -14.293 28.190 1.00 95.75 411 GLN A C 1
ATOM 3178 O O . GLN A 1 411 ? -24.529 -13.184 27.751 1.00 95.75 411 GLN A O 1
ATOM 3183 N N . ASP A 1 412 ? -26.036 -14.818 28.068 1.00 96.12 412 ASP A N 1
ATOM 3184 C CA . ASP A 1 412 ? -27.173 -14.067 27.550 1.00 96.12 412 ASP A CA 1
ATOM 3185 C C . ASP A 1 412 ? -27.721 -13.119 28.617 1.00 96.12 412 ASP A C 1
ATOM 3187 O O . ASP A 1 412 ? -27.888 -13.485 29.787 1.00 96.12 412 ASP A O 1
ATOM 3191 N N . VAL A 1 413 ? -28.027 -11.894 28.198 1.00 96.19 413 VAL A N 1
ATOM 3192 C CA . VAL A 1 413 ? -28.656 -10.869 29.027 1.00 96.19 413 VAL A CA 1
ATOM 3193 C C . VAL A 1 413 ? -29.925 -10.375 28.354 1.00 96.19 413 VAL A C 1
ATOM 3195 O O . VAL A 1 413 ? -29.938 -10.060 27.165 1.00 96.19 413 VAL A O 1
ATOM 3198 N N . THR A 1 414 ? -30.991 -10.248 29.139 1.00 96.56 414 THR A N 1
ATOM 3199 C CA . THR A 1 414 ? -32.238 -9.608 28.721 1.00 96.56 414 THR A CA 1
ATOM 3200 C C . THR A 1 414 ? -32.289 -8.185 29.270 1.00 96.56 414 THR A C 1
ATOM 3202 O O . THR A 1 414 ? -32.185 -7.970 30.482 1.00 96.56 414 THR A O 1
ATOM 3205 N N . VAL A 1 415 ? -32.475 -7.210 28.383 1.00 95.75 415 VAL A N 1
ATOM 3206 C CA . VAL A 1 415 ? -32.706 -5.802 28.718 1.00 95.75 415 VAL A CA 1
ATOM 3207 C C . VAL A 1 415 ? -34.155 -5.458 28.429 1.00 95.75 415 VAL A C 1
ATOM 3209 O O . VAL A 1 415 ? -34.622 -5.559 27.300 1.00 95.75 415 VAL A O 1
ATOM 3212 N N . GLU A 1 416 ? -34.875 -5.025 29.453 1.00 95.56 416 GLU A N 1
ATOM 3213 C CA . GLU A 1 416 ? -36.290 -4.686 29.373 1.00 95.56 416 GLU A CA 1
ATOM 3214 C C . GLU A 1 416 ? -36.527 -3.262 29.870 1.00 95.56 416 GLU A C 1
ATOM 3216 O O . GLU A 1 416 ? -35.869 -2.807 30.806 1.00 95.56 416 GLU A O 1
ATOM 3221 N N . VAL A 1 417 ? -37.509 -2.566 29.294 1.00 95.31 417 VAL A N 1
ATOM 3222 C CA . VAL A 1 417 ? -37.958 -1.256 29.795 1.00 95.31 417 VAL A CA 1
ATOM 3223 C C . VAL A 1 417 ? -39.424 -1.329 30.185 1.00 95.31 417 VAL A C 1
ATOM 3225 O O . VAL A 1 417 ? -40.254 -1.798 29.406 1.00 95.31 417 VAL A O 1
ATOM 3228 N N . PHE A 1 418 ? -39.742 -0.835 31.378 1.00 95.44 418 PHE A N 1
ATOM 3229 C CA . PHE A 1 418 ? -41.085 -0.789 31.944 1.00 95.44 418 PHE A CA 1
ATOM 3230 C C . PHE A 1 418 ? -41.520 0.651 32.216 1.00 95.44 418 PHE A C 1
ATOM 3232 O O . PHE A 1 418 ? -40.700 1.486 32.600 1.00 95.44 418 PHE A O 1
ATOM 3239 N N . ASN A 1 419 ? -42.813 0.943 32.076 1.00 94.12 419 ASN A N 1
ATOM 3240 C CA . ASN A 1 419 ? -43.391 2.166 32.643 1.00 94.12 419 ASN A CA 1
ATOM 3241 C C . ASN A 1 419 ? -43.690 2.000 34.148 1.00 94.12 419 ASN A C 1
ATOM 3243 O O . ASN A 1 419 ? -43.556 0.915 34.718 1.00 94.12 419 ASN A O 1
ATOM 3247 N N . THR A 1 420 ? -44.141 3.071 34.805 1.00 92.94 420 THR A N 1
ATOM 3248 C CA . THR A 1 420 ? -44.506 3.056 36.236 1.00 92.94 420 THR A CA 1
ATOM 3249 C C . THR A 1 420 ? -45.706 2.169 36.579 1.00 92.94 420 THR A C 1
ATOM 3251 O O . THR A 1 420 ? -45.914 1.869 37.752 1.00 92.94 420 THR A O 1
ATOM 3254 N N . LEU A 1 421 ? -46.482 1.727 35.582 1.00 93.44 421 LEU A N 1
ATOM 3255 C CA . LEU A 1 421 ? -47.584 0.773 35.746 1.00 93.44 421 LEU A CA 1
ATOM 3256 C C . LEU A 1 421 ? -47.117 -0.691 35.629 1.00 93.44 421 LEU A C 1
ATOM 3258 O O . LEU A 1 421 ? -47.924 -1.600 35.812 1.00 93.44 421 LEU A O 1
ATOM 3262 N N . GLY A 1 422 ? -45.832 -0.930 35.337 1.00 92.06 422 GLY A N 1
ATOM 3263 C CA . GLY A 1 422 ? -45.258 -2.266 35.158 1.00 92.06 422 GLY A CA 1
ATOM 3264 C C . GLY A 1 422 ? -45.497 -2.876 33.774 1.00 92.06 422 GLY A C 1
ATOM 3265 O O . GLY A 1 422 ? -45.220 -4.056 33.571 1.00 92.06 422 GLY A O 1
ATOM 3266 N N . GLU A 1 423 ? -45.994 -2.101 32.811 1.00 92.75 423 GLU A N 1
ATOM 3267 C CA . GLU A 1 423 ? -46.122 -2.543 31.424 1.00 92.75 423 GLU A CA 1
ATOM 3268 C C . GLU A 1 423 ? -44.746 -2.543 30.750 1.00 92.75 423 GLU A C 1
ATOM 3270 O O . GLU A 1 423 ? -44.025 -1.543 30.796 1.00 92.75 423 GLU A O 1
ATOM 3275 N N . ARG A 1 424 ? -44.386 -3.665 30.116 1.00 94.75 424 ARG A N 1
ATOM 3276 C CA . ARG A 1 424 ? -43.135 -3.811 29.367 1.00 94.75 424 ARG A CA 1
ATOM 3277 C C . ARG A 1 424 ? -43.265 -3.165 27.994 1.00 94.75 424 ARG A C 1
ATOM 3279 O O . ARG A 1 424 ? -44.061 -3.609 27.173 1.00 94.75 424 ARG A O 1
ATOM 3286 N N . LEU A 1 425 ? -42.442 -2.160 27.737 1.00 91.94 425 LEU A N 1
ATOM 3287 C CA . LEU A 1 425 ? -42.435 -1.383 26.498 1.00 91.94 425 LEU A CA 1
ATOM 3288 C C . LEU A 1 425 ? -41.315 -1.786 25.541 1.00 91.94 425 LEU A C 1
ATOM 3290 O O . LEU A 1 425 ? -41.378 -1.471 24.356 1.00 91.94 425 LEU A O 1
ATOM 3294 N N . PHE A 1 426 ? -40.290 -2.458 26.058 1.00 92.12 426 PHE A N 1
ATOM 3295 C CA . PHE A 1 426 ? -39.123 -2.882 25.302 1.00 92.12 426 PHE A CA 1
ATOM 3296 C C . PHE A 1 426 ? -38.561 -4.175 25.883 1.00 92.12 426 PHE A C 1
ATOM 3298 O O . PHE A 1 426 ? -38.595 -4.368 27.101 1.00 92.12 426 PHE A O 1
ATOM 3305 N N . VAL A 1 427 ? -38.043 -5.030 25.007 1.00 93.69 427 VAL A N 1
ATOM 3306 C CA . VAL A 1 427 ? -37.244 -6.199 25.361 1.00 93.69 427 VAL A CA 1
ATOM 3307 C C . VAL A 1 427 ? -36.213 -6.432 24.264 1.00 93.69 427 VAL A C 1
ATOM 3309 O O . VAL A 1 427 ? -36.551 -6.422 23.082 1.00 93.69 427 VAL A O 1
ATOM 3312 N N . GLU A 1 428 ? -34.971 -6.649 24.667 1.00 93.19 428 GLU A N 1
ATOM 3313 C CA . GLU A 1 428 ? -33.887 -7.075 23.796 1.00 93.19 428 GLU A CA 1
ATOM 3314 C C . GLU A 1 428 ? -33.054 -8.129 24.519 1.00 93.19 428 GLU A C 1
ATOM 3316 O O . GLU A 1 428 ? -32.730 -7.979 25.697 1.00 93.19 428 GLU A O 1
ATOM 3321 N N . GLU A 1 429 ? -32.721 -9.200 23.809 1.00 93.75 429 GLU A N 1
ATOM 3322 C CA . GLU A 1 429 ? -31.788 -10.220 24.273 1.00 93.75 429 GLU A CA 1
ATOM 3323 C C . GLU A 1 429 ? -30.448 -10.008 23.576 1.00 93.75 429 GLU A C 1
ATOM 3325 O O . GLU A 1 429 ? -30.390 -9.737 22.372 1.00 93.75 429 GLU A O 1
ATOM 3330 N N . ARG A 1 430 ? -29.366 -10.104 24.344 1.00 93.12 430 ARG A N 1
ATOM 3331 C CA . ARG A 1 430 ? -28.010 -9.919 23.845 1.00 93.12 430 ARG A CA 1
ATOM 3332 C C . ARG A 1 430 ? -27.077 -10.935 24.480 1.00 93.12 430 ARG A C 1
ATOM 3334 O O . ARG A 1 430 ? -26.982 -11.003 25.703 1.00 93.12 430 ARG A O 1
ATOM 3341 N N . GLU A 1 431 ? -26.343 -11.651 23.642 1.00 94.81 431 GLU A N 1
ATOM 3342 C CA . GLU A 1 431 ? -25.195 -12.438 24.079 1.00 94.81 431 GLU A CA 1
ATOM 3343 C C . GLU A 1 431 ? -24.040 -11.488 24.425 1.00 94.81 431 GLU A C 1
ATOM 3345 O O . GLU A 1 431 ? -23.630 -10.653 23.611 1.00 94.81 431 GLU A O 1
ATOM 3350 N N . LEU A 1 432 ? -23.547 -11.579 25.658 1.00 94.19 432 LEU A N 1
ATOM 3351 C CA . LEU A 1 432 ? -22.375 -10.854 26.128 1.00 94.19 432 LEU A CA 1
ATOM 3352 C C . LEU A 1 432 ? -21.187 -11.806 26.197 1.00 94.19 432 LEU A C 1
ATOM 3354 O O . LEU A 1 432 ? -21.276 -12.870 26.805 1.00 94.19 432 LEU A O 1
ATOM 3358 N N . VAL A 1 433 ? -20.066 -11.368 25.628 1.00 94.75 433 VAL A N 1
ATOM 3359 C CA . VAL A 1 433 ? -18.761 -12.015 25.792 1.00 94.75 433 VAL A CA 1
ATOM 3360 C C . VAL A 1 433 ? -18.102 -11.477 27.064 1.00 94.75 433 VAL A C 1
ATOM 3362 O O . VAL A 1 433 ? -18.192 -10.281 27.361 1.00 94.75 433 VAL A O 1
ATOM 3365 N N . ALA A 1 434 ? -17.443 -12.355 27.811 1.00 94.94 434 ALA A N 1
ATOM 3366 C CA . ALA A 1 434 ? -16.742 -12.060 29.047 1.00 94.94 434 ALA A CA 1
ATOM 3367 C C . ALA A 1 434 ? -15.773 -10.891 28.865 1.00 94.94 434 ALA A C 1
ATOM 3369 O O . ALA A 1 434 ? -15.007 -10.833 27.903 1.00 94.94 434 ALA A O 1
ATOM 3370 N N . GLU A 1 435 ? -15.822 -9.951 29.806 1.00 95.88 435 GLU A N 1
ATOM 3371 C CA . GLU A 1 435 ? -14.961 -8.771 29.870 1.00 95.88 435 GLU A CA 1
ATOM 3372 C C . GLU A 1 435 ? -15.022 -7.858 28.632 1.00 95.88 435 GLU A C 1
ATOM 3374 O O . GLU A 1 435 ? -14.230 -6.924 28.518 1.00 95.88 435 GLU A O 1
ATOM 3379 N N . ARG A 1 436 ? -15.969 -8.075 27.709 1.00 95.25 436 ARG A N 1
ATOM 3380 C CA . ARG A 1 436 ? -16.154 -7.262 26.506 1.00 95.25 436 ARG A CA 1
ATOM 3381 C C . ARG A 1 436 ? -17.233 -6.206 26.752 1.00 95.25 436 ARG A C 1
ATOM 3383 O O . ARG A 1 436 ? -18.404 -6.560 26.888 1.00 95.25 436 ARG A O 1
ATOM 3390 N N . PRO A 1 437 ? -16.886 -4.909 26.759 1.00 93.38 437 PRO A N 1
ATOM 3391 C CA . PRO A 1 437 ? -17.870 -3.856 26.964 1.00 93.38 437 PRO A CA 1
ATOM 3392 C C . PRO A 1 437 ? -18.791 -3.741 25.758 1.00 93.38 437 PRO A C 1
ATOM 3394 O O . PRO A 1 437 ? -18.337 -3.603 24.619 1.00 93.38 437 PRO A O 1
ATOM 3397 N N . VAL A 1 438 ? -20.092 -3.763 26.017 1.00 92.62 438 VAL A N 1
ATOM 3398 C CA . VAL A 1 438 ? -21.138 -3.638 25.007 1.00 92.62 438 VAL A CA 1
ATOM 3399 C C . VAL A 1 438 ? -21.959 -2.398 25.303 1.00 92.62 438 VAL A C 1
ATOM 3401 O O . VAL A 1 438 ? -22.434 -2.194 26.419 1.00 92.62 438 VAL A O 1
ATOM 3404 N N . ARG A 1 439 ? -22.158 -1.576 24.274 1.00 92.06 439 ARG A N 1
ATOM 3405 C CA . ARG A 1 439 ? -23.116 -0.477 24.300 1.00 92.06 439 ARG A CA 1
ATOM 3406 C C . ARG A 1 439 ? -24.391 -0.916 23.593 1.00 92.06 439 ARG A C 1
ATOM 3408 O O . ARG A 1 439 ? -24.340 -1.326 22.437 1.00 92.06 439 ARG A O 1
ATOM 3415 N N . LEU A 1 440 ? -25.512 -0.817 24.294 1.00 92.62 440 LEU A N 1
ATOM 3416 C CA . LEU A 1 440 ? -26.842 -1.082 23.761 1.00 92.62 440 LEU A CA 1
ATOM 3417 C C . LEU A 1 440 ? -27.589 0.236 23.631 1.00 92.62 440 LEU A C 1
ATOM 3419 O O . LEU A 1 440 ? -28.029 0.806 24.630 1.00 92.62 440 LEU A O 1
ATOM 3423 N N . ASP A 1 441 ? -27.710 0.721 22.400 1.00 91.69 441 ASP A N 1
ATOM 3424 C CA . ASP A 1 441 ? -28.531 1.879 22.064 1.00 91.69 441 ASP A CA 1
ATOM 3425 C C . ASP A 1 441 ? -29.975 1.420 21.798 1.00 91.69 441 ASP A C 1
ATOM 3427 O O . ASP A 1 441 ? -30.215 0.511 21.000 1.00 91.69 441 ASP A O 1
ATOM 3431 N N . PHE A 1 442 ? -30.962 2.068 22.419 1.00 89.94 442 PHE A N 1
ATOM 3432 C CA . PHE A 1 442 ? -32.385 1.745 22.245 1.00 89.94 442 PHE A CA 1
ATOM 3433 C C . PHE A 1 442 ? -32.955 2.300 20.924 1.00 89.94 442 PHE A C 1
ATOM 3435 O O . PHE A 1 442 ? -33.915 3.075 20.901 1.00 89.94 442 PHE A O 1
ATOM 3442 N N . ASN A 1 443 ? -32.345 1.911 19.804 1.00 81.31 443 ASN A N 1
ATOM 3443 C CA . ASN A 1 443 ? -32.672 2.405 18.463 1.00 81.31 443 ASN A CA 1
ATOM 3444 C C . ASN A 1 443 ? -33.975 1.822 17.899 1.00 81.31 443 ASN A C 1
ATOM 3446 O O . ASN A 1 443 ? -34.622 2.449 17.065 1.00 81.31 443 ASN A O 1
ATOM 3450 N N . SER A 1 444 ? -34.376 0.631 18.347 1.00 80.69 444 SER A N 1
ATOM 3451 C CA . SER A 1 444 ? -35.608 -0.047 17.916 1.00 80.69 444 SER A CA 1
ATOM 3452 C C . SER A 1 444 ? -36.863 0.439 18.657 1.00 80.69 444 SER A C 1
ATOM 3454 O O . SER A 1 444 ? -37.974 -0.000 18.353 1.00 80.69 444 SER A O 1
ATOM 3456 N N . VAL A 1 445 ? -36.720 1.371 19.606 1.00 83.25 445 VAL A N 1
ATOM 3457 C CA . VAL A 1 445 ? -37.841 1.975 20.333 1.00 83.25 445 VAL A CA 1
ATOM 3458 C C . VAL A 1 445 ? -38.526 3.047 19.479 1.00 83.25 445 VAL A C 1
ATOM 3460 O O . VAL A 1 445 ? -37.897 3.997 19.016 1.00 83.25 445 VAL A O 1
ATOM 3463 N N . ASP A 1 446 ? -39.855 2.965 19.341 1.00 86.06 446 ASP A N 1
ATOM 3464 C CA . ASP A 1 446 ? -40.661 4.088 18.845 1.00 86.06 446 ASP A CA 1
ATOM 3465 C C . ASP A 1 446 ? -40.844 5.123 19.962 1.00 86.06 446 ASP A C 1
ATOM 3467 O O . ASP A 1 446 ? -41.857 5.158 20.670 1.00 86.06 446 ASP A O 1
ATOM 3471 N N . TRP A 1 447 ? -39.840 5.991 20.110 1.00 87.00 447 TRP A N 1
ATOM 3472 C CA . TRP A 1 447 ? -39.797 7.036 21.132 1.00 87.00 447 TRP A CA 1
ATOM 3473 C C . TRP A 1 447 ? -41.021 7.952 21.108 1.00 87.00 447 TRP A C 1
ATOM 3475 O O . TRP A 1 447 ? -41.325 8.565 22.127 1.00 87.00 447 TRP A O 1
ATOM 3485 N N . ARG A 1 448 ? -41.782 8.030 19.999 1.00 85.50 448 ARG A N 1
ATOM 3486 C CA . ARG A 1 448 ? -43.026 8.820 19.886 1.00 85.50 448 ARG A CA 1
ATOM 3487 C C . ARG A 1 448 ? -44.183 8.275 20.727 1.00 85.50 448 ARG A C 1
ATOM 3489 O O . ARG A 1 448 ? -45.142 9.005 20.971 1.00 85.50 448 ARG A O 1
ATOM 3496 N N . ARG A 1 449 ? -44.090 7.025 21.180 1.00 85.94 449 ARG A N 1
ATOM 3497 C CA . ARG A 1 449 ? -45.103 6.382 22.029 1.00 85.94 449 ARG A CA 1
ATOM 3498 C C . ARG A 1 449 ? -44.837 6.560 23.518 1.00 85.94 449 ARG A C 1
ATOM 3500 O O . ARG A 1 449 ? -45.721 6.302 24.325 1.00 85.94 449 ARG A O 1
ATOM 3507 N N . TRP A 1 450 ? -43.633 6.988 23.887 1.00 89.38 450 TRP A N 1
ATOM 3508 C CA . TRP A 1 450 ? -43.235 7.151 25.281 1.00 89.38 450 TRP A CA 1
ATOM 3509 C C . TRP A 1 450 ? -43.516 8.591 25.719 1.00 89.38 450 TRP A C 1
ATOM 3511 O O . TRP A 1 450 ? -42.965 9.545 25.163 1.00 89.38 450 TRP A O 1
ATOM 3521 N N . GLY A 1 451 ? -44.440 8.764 26.665 1.00 90.00 451 GLY A N 1
ATOM 3522 C CA . GLY A 1 451 ? -44.737 10.066 27.267 1.00 90.00 451 GLY A CA 1
ATOM 3523 C C . GLY A 1 451 ? -43.625 10.528 28.211 1.00 90.00 451 GLY A C 1
ATOM 3524 O O . GLY A 1 451 ? -42.810 9.714 28.651 1.00 90.00 451 GLY A O 1
ATOM 3525 N N . SER A 1 452 ? -43.602 11.820 28.550 1.00 94.44 452 SER A N 1
ATOM 3526 C CA . SER A 1 452 ? -42.703 12.323 29.595 1.00 94.44 452 SER A CA 1
ATOM 3527 C C . SER A 1 452 ? -42.979 11.606 30.917 1.00 94.44 452 SER A C 1
ATOM 3529 O O . SER A 1 452 ? -44.135 11.498 31.331 1.00 94.44 452 SER A O 1
ATOM 3531 N N . GLY A 1 453 ? -41.938 11.120 31.584 1.00 94.38 453 GLY A N 1
ATOM 3532 C CA . GLY A 1 453 ? -42.091 10.357 32.818 1.00 94.38 453 GLY A CA 1
ATOM 3533 C C . GLY A 1 453 ? -40.891 9.482 33.145 1.00 94.38 453 GLY A C 1
ATOM 3534 O O . GLY A 1 453 ? -39.885 9.485 32.439 1.00 94.38 453 GLY A O 1
ATOM 3535 N N . MET A 1 454 ? -41.012 8.739 34.244 1.00 95.75 454 MET A N 1
ATOM 3536 C CA . MET A 1 454 ? -40.004 7.781 34.686 1.00 95.75 454 MET A CA 1
ATOM 3537 C C . MET A 1 454 ? -40.301 6.394 34.107 1.00 95.75 454 MET A C 1
ATOM 3539 O O . MET A 1 454 ? -41.451 5.954 34.067 1.00 95.75 454 MET A O 1
ATOM 3543 N N . TYR A 1 455 ? -39.246 5.719 33.674 1.00 95.88 455 TYR A N 1
ATOM 3544 C CA . TYR A 1 455 ? -39.237 4.362 33.157 1.00 95.88 455 TYR A CA 1
ATOM 3545 C C . TYR A 1 455 ? -38.155 3.566 33.883 1.00 95.88 455 TYR A C 1
ATOM 3547 O O . TYR A 1 455 ? -37.110 4.104 34.251 1.00 95.88 455 TYR A O 1
ATOM 3555 N N . ILE A 1 456 ? -38.392 2.275 34.077 1.00 96.75 456 ILE A N 1
ATOM 3556 C CA . ILE A 1 456 ? -37.457 1.377 34.751 1.00 96.75 456 ILE A CA 1
ATOM 3557 C C . ILE A 1 456 ? -36.827 0.476 33.702 1.00 96.75 456 ILE A C 1
ATOM 3559 O O . ILE A 1 456 ? -37.523 -0.301 33.051 1.00 96.75 456 ILE A O 1
ATOM 3563 N N . ILE A 1 457 ? -35.509 0.549 33.567 1.00 96.69 457 ILE A N 1
ATOM 3564 C CA . ILE A 1 457 ? -34.728 -0.412 32.796 1.00 96.69 457 ILE A CA 1
ATOM 3565 C C . ILE A 1 457 ? -34.381 -1.563 33.736 1.00 96.69 457 ILE A C 1
ATOM 3567 O O . ILE A 1 457 ? -33.765 -1.340 34.780 1.00 96.69 457 ILE A O 1
ATOM 3571 N N . ARG A 1 458 ? -34.770 -2.785 33.382 1.00 97.31 458 ARG A N 1
ATOM 3572 C CA . ARG A 1 458 ? -34.387 -4.016 34.077 1.00 97.31 458 ARG A CA 1
ATOM 3573 C C . ARG A 1 458 ? -33.429 -4.798 33.194 1.00 97.31 458 ARG A C 1
ATOM 3575 O O . ARG A 1 458 ? -33.731 -5.058 32.038 1.00 97.31 458 ARG A O 1
ATOM 3582 N N . ILE A 1 459 ? -32.285 -5.166 33.753 1.00 96.75 459 ILE A N 1
ATOM 3583 C CA . ILE A 1 459 ? -31.241 -5.922 33.065 1.00 96.75 459 ILE A CA 1
ATOM 3584 C C . ILE A 1 459 ? -31.017 -7.196 33.870 1.00 96.75 459 ILE A C 1
ATOM 3586 O O . ILE A 1 459 ? -30.636 -7.126 35.045 1.00 96.75 459 ILE A O 1
ATOM 3590 N N . SER A 1 460 ? -31.279 -8.339 33.248 1.00 97.00 460 SER A N 1
ATOM 3591 C CA . SER A 1 460 ? -31.234 -9.654 33.883 1.00 97.00 460 SER A CA 1
ATOM 3592 C C . SER A 1 460 ? -30.289 -10.573 33.120 1.00 97.00 460 SER A C 1
ATOM 3594 O O . SER A 1 460 ? -30.450 -10.760 31.919 1.00 97.00 460 SER A O 1
ATOM 3596 N N . GLY A 1 461 ? -29.311 -11.131 33.830 1.00 94.38 461 GLY A N 1
ATOM 3597 C CA . GLY A 1 461 ? -28.434 -12.199 33.349 1.00 94.38 461 GLY A CA 1
ATOM 3598 C C . GLY A 1 461 ? -28.629 -13.468 34.177 1.00 94.38 461 GLY A C 1
ATOM 3599 O O . GLY A 1 461 ? -29.580 -13.568 34.957 1.00 94.38 461 GLY A O 1
ATOM 3600 N N . ARG A 1 462 ? -27.707 -14.429 34.059 1.00 91.12 462 ARG A N 1
ATOM 3601 C CA . ARG A 1 462 ? -27.816 -15.723 34.764 1.00 91.12 462 ARG A CA 1
ATOM 3602 C C . ARG A 1 462 ? -27.806 -15.574 36.286 1.00 91.12 462 ARG A C 1
ATOM 3604 O O . ARG A 1 462 ? -28.583 -16.225 36.977 1.00 91.12 462 ARG A O 1
ATOM 3611 N N . GLU A 1 463 ? -26.941 -14.702 36.799 1.00 88.62 463 GLU A N 1
ATOM 3612 C CA . GLU A 1 463 ? -26.681 -14.565 38.241 1.00 88.62 463 GLU A CA 1
ATOM 3613 C C . GLU A 1 463 ? -27.042 -13.189 38.808 1.00 88.62 463 GLU A C 1
ATOM 3615 O O . GLU A 1 463 ? -26.805 -12.903 39.983 1.00 88.62 463 GLU A O 1
ATOM 3620 N N . PHE A 1 464 ? -27.600 -12.298 37.989 1.00 92.62 464 PHE A N 1
ATOM 3621 C CA . PHE A 1 464 ? -27.921 -10.950 38.429 1.00 92.62 464 PHE A CA 1
ATOM 3622 C C . PHE A 1 464 ? -29.234 -10.448 37.846 1.00 92.62 464 PHE A C 1
ATOM 3624 O O . PHE A 1 464 ? -29.668 -10.806 36.755 1.00 92.62 464 PHE A O 1
ATOM 3631 N N . THR A 1 465 ? -29.854 -9.532 38.579 1.00 95.81 465 THR A N 1
ATOM 3632 C CA . THR A 1 465 ? -30.879 -8.636 38.053 1.00 95.81 465 THR A CA 1
ATOM 3633 C C . THR A 1 465 ? -30.623 -7.258 38.638 1.00 95.81 465 THR A C 1
ATOM 3635 O O . THR A 1 465 ? -30.478 -7.103 39.852 1.00 95.81 465 THR A O 1
ATOM 3638 N N . LYS A 1 466 ? -30.508 -6.255 37.770 1.00 94.81 466 LYS A N 1
ATOM 3639 C CA . LYS A 1 466 ? -30.248 -4.863 38.140 1.00 94.81 466 LYS A CA 1
ATOM 3640 C C . LYS A 1 466 ? -31.300 -3.966 37.510 1.00 94.81 466 LYS A C 1
ATOM 3642 O O . LYS A 1 466 ? -31.781 -4.237 36.413 1.00 94.81 466 LYS A O 1
ATOM 3647 N N . THR A 1 467 ? -31.637 -2.887 38.205 1.00 95.12 467 THR A N 1
ATOM 3648 C CA . THR A 1 467 ? -32.545 -1.860 37.699 1.00 95.12 467 THR A CA 1
ATOM 3649 C C . THR A 1 467 ? -31.843 -0.510 37.588 1.00 95.12 467 THR A C 1
ATOM 3651 O O . THR A 1 467 ? -30.916 -0.195 38.346 1.00 95.12 467 THR A O 1
ATOM 3654 N N . ARG A 1 468 ? -32.276 0.283 36.608 1.00 94.94 468 ARG A N 1
ATOM 3655 C CA . ARG A 1 468 ? -31.871 1.675 36.396 1.00 94.94 468 ARG A CA 1
ATOM 3656 C C . ARG A 1 468 ? -33.102 2.517 36.104 1.00 94.94 468 ARG A C 1
ATOM 3658 O O . ARG A 1 468 ? -34.009 2.074 35.406 1.00 94.94 468 ARG A O 1
ATOM 3665 N N . GLU A 1 469 ? -33.118 3.729 36.635 1.00 95.69 469 GLU A N 1
ATOM 3666 C CA . GLU A 1 469 ? -34.168 4.700 36.348 1.00 95.69 469 GLU A CA 1
ATOM 3667 C C . GLU A 1 469 ? -33.804 5.498 35.096 1.00 95.69 469 GLU A C 1
ATOM 3669 O O . GLU A 1 469 ? -32.678 5.972 34.943 1.00 95.69 469 GLU A O 1
ATOM 3674 N N . MET A 1 470 ? -34.775 5.661 34.207 1.00 95.62 470 MET A N 1
ATOM 3675 C CA . MET A 1 470 ? -34.677 6.460 32.996 1.00 95.62 470 MET A CA 1
ATOM 3676 C C . MET A 1 470 ? -35.779 7.509 33.008 1.00 95.62 470 MET A C 1
ATOM 3678 O O . MET A 1 470 ? -36.952 7.175 33.157 1.00 95.62 470 MET A O 1
ATOM 3682 N N . VAL A 1 471 ? -35.426 8.773 32.818 1.00 96.19 471 VAL A N 1
ATOM 3683 C CA . VAL A 1 471 ? -36.400 9.859 32.718 1.00 96.19 471 VAL A CA 1
ATOM 3684 C C . VAL A 1 471 ? -36.519 10.275 31.260 1.00 96.19 471 VAL A C 1
ATOM 3686 O O . VAL A 1 471 ? -35.535 10.696 30.661 1.00 96.19 471 VAL A O 1
ATOM 3689 N N . VAL A 1 472 ? -37.721 10.178 30.694 1.00 94.75 472 VAL A N 1
ATOM 3690 C CA . VAL A 1 472 ? -38.035 10.688 29.352 1.00 94.75 472 VAL A CA 1
ATOM 3691 C C . VAL A 1 472 ? -38.649 12.078 29.486 1.00 94.75 472 VAL A C 1
ATOM 3693 O O . VAL A 1 472 ? -39.572 12.275 30.280 1.00 94.75 472 VAL A O 1
ATOM 3696 N N . VAL A 1 473 ? -38.160 13.038 28.703 1.00 92.38 473 VAL A N 1
ATOM 3697 C CA . VAL A 1 473 ? -38.665 14.415 28.636 1.00 92.38 473 VAL A CA 1
ATOM 3698 C C . VAL A 1 473 ? -38.964 14.753 27.179 1.00 92.38 473 VAL A C 1
ATOM 3700 O O . VAL A 1 473 ? -38.095 14.623 26.323 1.00 92.38 473 VAL A O 1
ATOM 3703 N N . ARG A 1 474 ? -40.202 15.159 26.897 1.00 83.81 474 ARG A N 1
ATOM 3704 C CA . ARG A 1 474 ? -40.648 15.651 25.587 1.00 83.81 474 ARG A CA 1
ATOM 3705 C C . ARG A 1 474 ? -40.599 17.161 25.481 1.00 83.81 474 ARG A C 1
ATOM 3707 O O . ARG A 1 474 ? -40.897 17.818 26.505 1.00 83.81 474 ARG A O 1
#

Radius of gyration: 31.88 Å; chains: 1; bounding box: 84×48×92 Å

Sequence (474 aa):
PDMDTNFNFDRDDWHFGEGDAPSGQLDFTTVALHEIAHGLHYLSLCRYQENQGTGKCTFELSDGSRAAGIYTESLFEQDNDELAALTNESIYPDSSQELGNALTGDQLVFTGERTDAVADARSSGPVPPKVYAPFNYQAGSSISHLNEATYPSNSENALMTPTVEAAETNRNPGPIVCGQLADVGWPLASQCNQFFQNFVDFRFKASSETDESSVMLDWEAPDGVSVREYRVEVARFGGDFETVKSGFSSTKKTISNLGLGRFSFRVRWIANDGSENVSLRTLSKTINLEEEDLTAERAGRDEQGRATVELGWNVPDGTPESFSYRVERAPRGNQDFRTIGTTSQRAFTARGQTPGQYEYRIVSEDGNGNALSSDTKPVDIDFEGSVFITGPFPNPTQNQAAVELTAKEDQDVTVEVFNTLGERLFVEERELVAERPVRLDFNSVDWRRWGSGMYIIRISGREFTKTREMVVVR

pLDDT: mean 89.99, std 8.39, range [50.28, 98.5]

Secondary structure (DSSP, 8-state):
--------TT-S-EE-SSSPPPTT-EEHHHHHHHHHHHHTT-----EEETTTTEEE-EEE-TTS-EEE-TTGGGEEEEETTEEEETT-TTTS-TTBHHHHHHTTSS-EEE--HHHHHHHHHH-SS-SSPBB---SS--TTTTTSSB-TTTS-TTSTTGGGSS-PPTT----S-HHHHHHHHHHTTPPPPHHHHHHHTTEE----B-PPEEETTEEEEE--PPTT--EEEEEEEEEETT---EEEEEEE-SSEEEE----SEEEEEEEEEEETTS-EEEESSPEEEEE---GGGEEEEEEEE-TTSPEEEEEEE---TT--TT-EEEEEEEETT-S--EEEEEESSSEEEEEEEPSEEEEEEEEEE-TTS-EEEPPPEEEEE--SSSEEEEEEESSSBSS--EEEEEESS-EEEEEEEEETT--EEEEEEEEEPTT--EEEE-TTS-GGG--SEEEEEEEE-SS-EEEEEEEE--